Protein AF-0000000067442871 (afdb_homodimer)

InterPro domains:
  IPR006634 TRAM/LAG1/CLN8 homology domain [PF03798] (146-357)
  IPR006634 TRAM/LAG1/CLN8 homology domain [PS50922] (140-365)
  IPR050846 TLC domain-containing [PTHR13439] (84-362)

Nearest PDB structures (foldseek):
  5och-assembly2_D  TM=2.330E-01  e=2.455E+00  Homo sapiens
  8d9p-assembly1_A  TM=2.302E-01  e=7.724E+00  synthetic construct
  5och-assembly2_D  TM=2.322E-01  e=2.236E+00  Homo sapiens
  8d9p-assembly1_A  TM=3.243E-01  e=6.387E+00  synthetic construct
  6mrt-assembly1_A  TM=2.065E-01  e=5.362E+00  Escherichia coli K-12

Organism: Toxoplasma gondii (NCBI:txid5811)

Radius of gyration: 28.38 Å; Cα contacts (8 Å, |Δi|>4): 679; chains: 2; bounding box: 80×86×70 Å

Foldseek 3Di:
DVVVVVPPVPPPPPVVVVVVVVVVVCVPPPDPVVLVVVLVVLVVVVVVVVPPPDPPPPPDDDDDDPFFDQLAALVNLVSLLQSLLSVLVVCLVDPLLVVLLVVDDPLLSVLLVVLLVVLVVLCVPDDDDVSVVSVVVSVVSNLLSSLLSSLLVLLVVLLVLLVCCQPPPCQCVVPQFARHDVSLSVSLSNVLSSLVNVLVSLVVDPDPCSVVVNVVSVLLNCLSCQLSPDDGQGTSSSNLSSLVSNLSNLSNLVSSLVSLCCSPVPDPPPPPVLCVVVPPDPRDSPRPPRNVVSLVVSLVSLCVRLPCSNVVPSLVVVVCCCPDPVVVSDDPVVSVSNVPSSVVSNVVSVVVNVVSVCVVVVVVVVSVD/DVVVVVPPVPPPPPVVVVVVVCVVVCVVPPPPVVLVVVLVVLVVVVVVVVPPPDPPPPPDDDDDDPFFDQLAALVNLVSLLQVLLSVLVVCLVDPLLVVLLVVDDPLLSVLLVVLLVVLVVLCVDDDDDVSVVSVVVSVVVNLLSSLLSSLLVLLVVLLVLLVCCQPPPCQCVVPQFARHDVSLSVSLSNVLSVLVNVLVSLVVDPDPCSVVVNVVSVLLNCLSCQLSPDDGQGTSSSNLSSLVSNLSNLSNLVSSLVSLCCSPVPPPPDLPPLCVVVPPDPRDSPRPPRNVVSLVVSLVSLCVRLPCSNVVPSLVVVVCCCPDPVVVSDDPVVSVSNVPSSVVSVVVSVVVNVVSVCVVVVVVVVVVD

Solvent-accessible surface area (backbone atoms only — not comparable to full-atom values): 39603 Å² total; per-residue (Å²): 118,80,69,61,64,62,66,66,65,64,66,72,68,66,69,67,54,47,52,54,51,53,50,45,53,40,64,74,71,50,53,76,62,56,61,48,48,50,54,48,48,54,51,48,50,54,62,56,58,66,65,63,74,65,79,77,76,76,75,75,82,90,72,79,77,72,75,67,79,61,81,47,50,47,72,60,45,52,50,47,22,50,52,32,21,52,50,48,56,55,51,63,72,38,64,44,50,45,51,61,40,41,77,44,58,67,70,38,32,53,45,42,53,50,50,52,51,51,31,51,47,52,64,66,51,80,88,55,80,87,49,46,64,59,31,50,52,27,50,52,48,52,48,51,46,47,51,40,23,52,48,26,56,51,20,52,54,36,20,56,46,20,48,40,38,73,73,62,25,57,52,25,63,76,33,44,46,66,23,61,53,59,44,48,49,54,34,40,27,48,51,40,8,42,35,53,43,49,47,52,51,42,69,74,56,68,47,94,69,32,64,66,54,47,52,55,35,53,54,48,38,54,56,52,40,42,39,42,70,57,56,76,80,38,61,36,30,43,38,56,35,32,56,57,45,32,47,33,54,22,44,39,33,50,37,51,40,50,51,44,46,54,27,65,67,66,52,81,56,64,79,67,65,55,46,66,61,31,76,56,89,86,63,59,68,63,72,54,68,66,53,55,49,36,48,49,50,21,50,50,39,37,44,48,38,45,40,48,45,28,60,63,41,48,51,54,52,50,50,50,45,57,74,37,78,67,22,67,49,46,54,68,71,58,47,51,48,48,63,52,49,51,58,51,52,51,50,52,50,50,50,52,50,48,52,55,52,46,54,57,52,49,57,50,48,59,68,70,99,119,80,70,59,63,60,65,69,64,63,67,70,69,65,68,69,57,47,50,54,52,54,50,48,53,40,65,74,69,50,53,78,62,52,60,48,47,52,54,47,49,54,51,49,50,56,61,57,58,66,65,63,73,65,80,76,76,76,76,74,84,91,72,79,78,74,76,67,77,63,80,46,52,47,73,60,46,53,50,47,22,50,52,32,23,51,50,48,55,54,52,64,72,37,62,43,49,46,51,61,40,41,78,44,58,67,70,39,33,52,45,42,51,49,50,52,51,51,30,52,48,52,63,65,51,82,88,54,81,90,49,46,64,59,31,50,52,27,50,52,49,52,50,49,46,46,51,41,23,52,48,26,56,51,19,52,53,37,21,55,45,19,48,40,39,72,73,63,24,56,52,25,63,77,32,45,46,67,24,60,52,58,43,48,49,55,35,40,27,48,51,41,7,42,36,53,42,49,47,52,50,41,69,73,57,70,48,96,69,32,64,65,53,48,52,54,34,53,53,48,38,52,56,52,40,42,40,42,69,56,54,75,78,40,60,36,31,42,38,56,34,31,56,55,46,32,47,33,54,22,44,38,32,49,38,51,42,50,51,44,46,54,25,65,68,66,51,81,57,64,80,67,64,56,46,66,61,30,76,59,89,88,63,62,69,64,72,55,67,67,53,55,51,37,49,49,52,22,50,52,37,36,44,48,38,47,41,49,45,28,60,62,40,48,51,54,52,50,49,49,43,55,73,37,78,68,23,67,48,47,53,68,72,59,50,50,50,49,64,52,50,52,57,52,53,51,49,51,51,50,50,52,49,48,52,54,50,47,54,57,50,48,59,51,49,61,68,69,100

Sequence (738 aa):
MFDTLKEAAGWPSRALLSFPRVFLAFLAGSSAPTVLACALSLLSVVFFTHGACGSAESLAPHLAPPPPKLCYPPSVSLYWIAVSTCLWFVVATLPVHRIPLCFVPALARDRVLRQVADARRTLAAADGEADKKQREEAKEFLLAVRNRSVGFVNAVVVSLLSFACVTLDRKLIDDKFFGCSPLFAVTGFTLVGYFVWDFVVIVWNWSPGAPQWLLHCVVCIFTVANPFIVLPGEPPMSFYAASLILFELSTPFLALRYFMLRAYAFHPKSPEELCEQKGGRDGAPKLPFAYTFVSVAFAVAFFSVRIVWGLGWLIPSLAVAVWTGEGAFFRPWRRYLFYVSIPLFAALNLYWMYMIVASVLFSKRKKKDMFDTLKEAAGWPSRALLSFPRVFLAFLAGSSAPTVLACALSLLSVVFFTHGACGSAESLAPHLAPPPPKLCYPPSVSLYWIAVSTCLWFVVATLPVHRIPLCFVPALARDRVLRQVADARRTLAAADGEADKKQREEAKEFLLAVRNRSVGFVNAVVVSLLSFACVTLDRKLIDDKFFGCSPLFAVTGFTLVGYFVWDFVVIVWNWSPGAPQWLLHCVVCIFTVANPFIVLPGEPPMSFYAASLILFELSTPFLALRYFMLRAYAFHPKSPEELCEQKGGRDGAPKLPFAYTFVSVAFAVAFFSVRIVWGLGWLIPSLAVAVWTGEGAFFRPWRRYLFYVSIPLFAALNLYWMYMIVASVLFSKRKKKD

Structure (mmCIF, N/CA/C/O backbone):
data_AF-0000000067442871-model_v1
#
loop_
_entity.id
_entity.type
_entity.pdbx_description
1 polymer 'TLC domain-containing protein'
#
loop_
_atom_site.group_PDB
_atom_site.id
_atom_site.type_symbol
_atom_site.label_atom_id
_atom_site.label_alt_id
_atom_site.label_comp_id
_atom_site.label_asym_id
_atom_site.label_entity_id
_atom_site.label_seq_id
_atom_site.pdbx_PDB_ins_code
_atom_site.Cartn_x
_atom_site.Cartn_y
_atom_site.Cartn_z
_atom_site.occupancy
_atom_site.B_iso_or_equiv
_atom_site.auth_seq_id
_atom_site.auth_comp_id
_atom_site.auth_asym_id
_atom_site.auth_atom_id
_atom_site.pdbx_PDB_model_num
ATOM 1 N N . MET A 1 1 ? 40.469 4.715 -31.234 1 23.47 1 MET A N 1
ATOM 2 C CA . MET A 1 1 ? 39.375 3.811 -31.578 1 23.47 1 MET A CA 1
ATOM 3 C C . MET A 1 1 ? 38.094 4.27 -30.922 1 23.47 1 MET A C 1
ATOM 5 O O . MET A 1 1 ? 37 3.865 -31.328 1 23.47 1 MET A O 1
ATOM 9 N N . PHE A 1 2 ? 38.188 4.93 -29.688 1 26.84 2 PHE A N 1
ATOM 10 C CA . PHE A 1 2 ? 37.062 5.5 -28.938 1 26.84 2 PHE A CA 1
ATOM 11 C C . PHE A 1 2 ? 36.438 6.652 -29.703 1 26.84 2 PHE A C 1
ATOM 13 O O . PHE A 1 2 ? 35.25 6.949 -29.516 1 26.84 2 PHE A O 1
ATOM 20 N N . ASP A 1 3 ? 37.156 7.438 -30.516 1 29.94 3 ASP A N 1
ATOM 21 C CA . ASP A 1 3 ? 36.75 8.625 -31.25 1 29.94 3 ASP A CA 1
ATOM 22 C C . ASP A 1 3 ? 35.75 8.273 -32.344 1 29.94 3 ASP A C 1
ATOM 24 O O . ASP A 1 3 ? 34.812 9.023 -32.625 1 29.94 3 ASP A O 1
ATOM 28 N N . THR A 1 4 ? 36.094 7.207 -33.156 1 30.52 4 THR A N 1
ATOM 29 C CA . THR A 1 4 ? 35.375 6.867 -34.375 1 30.52 4 THR A CA 1
ATOM 30 C C . THR A 1 4 ? 33.969 6.367 -34.062 1 30.52 4 THR A C 1
ATOM 32 O O . THR A 1 4 ? 33.094 6.324 -34.938 1 30.52 4 THR A O 1
ATOM 35 N N . LEU A 1 5 ? 33.781 5.652 -32.875 1 23.38 5 LEU A N 1
ATOM 36 C CA . LEU A 1 5 ? 32.469 5.094 -32.625 1 23.38 5 LEU A CA 1
ATOM 37 C C . LEU A 1 5 ? 31.438 6.203 -32.406 1 23.38 5 LEU A C 1
ATOM 39 O O . LEU A 1 5 ? 30.234 5.949 -32.438 1 23.38 5 LEU A O 1
ATOM 43 N N . LYS A 1 6 ? 31.859 7.469 -32.094 1 29.03 6 LYS A N 1
ATOM 44 C CA . LYS A 1 6 ? 30.969 8.617 -31.984 1 29.03 6 LYS A CA 1
ATOM 45 C C . LYS A 1 6 ? 30.328 8.969 -33.312 1 29.03 6 LYS A C 1
ATOM 47 O O . LYS A 1 6 ? 29.156 9.367 -33.375 1 29.03 6 LYS A O 1
ATOM 52 N N . GLU A 1 7 ? 31.188 8.984 -34.344 1 28.14 7 GLU A N 1
ATOM 53 C CA . GLU A 1 7 ? 30.781 9.547 -35.625 1 28.14 7 GLU A CA 1
ATOM 54 C C . GLU A 1 7 ? 29.688 8.695 -36.281 1 28.14 7 GLU A C 1
ATOM 56 O O . GLU A 1 7 ? 28.797 9.219 -36.938 1 28.14 7 GLU A O 1
ATOM 61 N N . ALA A 1 8 ? 29.953 7.332 -36.344 1 28.38 8 ALA A N 1
ATOM 62 C CA . ALA A 1 8 ? 29.125 6.535 -37.219 1 28.38 8 ALA A CA 1
ATOM 63 C C . ALA A 1 8 ? 27.688 6.453 -36.719 1 28.38 8 ALA A C 1
ATOM 65 O O . ALA A 1 8 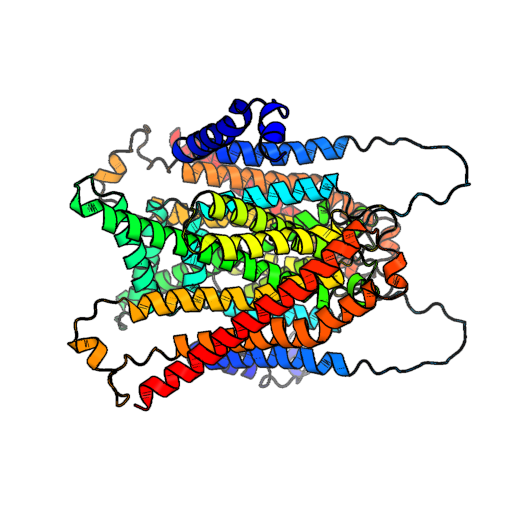? 26.75 6.328 -37.5 1 28.38 8 ALA A O 1
ATOM 66 N N . ALA A 1 9 ? 27.562 6.168 -35.312 1 25.89 9 ALA A N 1
ATOM 67 C CA . ALA A 1 9 ? 26.188 5.797 -35 1 25.89 9 ALA A CA 1
ATOM 68 C C . ALA A 1 9 ? 25.266 7.004 -35.094 1 25.89 9 ALA A C 1
ATOM 70 O O . ALA A 1 9 ? 25.438 7.996 -34.375 1 25.89 9 ALA A O 1
ATOM 71 N N . GLY A 1 10 ? 25.109 7.645 -36.219 1 25.14 10 GLY A N 1
ATOM 72 C CA . GLY A 1 10 ? 24.234 8.695 -36.719 1 25.14 10 GLY A CA 1
ATOM 73 C C . GLY A 1 10 ? 22.938 8.789 -35.938 1 25.14 10 GLY A C 1
ATOM 74 O O . GLY A 1 10 ? 21.906 9.188 -36.5 1 25.14 10 GLY A O 1
ATOM 75 N N . TRP A 1 11 ? 22.812 8.047 -34.844 1 27.14 11 TRP A N 1
ATOM 76 C CA . TRP A 1 11 ? 21.484 8.086 -34.281 1 27.14 11 TRP A CA 1
ATOM 77 C C . TRP A 1 11 ? 21.047 9.523 -34 1 27.14 11 TRP A C 1
ATOM 79 O O . TRP A 1 11 ? 21.812 10.328 -33.469 1 27.14 11 TRP A O 1
ATOM 89 N N . PRO A 1 12 ? 20.172 10.078 -34.844 1 26.66 12 PRO A N 1
ATOM 90 C CA . PRO A 1 12 ? 19.75 11.477 -34.688 1 26.66 12 PRO A CA 1
ATOM 91 C C . PRO A 1 12 ? 19.484 11.859 -33.25 1 26.66 12 PRO A C 1
ATOM 93 O O . PRO A 1 12 ? 18.906 11.078 -32.5 1 26.66 12 PRO A O 1
ATOM 96 N N . SER A 1 13 ? 20.391 12.648 -32.594 1 25.48 13 SER A N 1
ATOM 97 C CA . SER A 1 13 ? 20.531 13.297 -31.297 1 25.48 13 SER A CA 1
ATOM 98 C C . SER A 1 13 ? 19.219 13.945 -30.875 1 25.48 13 SER A C 1
ATOM 100 O O . SER A 1 13 ? 19.062 14.328 -29.703 1 25.48 13 SER A O 1
ATOM 102 N N . ARG A 1 14 ? 18.469 14.5 -31.875 1 26.83 14 ARG A N 1
ATOM 103 C CA . ARG A 1 14 ? 17.406 15.422 -31.5 1 26.83 14 ARG A CA 1
ATOM 104 C C . ARG A 1 14 ? 16.266 14.68 -30.812 1 26.83 14 ARG A C 1
ATOM 106 O O . ARG A 1 14 ? 15.398 15.305 -30.188 1 26.83 14 ARG A O 1
ATOM 113 N N . ALA A 1 15 ? 15.969 13.453 -31.312 1 26.83 15 ALA A N 1
ATOM 114 C CA . ALA A 1 15 ? 14.766 12.805 -30.812 1 26.83 15 ALA A CA 1
ATOM 115 C C . ALA A 1 15 ? 14.891 12.492 -29.328 1 26.83 15 ALA A C 1
ATOM 117 O O . ALA A 1 15 ? 13.891 12.305 -28.625 1 26.83 15 ALA A O 1
ATOM 118 N N . LEU A 1 16 ? 16.141 12.203 -28.922 1 26.3 16 LEU A N 1
ATOM 119 C CA . LEU A 1 16 ? 16.281 11.836 -27.516 1 26.3 16 LEU A CA 1
ATOM 120 C C . LEU A 1 16 ? 16.078 13.055 -26.609 1 26.3 16 LEU A C 1
ATOM 122 O O . LEU A 1 16 ? 15.898 12.914 -25.406 1 26.3 16 LEU A O 1
ATOM 126 N N . LEU A 1 17 ? 16.453 14.273 -27.156 1 27.97 17 LEU A N 1
ATOM 127 C CA . LEU A 1 17 ? 16.422 15.469 -26.312 1 27.97 17 LEU A CA 1
ATOM 128 C C . LEU A 1 17 ? 14.992 15.922 -26.047 1 27.97 17 LEU A C 1
ATOM 130 O O . LEU A 1 17 ? 14.766 16.812 -25.219 1 27.97 17 LEU A O 1
ATOM 134 N N . SER A 1 18 ? 14.117 15.578 -27.062 1 28.75 18 SER A N 1
ATOM 135 C CA . SER A 1 18 ? 12.797 16.188 -26.922 1 28.75 18 SER A CA 1
ATOM 136 C C . SER A 1 18 ? 12.016 15.57 -25.766 1 28.75 18 SER A C 1
ATOM 138 O O . SER A 1 18 ? 11.016 16.125 -25.312 1 28.75 18 SER A O 1
ATOM 140 N N . PHE A 1 19 ? 12.461 14.336 -25.484 1 29.44 19 PHE A N 1
ATOM 141 C CA . PHE A 1 19 ? 11.602 13.742 -24.453 1 29.44 19 PHE A CA 1
ATOM 142 C C . PHE A 1 19 ? 11.82 14.414 -23.109 1 29.44 19 PHE A C 1
ATOM 144 O O . PHE A 1 19 ? 10.859 14.656 -22.375 1 29.44 19 PHE A O 1
ATOM 151 N N . PRO A 1 20 ? 13.047 14.812 -22.828 1 29.55 20 PRO A N 1
ATOM 152 C CA . PRO A 1 20 ? 13.18 15.445 -21.516 1 29.55 20 PRO A CA 1
ATOM 153 C C . PRO A 1 20 ? 12.539 16.828 -21.453 1 29.55 20 PRO A C 1
ATOM 155 O O . PRO A 1 20 ? 11.969 17.203 -20.438 1 29.55 20 PRO A O 1
ATOM 158 N N . ARG A 1 21 ? 12.672 17.641 -22.562 1 31.02 21 ARG A N 1
ATOM 159 C CA . ARG A 1 21 ? 12.094 18.969 -22.484 1 31.02 21 ARG A CA 1
ATOM 160 C C . ARG A 1 21 ? 10.57 18.906 -22.391 1 31.02 21 ARG A C 1
ATOM 162 O O . ARG A 1 21 ? 9.953 19.672 -21.656 1 31.02 21 ARG A O 1
ATOM 169 N N . VAL A 1 22 ? 9.898 18 -23.203 1 29.84 22 VAL A N 1
ATOM 170 C CA . VAL A 1 22 ? 8.453 17.891 -23.094 1 29.84 22 VAL A CA 1
ATOM 171 C C . VAL A 1 22 ? 8.07 17.328 -21.719 1 29.84 22 VAL A C 1
ATOM 173 O O . VAL A 1 22 ? 7.129 17.812 -21.094 1 29.84 22 VAL A O 1
ATOM 176 N N . PHE A 1 23 ? 8.852 16.375 -21.188 1 31.98 23 PHE A N 1
ATOM 177 C CA . PHE A 1 23 ? 8.57 15.875 -19.844 1 31.98 23 PHE A CA 1
ATOM 178 C C . PHE A 1 23 ? 8.898 16.922 -18.781 1 31.98 23 PHE A C 1
ATOM 180 O O . PHE A 1 23 ? 8.117 17.141 -17.859 1 31.98 23 PHE A O 1
ATOM 187 N N . LEU A 1 24 ? 9.977 17.641 -18.875 1 30.45 24 LEU A N 1
ATOM 188 C CA . LEU A 1 24 ? 10.289 18.719 -17.938 1 30.45 24 LEU A CA 1
ATOM 189 C C . LEU A 1 24 ? 9.328 19.891 -18.109 1 30.45 24 LEU A C 1
ATOM 191 O O . LEU A 1 24 ? 8.922 20.5 -17.125 1 30.45 24 LEU A O 1
ATOM 195 N N . ALA A 1 25 ? 9.07 20.406 -19.344 1 30.91 25 ALA A N 1
ATOM 196 C CA . ALA A 1 25 ? 8.023 21.406 -19.531 1 30.91 25 ALA A CA 1
ATOM 197 C C . ALA A 1 25 ? 6.68 20.891 -19.031 1 30.91 25 ALA A C 1
ATOM 199 O O . ALA A 1 25 ? 5.867 21.656 -18.5 1 30.91 25 ALA A O 1
ATOM 200 N N . PHE A 1 26 ? 6.387 19.594 -19.203 1 29.48 26 PHE A N 1
ATOM 201 C CA . PHE A 1 26 ? 5.199 18.969 -18.609 1 29.48 26 PHE A CA 1
ATOM 202 C C . PHE A 1 26 ? 5.242 19.047 -17.094 1 29.48 26 PHE A C 1
ATOM 204 O O . PHE A 1 26 ? 4.246 19.406 -16.453 1 29.48 26 PHE A O 1
ATOM 211 N N . LEU A 1 27 ? 6.281 18.703 -16.453 1 30.55 27 LEU A N 1
ATOM 212 C CA . LEU A 1 27 ? 6.422 18.781 -15 1 30.55 27 LEU A CA 1
ATOM 213 C C . LEU A 1 27 ? 6.422 20.219 -14.531 1 30.55 27 LEU A C 1
ATOM 215 O O . LEU A 1 27 ? 5.984 20.516 -13.414 1 30.55 27 LEU A O 1
ATOM 219 N N . ALA A 1 28 ? 7.133 21.125 -15.016 1 31.52 28 ALA A N 1
ATOM 220 C CA . ALA A 1 28 ? 7.164 22.5 -14.523 1 31.52 28 ALA A CA 1
ATOM 221 C C . ALA A 1 28 ? 5.781 23.141 -14.602 1 31.52 28 ALA A C 1
ATOM 223 O O . ALA A 1 28 ? 5.406 23.938 -13.734 1 31.52 28 ALA A O 1
ATOM 224 N N . GLY A 1 29 ? 5.047 23.406 -15.852 1 30.25 29 GLY A N 1
ATOM 225 C CA . GLY A 1 29 ? 3.762 24.062 -16.047 1 30.25 29 GLY A CA 1
ATOM 226 C C . GLY A 1 29 ? 2.584 23.109 -15.922 1 30.25 29 GLY A C 1
ATOM 227 O O . GLY A 1 29 ? 1.455 23.469 -16.266 1 30.25 29 GLY A O 1
ATOM 228 N N . SER A 1 30 ? 2.678 21.844 -16.109 1 31.78 30 SER A N 1
ATOM 229 C CA . SER A 1 30 ? 1.514 21.016 -16.406 1 31.78 30 SER A CA 1
ATOM 230 C C . SER A 1 30 ? 0.581 20.938 -15.203 1 31.78 30 SER A C 1
ATOM 232 O O . SER A 1 30 ? 1.014 20.594 -14.094 1 31.78 30 SER A O 1
ATOM 234 N N . SER A 1 31 ? -0.532 21.609 -15.312 1 31.5 31 SER A N 1
ATOM 235 C CA . SER A 1 31 ? -1.704 21.531 -14.453 1 31.5 31 SER A CA 1
ATOM 236 C C . SER A 1 31 ? -2.111 20.078 -14.211 1 31.5 31 SER A C 1
ATOM 238 O O . SER A 1 31 ? -1.794 19.203 -15.008 1 31.5 31 SER A O 1
ATOM 240 N N . ALA A 1 32 ? -2.717 19.797 -13.078 1 33.31 32 ALA A N 1
ATOM 241 C CA . ALA A 1 32 ? -3.367 18.578 -12.578 1 33.31 32 ALA A CA 1
ATOM 242 C C . ALA A 1 32 ? -4.047 17.828 -13.719 1 33.31 32 ALA A C 1
ATOM 244 O O . ALA A 1 32 ? -4.008 16.594 -13.758 1 33.31 32 ALA A O 1
ATOM 245 N N . PRO A 1 33 ? -4.52 18.484 -14.75 1 32.16 33 PRO A N 1
ATOM 246 C CA . PRO A 1 33 ? -5.254 17.75 -15.789 1 32.16 33 PRO A CA 1
ATOM 247 C C . PRO A 1 33 ? -4.336 16.938 -16.703 1 32.16 33 PRO A C 1
ATOM 249 O O . PRO A 1 33 ? -4.723 15.875 -17.188 1 32.16 33 PRO A O 1
ATOM 252 N N . THR A 1 34 ? -3.146 17.344 -16.984 1 35.31 34 THR A N 1
ATOM 253 C CA . THR A 1 34 ? -2.305 16.625 -17.938 1 35.31 34 THR A CA 1
ATOM 254 C C . THR A 1 34 ? -1.82 15.312 -17.344 1 35.31 34 THR A C 1
ATOM 256 O O . THR A 1 34 ? -1.765 14.289 -18.031 1 35.31 34 THR A O 1
ATOM 259 N N . VAL A 1 35 ? -1.512 15.312 -16.109 1 35.66 35 VAL A N 1
ATOM 260 C CA . VAL A 1 35 ? -1.092 14.07 -15.461 1 35.66 35 VAL A CA 1
ATOM 261 C C . VAL A 1 35 ? -2.258 13.086 -15.422 1 35.66 35 VAL A C 1
ATOM 263 O O . VAL A 1 35 ? -2.078 11.891 -15.672 1 35.66 35 VAL A O 1
ATOM 266 N N . LEU A 1 36 ? -3.412 13.594 -15.258 1 34.5 36 LEU A N 1
ATOM 267 C CA . LEU A 1 36 ? -4.613 12.773 -15.32 1 34.5 36 LEU A CA 1
ATOM 268 C C . LEU A 1 36 ? -4.844 12.25 -16.734 1 34.5 36 LEU A C 1
ATOM 270 O O . LEU A 1 36 ? -5.199 11.086 -16.922 1 34.5 36 LEU A O 1
ATOM 274 N N . ALA A 1 37 ? -4.617 13.062 -17.703 1 36.06 37 ALA A N 1
ATOM 275 C CA . ALA A 1 37 ? -4.793 12.625 -19.094 1 36.06 37 ALA A CA 1
ATOM 276 C C . ALA A 1 37 ? -3.781 11.539 -19.453 1 36.06 37 ALA A C 1
ATOM 278 O O . ALA A 1 37 ? -4.121 10.57 -20.141 1 36.06 37 ALA A O 1
ATOM 279 N N . CYS A 1 38 ? -2.615 11.602 -18.953 1 37.84 38 CYS A N 1
ATOM 280 C CA . CYS A 1 38 ? -1.622 10.57 -19.25 1 37.84 38 CYS A CA 1
ATOM 281 C C . CYS A 1 38 ? -1.948 9.273 -18.516 1 37.84 38 CYS A C 1
ATOM 283 O O . CYS A 1 38 ? -1.824 8.188 -19.094 1 37.84 38 CYS A O 1
ATOM 285 N N . ALA A 1 39 ? -2.393 9.43 -17.344 1 38.47 39 ALA A N 1
ATOM 286 C CA . ALA A 1 39 ? -2.822 8.242 -16.609 1 38.47 39 ALA A CA 1
ATOM 287 C C . ALA A 1 39 ? -4.035 7.598 -17.266 1 38.47 39 ALA A C 1
ATOM 289 O O . ALA A 1 39 ? -4.094 6.375 -17.422 1 38.47 39 ALA A O 1
ATOM 290 N N . LEU A 1 40 ? -4.926 8.43 -17.719 1 37.56 40 LEU A N 1
ATOM 291 C CA . LEU A 1 40 ? -6.098 7.914 -18.422 1 37.56 40 LEU A CA 1
ATOM 292 C C . LEU A 1 40 ? -5.719 7.348 -19.781 1 37.56 40 LEU A C 1
ATOM 294 O O . LEU A 1 40 ? -6.289 6.348 -20.219 1 37.56 40 LEU A O 1
ATOM 298 N N . SER A 1 41 ? -4.793 7.934 -20.438 1 35.44 41 SER A N 1
ATOM 299 C CA . SER A 1 41 ? -4.34 7.371 -21.703 1 35.44 41 SER A CA 1
ATOM 300 C C . SER A 1 41 ? -3.676 6.016 -21.5 1 35.44 41 SER A C 1
ATOM 302 O O . SER A 1 41 ? -3.873 5.098 -22.297 1 35.44 41 SER A O 1
ATOM 304 N N . LEU A 1 42 ? -2.971 5.918 -20.484 1 35.88 42 LEU A N 1
ATOM 305 C CA . LEU A 1 42 ? -2.342 4.629 -20.219 1 35.88 42 LEU A CA 1
ATOM 306 C C . LEU A 1 42 ? -3.383 3.584 -19.828 1 35.88 42 LEU A C 1
ATOM 308 O O . LEU A 1 42 ? -3.295 2.428 -20.25 1 35.88 42 LEU A O 1
ATOM 312 N N . LEU A 1 43 ? -4.383 4.035 -19.172 1 35.28 43 LEU A N 1
ATOM 313 C CA . LEU A 1 43 ? -5.492 3.131 -18.891 1 35.28 43 LEU A CA 1
ATOM 314 C C . LEU A 1 43 ? -6.234 2.764 -20.172 1 35.28 43 LEU A C 1
ATOM 316 O O . LEU A 1 43 ? -6.656 1.617 -20.344 1 35.28 43 LEU A O 1
ATOM 320 N N . SER A 1 44 ? -6.375 3.666 -21.047 1 33.34 44 SER A N 1
ATOM 321 C CA . SER A 1 44 ? -7.047 3.365 -22.297 1 33.34 44 SER A CA 1
ATOM 322 C C . SER A 1 44 ? -6.242 2.377 -23.141 1 33.34 44 SER A C 1
ATOM 324 O O . SER A 1 44 ? -6.812 1.544 -23.844 1 33.34 44 SER A O 1
ATOM 326 N N . VAL A 1 45 ? -5.016 2.459 -23.078 1 35.03 45 VAL A N 1
ATOM 327 C CA . VAL A 1 45 ? -4.234 1.512 -23.875 1 35.03 45 VAL A CA 1
ATOM 328 C C . VAL A 1 45 ? -4.434 0.098 -23.328 1 35.03 45 VAL A C 1
ATOM 330 O O . VAL A 1 45 ? -4.516 -0.862 -24.094 1 35.03 45 VAL A O 1
ATOM 333 N N . VAL A 1 46 ? -4.621 -0.029 -22.109 1 32.94 46 VAL A N 1
ATOM 334 C CA . VAL A 1 46 ? -4.801 -1.357 -21.531 1 32.94 46 VAL A CA 1
ATOM 335 C C . VAL A 1 46 ? -6.152 -1.926 -21.969 1 32.94 46 VAL A C 1
ATOM 337 O O . VAL A 1 46 ? -6.254 -3.104 -22.312 1 32.94 46 VAL A O 1
ATOM 340 N N . PHE A 1 47 ? -7.18 -1.167 -21.984 1 32.66 47 PHE A N 1
ATOM 341 C CA . PHE A 1 47 ? -8.461 -1.713 -22.438 1 32.66 47 PHE A CA 1
ATOM 342 C C . PHE A 1 47 ? -8.406 -2.084 -23.906 1 32.66 47 PHE A C 1
ATOM 344 O O . PHE A 1 47 ? -9.016 -3.072 -24.328 1 32.66 47 PHE A O 1
ATOM 351 N N . PHE A 1 48 ? -7.762 -1.314 -24.672 1 31.03 48 PHE A N 1
ATOM 352 C CA . PHE A 1 48 ? -7.785 -1.618 -26.094 1 31.03 48 PHE A CA 1
ATOM 353 C C . PHE A 1 48 ? -6.918 -2.83 -26.406 1 31.03 48 PHE A C 1
ATOM 355 O O . PHE A 1 48 ? -7.168 -3.547 -27.375 1 31.03 48 PHE A O 1
ATOM 362 N N . THR A 1 49 ? -5.867 -2.994 -25.703 1 31.28 49 THR A N 1
ATOM 363 C CA . THR A 1 49 ? -5.035 -4.105 -26.156 1 31.28 49 THR A CA 1
ATOM 364 C C . THR A 1 49 ? -5.645 -5.441 -25.734 1 31.28 49 THR A C 1
ATOM 366 O O . THR A 1 49 ? -5.312 -6.484 -26.297 1 31.28 49 THR A O 1
ATOM 369 N N . HIS A 1 50 ? -6.441 -5.504 -24.75 1 32.72 50 HIS A N 1
ATOM 370 C CA . HIS A 1 50 ? -6.969 -6.832 -24.453 1 32.72 50 HIS A CA 1
ATOM 371 C C . HIS A 1 50 ? -7.953 -7.285 -25.531 1 32.72 50 HIS A C 1
ATOM 373 O O . HIS A 1 50 ? -8.406 -8.43 -25.516 1 32.72 50 HIS A O 1
ATOM 379 N N . GLY A 1 51 ? -8.531 -6.406 -26.344 1 29.66 51 GLY A N 1
ATOM 380 C CA . GLY A 1 51 ? -9.453 -6.957 -27.328 1 29.66 51 GLY A CA 1
ATOM 381 C C . GLY A 1 51 ? -8.773 -7.824 -28.359 1 29.66 51 GLY A C 1
ATOM 382 O O . GLY A 1 51 ? -9.438 -8.523 -29.125 1 29.66 51 GLY A O 1
ATOM 383 N N . ALA A 1 52 ? -7.539 -7.559 -28.672 1 26.45 52 ALA A N 1
ATOM 384 C CA . ALA A 1 52 ? -7.102 -8.211 -29.906 1 26.45 52 ALA A CA 1
ATOM 385 C C . ALA A 1 52 ? -6.723 -9.664 -29.656 1 26.45 52 ALA A C 1
ATOM 387 O O . ALA A 1 52 ? -6.105 -10.312 -30.5 1 26.45 52 ALA A O 1
ATOM 388 N N . CYS A 1 53 ? -6.754 -10.195 -28.469 1 28.61 53 CYS A N 1
ATOM 389 C CA . CYS A 1 53 ? -6.367 -11.602 -28.578 1 28.61 53 CYS A CA 1
ATOM 390 C C . CYS A 1 53 ? -7.383 -12.391 -29.391 1 28.61 53 CYS A C 1
ATOM 392 O O . CYS A 1 53 ? -8.516 -12.602 -28.953 1 28.61 53 CYS A O 1
ATOM 394 N N . GLY A 1 54 ? -7.488 -12.086 -30.656 1 23.94 54 GLY A N 1
ATOM 395 C CA . GLY A 1 54 ? -8.156 -12.938 -31.625 1 23.94 54 GLY A CA 1
ATOM 396 C C . GLY A 1 54 ? -7.879 -14.414 -31.422 1 23.94 54 GLY A C 1
ATOM 397 O O . GLY A 1 54 ? -6.883 -14.781 -30.797 1 23.94 54 GLY A O 1
ATOM 398 N N . SER A 1 55 ? -8.93 -15.18 -31.547 1 26.89 55 SER A N 1
ATOM 399 C CA . SER A 1 55 ? -9.172 -16.609 -31.656 1 26.89 55 SER A CA 1
ATOM 400 C C . SER A 1 55 ? -8.25 -17.25 -32.688 1 26.89 55 SER A C 1
ATOM 402 O O . SER A 1 55 ? -8.648 -17.469 -33.812 1 26.89 55 SER A O 1
ATOM 404 N N . ALA A 1 56 ? -7.027 -16.891 -33.031 1 26.81 56 ALA A N 1
ATOM 405 C CA . ALA A 1 56 ? -6.508 -17.781 -34.062 1 26.81 56 ALA A CA 1
ATOM 406 C C . ALA A 1 56 ? -6.562 -19.25 -33.625 1 26.81 56 ALA A C 1
ATOM 408 O O . ALA A 1 56 ? -5.98 -19.594 -32.594 1 26.81 56 ALA A O 1
ATOM 409 N N . GLU A 1 57 ? -7.648 -19.906 -33.875 1 28.67 57 GLU A N 1
ATOM 410 C CA . GLU A 1 57 ? -7.883 -21.344 -34 1 28.67 57 GLU A CA 1
ATOM 411 C C . GLU A 1 57 ? -6.715 -22.047 -34.688 1 28.67 57 GLU A C 1
ATOM 413 O O . GLU A 1 57 ? -6.531 -21.922 -35.906 1 28.67 57 GLU A O 1
ATOM 418 N N . SER A 1 58 ? -5.406 -21.844 -34.312 1 26.08 58 SER A N 1
ATOM 419 C CA . SER A 1 58 ? -4.492 -22.672 -35.094 1 26.08 58 SER A CA 1
ATOM 420 C C . SER A 1 58 ? -4.895 -24.141 -35 1 26.08 58 SER A C 1
ATOM 422 O O . SER A 1 58 ? -4.965 -24.719 -33.906 1 26.08 58 SER A O 1
ATOM 424 N N . LEU A 1 59 ? -5.629 -24.719 -35.812 1 25.08 59 LEU A N 1
ATOM 425 C CA . LEU A 1 59 ? -5.98 -26.078 -36.219 1 25.08 59 LEU A CA 1
ATOM 426 C C . LEU A 1 59 ? -4.738 -26.953 -36.312 1 25.08 59 LEU A C 1
ATOM 428 O O . LEU A 1 59 ? -4.809 -28.078 -36.781 1 25.08 59 LEU A O 1
ATOM 432 N N . ALA A 1 60 ? -3.422 -26.391 -36.5 1 29.89 60 ALA A N 1
ATOM 433 C CA . ALA A 1 60 ? -2.572 -27.438 -37.062 1 29.89 60 ALA A CA 1
ATOM 434 C C . ALA A 1 60 ? -2.393 -28.594 -36.062 1 29.89 60 ALA A C 1
ATOM 436 O O . ALA A 1 60 ? -2.486 -28.391 -34.844 1 29.89 60 ALA A O 1
ATOM 437 N N . PRO A 1 61 ? -1.984 -29.859 -36.438 1 31.81 61 PRO A N 1
ATOM 438 C CA . PRO A 1 61 ? -1.88 -31.203 -35.844 1 31.81 61 PRO A CA 1
ATOM 439 C C . PRO A 1 61 ? -1.058 -31.203 -34.562 1 31.81 61 PRO A C 1
ATOM 441 O O . PRO A 1 61 ? -0.333 -30.234 -34.281 1 31.81 61 PRO A O 1
ATOM 444 N N . HIS A 1 62 ? -0.891 -32.438 -33.812 1 32.56 62 HIS A N 1
ATOM 445 C CA . HIS A 1 62 ? -0.5 -33.094 -32.562 1 32.56 62 HIS A CA 1
ATOM 446 C C . HIS A 1 62 ? 0.929 -32.719 -32.188 1 32.56 62 HIS A C 1
ATOM 448 O O . HIS A 1 62 ? 1.434 -33.188 -31.156 1 32.56 62 HIS A O 1
ATOM 454 N N . LEU A 1 63 ? 1.937 -32.5 -33.156 1 34.12 63 LEU A N 1
ATOM 455 C CA . LEU A 1 63 ? 3.27 -33 -32.844 1 34.12 63 LEU A CA 1
ATOM 456 C C . LEU A 1 63 ? 3.924 -32.188 -31.734 1 34.12 63 LEU A C 1
ATOM 458 O O . LEU A 1 63 ? 4.531 -32.781 -30.812 1 34.12 63 LEU A O 1
ATOM 462 N N . ALA A 1 64 ? 4.691 -31.016 -32.094 1 38.69 64 ALA A N 1
ATOM 463 C CA . ALA A 1 64 ? 5.777 -30.5 -31.266 1 38.69 64 ALA A CA 1
ATOM 464 C C . ALA A 1 64 ? 5.234 -29.828 -30 1 38.69 64 ALA A C 1
ATOM 466 O O . ALA A 1 64 ? 4.223 -29.125 -30.062 1 38.69 64 ALA A O 1
ATOM 467 N N . PRO A 1 65 ? 5.699 -30.328 -28.75 1 42.84 65 PRO A N 1
ATOM 468 C CA . PRO A 1 65 ? 5.242 -29.75 -27.484 1 42.84 65 PRO A CA 1
ATOM 469 C C . PRO A 1 65 ? 5.27 -28.219 -27.5 1 42.84 65 PRO A C 1
ATOM 471 O O . PRO A 1 65 ? 6.098 -27.625 -28.188 1 42.84 65 PRO A O 1
ATOM 474 N N . PRO A 1 66 ? 4.184 -27.547 -27.422 1 47.66 66 PRO A N 1
ATOM 475 C CA . PRO A 1 66 ? 4.145 -26.078 -27.453 1 47.66 66 PRO A CA 1
ATOM 476 C C . PRO A 1 66 ? 5.293 -25.453 -26.672 1 47.66 66 PRO A C 1
ATOM 478 O O . PRO A 1 66 ? 5.824 -26.062 -25.734 1 47.66 66 PRO A O 1
ATOM 481 N N . PRO A 1 67 ? 6.117 -24.641 -27.234 1 49.03 67 PRO A N 1
ATOM 482 C CA . PRO A 1 67 ? 7.238 -23.969 -26.578 1 49.03 67 PRO A CA 1
ATOM 483 C C . PRO A 1 67 ? 6.93 -23.594 -25.141 1 49.03 67 PRO A C 1
ATOM 485 O O . PRO A 1 67 ? 5.77 -23.359 -24.797 1 49.03 67 PRO A O 1
ATOM 488 N N . PRO A 1 68 ? 7.809 -23.969 -24.188 1 55.69 68 PRO A N 1
ATOM 489 C CA . PRO A 1 68 ? 7.621 -23.75 -22.75 1 55.69 68 PRO A CA 1
ATOM 490 C C . PRO A 1 68 ? 7.137 -22.344 -22.438 1 55.69 68 PRO A C 1
ATOM 492 O O . PRO A 1 68 ? 7.605 -21.375 -23.031 1 55.69 68 PRO A O 1
ATOM 495 N N . LYS A 1 69 ? 5.895 -22.109 -21.969 1 65.62 69 LYS A N 1
ATOM 496 C CA . LYS A 1 69 ? 5.168 -20.875 -21.688 1 65.62 69 LYS A CA 1
ATOM 497 C C . LYS A 1 69 ? 5.945 -19.984 -20.719 1 65.62 69 LYS A C 1
ATOM 499 O O . LYS A 1 69 ? 6.477 -20.469 -19.719 1 65.62 69 LYS A O 1
ATOM 504 N N . LEU A 1 70 ? 6.465 -18.812 -21.203 1 79.69 70 LEU A N 1
ATOM 505 C CA . LEU A 1 70 ? 7.117 -17.781 -20.391 1 79.69 70 LEU A CA 1
ATOM 506 C C . LEU A 1 70 ? 6.25 -17.406 -19.188 1 79.69 70 LEU A C 1
ATOM 508 O O . LEU A 1 70 ? 5.047 -17.172 -19.344 1 79.69 70 LEU A O 1
ATOM 512 N N . CYS A 1 71 ? 6.855 -17.453 -18.062 1 83.88 71 CYS A N 1
ATOM 513 C CA . CYS A 1 71 ? 6.156 -17.062 -16.844 1 83.88 71 CYS A CA 1
ATOM 514 C C . CYS A 1 71 ? 5.641 -15.633 -16.938 1 83.88 71 CYS A C 1
ATOM 516 O O . CYS A 1 71 ? 4.477 -15.367 -16.641 1 83.88 71 CYS A O 1
ATOM 518 N N . TYR A 1 72 ? 6.57 -14.75 -17.406 1 90.56 72 TYR A N 1
ATOM 519 C CA . TYR A 1 72 ? 6.293 -13.32 -17.469 1 90.56 72 TYR A CA 1
ATOM 520 C C . TYR A 1 72 ? 6.621 -12.766 -18.859 1 90.56 72 TYR A C 1
ATOM 522 O O . TYR A 1 72 ? 7.734 -12.289 -19.094 1 90.56 72 TYR A O 1
ATOM 530 N N . PRO A 1 73 ? 5.672 -12.766 -19.781 1 86.75 73 PRO A N 1
ATOM 531 C CA . PRO A 1 73 ? 5.965 -12.242 -21.109 1 86.75 73 PRO A CA 1
ATOM 532 C C . PRO A 1 73 ? 6.527 -10.82 -21.078 1 86.75 73 PRO A C 1
ATOM 534 O O . PRO A 1 73 ? 5.996 -9.961 -20.359 1 86.75 73 PRO A O 1
ATOM 537 N N . PRO A 1 74 ? 7.559 -10.57 -21.812 1 86 74 PRO A N 1
ATOM 538 C CA . PRO A 1 74 ? 8.234 -9.281 -21.75 1 86 74 PRO A CA 1
ATOM 539 C C . PRO A 1 74 ? 7.324 -8.117 -22.125 1 86 74 PRO A C 1
ATOM 541 O O . PRO A 1 74 ? 7.422 -7.031 -21.547 1 86 74 PRO A O 1
ATOM 544 N N . SER A 1 75 ? 6.484 -8.289 -23.109 1 83.69 75 SER A N 1
ATOM 545 C CA . SER A 1 75 ? 5.586 -7.219 -23.516 1 83.69 75 SER A CA 1
ATOM 546 C C . SER A 1 75 ? 4.676 -6.797 -22.359 1 83.69 75 SER A C 1
ATOM 548 O O . SER A 1 75 ? 4.484 -5.602 -22.125 1 83.69 75 SER A O 1
ATOM 550 N N . VAL A 1 76 ? 4.191 -7.73 -21.609 1 87.69 76 VAL A N 1
ATOM 551 C CA . VAL A 1 76 ? 3.316 -7.457 -20.469 1 87.69 76 VAL A CA 1
ATOM 552 C C . VAL A 1 76 ? 4.129 -6.848 -19.328 1 87.69 76 VAL A C 1
ATOM 554 O O . VAL A 1 76 ? 3.711 -5.859 -18.719 1 87.69 76 VAL A O 1
ATOM 557 N N . SER A 1 77 ? 5.297 -7.422 -19.125 1 90.88 77 SER A N 1
ATOM 558 C CA . SER A 1 77 ? 6.133 -6.961 -18.016 1 90.88 77 SER A CA 1
ATOM 559 C C . SER A 1 77 ? 6.605 -5.527 -18.234 1 90.88 77 SER A C 1
ATOM 561 O O . SER A 1 77 ? 6.543 -4.703 -17.328 1 90.88 77 SER A O 1
ATOM 563 N N . LEU A 1 78 ? 7 -5.273 -19.438 1 88.88 78 LEU A N 1
ATOM 564 C CA . LEU A 1 78 ? 7.484 -3.93 -19.75 1 88.88 78 LEU A CA 1
ATOM 565 C C . LEU A 1 78 ? 6.359 -2.906 -19.625 1 88.88 78 LEU A C 1
ATOM 567 O O . LEU A 1 78 ? 6.582 -1.789 -19.156 1 88.88 78 LEU A O 1
ATOM 571 N N . TYR A 1 79 ? 5.234 -3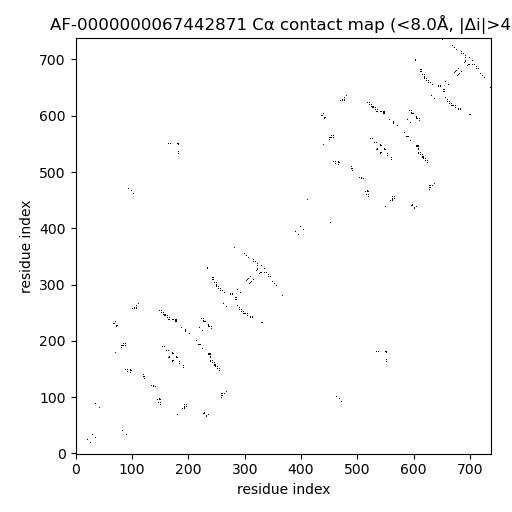.291 -20.031 1 89.56 79 TYR A N 1
ATOM 572 C CA . TYR A 1 79 ? 4.074 -2.416 -19.922 1 89.56 79 TYR A CA 1
ATOM 573 C C . TYR A 1 79 ? 3.797 -2.068 -18.469 1 89.56 79 TYR A C 1
ATOM 575 O O . TYR A 1 79 ? 3.668 -0.894 -18.109 1 89.56 79 TYR A O 1
ATOM 583 N N . TRP A 1 80 ? 3.764 -3.014 -17.609 1 91.44 80 TRP A N 1
ATOM 584 C CA . TRP A 1 80 ? 3.396 -2.787 -16.219 1 91.44 80 TRP A CA 1
ATOM 585 C C . TRP A 1 80 ? 4.531 -2.111 -15.453 1 91.44 80 TRP A C 1
ATOM 587 O O . TRP A 1 80 ? 4.293 -1.351 -14.508 1 91.44 80 TRP A O 1
ATOM 597 N N . ILE A 1 81 ? 5.75 -2.336 -15.852 1 92.56 81 ILE A N 1
ATOM 598 C CA . ILE A 1 81 ? 6.875 -1.613 -15.273 1 92.56 81 ILE A CA 1
ATOM 599 C C . ILE A 1 81 ? 6.773 -0.132 -15.625 1 92.56 81 ILE A C 1
ATOM 601 O O . ILE A 1 81 ? 7.004 0.733 -14.773 1 92.56 81 ILE A O 1
ATOM 605 N N . ALA A 1 82 ? 6.383 0.151 -16.859 1 91.44 82 ALA A N 1
ATOM 606 C CA . ALA A 1 82 ? 6.203 1.534 -17.297 1 91.44 82 ALA A CA 1
ATOM 607 C C . ALA A 1 82 ? 5.078 2.211 -16.516 1 91.44 82 ALA A C 1
ATOM 609 O O . ALA A 1 82 ? 5.223 3.352 -16.078 1 91.44 82 ALA A O 1
ATOM 610 N N . VAL A 1 83 ? 4.023 1.503 -16.344 1 90.5 83 VAL A N 1
ATOM 611 C CA . VAL A 1 83 ? 2.896 2.025 -15.57 1 90.5 83 VAL A CA 1
ATOM 612 C C . VAL A 1 83 ? 3.334 2.307 -14.133 1 90.5 83 VAL A C 1
ATOM 614 O O . VAL A 1 83 ? 3.016 3.359 -13.578 1 90.5 83 VAL A O 1
ATOM 617 N N . SER A 1 84 ? 4.047 1.391 -13.562 1 94.5 84 SER A N 1
ATOM 618 C CA . SER A 1 84 ? 4.566 1.565 -12.203 1 94.5 84 SER A CA 1
ATOM 619 C C . SER A 1 84 ? 5.477 2.783 -12.117 1 94.5 84 SER A C 1
ATOM 621 O O . SER A 1 84 ? 5.371 3.578 -11.18 1 94.5 84 SER A O 1
ATOM 623 N N . THR A 1 85 ? 6.34 2.92 -13.094 1 93.94 85 THR A N 1
ATOM 624 C CA . THR A 1 85 ? 7.25 4.059 -13.125 1 93.94 85 THR A CA 1
ATOM 625 C C . THR A 1 85 ? 6.473 5.371 -13.156 1 93.94 85 THR A C 1
ATOM 627 O O . THR A 1 85 ? 6.766 6.289 -12.391 1 93.94 85 THR A O 1
ATOM 630 N N . CYS A 1 86 ? 5.492 5.41 -13.945 1 91.62 86 CYS A N 1
ATOM 631 C CA . CYS A 1 86 ? 4.664 6.605 -14.062 1 91.62 86 CYS A CA 1
ATOM 632 C C . CYS A 1 86 ? 3.941 6.898 -12.75 1 91.62 86 CYS A C 1
ATOM 634 O O . CYS A 1 86 ? 3.848 8.055 -12.336 1 91.62 86 CYS A O 1
ATOM 636 N N . LEU A 1 87 ? 3.475 5.867 -12.133 1 92.62 87 LEU A N 1
ATOM 637 C CA . LEU A 1 87 ? 2.783 6.027 -10.859 1 92.62 87 LEU A CA 1
ATOM 638 C C . LEU A 1 87 ? 3.717 6.613 -9.805 1 92.62 87 LEU A C 1
ATOM 640 O O . LEU A 1 87 ? 3.301 7.445 -8.992 1 92.62 87 LEU A O 1
ATOM 644 N N . TRP A 1 88 ? 4.973 6.168 -9.812 1 94.69 88 TRP A N 1
ATOM 645 C CA . TRP A 1 88 ? 5.914 6.699 -8.836 1 94.69 88 TRP A CA 1
ATOM 646 C C . TRP A 1 88 ? 6.223 8.164 -9.109 1 94.69 88 TRP A C 1
ATOM 648 O O . TRP A 1 88 ? 6.453 8.945 -8.188 1 94.69 88 TRP A O 1
ATOM 658 N N . PHE A 1 89 ? 6.191 8.57 -10.359 1 92.12 89 PHE A N 1
ATOM 659 C CA . PHE A 1 89 ? 6.344 9.984 -10.68 1 92.12 89 PHE A CA 1
ATOM 660 C C . PHE A 1 89 ? 5.172 10.789 -10.133 1 92.12 89 PHE A C 1
ATOM 662 O O . PHE A 1 89 ? 5.359 11.891 -9.594 1 92.12 89 PHE A O 1
ATOM 669 N N . VAL A 1 90 ? 3.994 10.258 -10.188 1 89.38 90 VAL A N 1
ATOM 670 C CA . VAL A 1 90 ? 2.805 10.922 -9.664 1 89.38 90 VAL A CA 1
ATOM 671 C C . VAL A 1 90 ? 2.883 11 -8.141 1 89.38 90 VAL A C 1
ATOM 673 O O . VAL A 1 90 ? 2.658 12.062 -7.555 1 89.38 90 VAL A O 1
ATOM 676 N N . VAL A 1 91 ? 3.275 9.922 -7.527 1 92.75 91 VAL A N 1
ATOM 677 C CA . VAL A 1 91 ? 3.385 9.867 -6.074 1 92.75 91 VAL A CA 1
ATOM 678 C C . VAL A 1 91 ? 4.398 10.898 -5.586 1 92.75 91 VAL A C 1
ATOM 680 O O . VAL A 1 91 ? 4.188 11.547 -4.559 1 92.75 91 VAL A O 1
ATOM 683 N N . ALA A 1 92 ? 5.422 11.117 -6.359 1 93.12 92 ALA A N 1
ATOM 684 C CA . ALA A 1 92 ? 6.504 12.016 -5.977 1 93.12 92 ALA A CA 1
ATOM 685 C C . ALA A 1 92 ? 6.059 13.477 -6.035 1 93.12 92 ALA A C 1
ATOM 687 O O . ALA A 1 92 ? 6.715 14.352 -5.477 1 93.12 92 ALA A O 1
ATOM 688 N N . THR A 1 93 ? 4.938 13.781 -6.688 1 90.69 93 THR A N 1
ATOM 689 C CA . THR A 1 93 ? 4.441 15.148 -6.777 1 90.69 93 THR A CA 1
ATOM 690 C C . THR A 1 93 ? 3.557 15.484 -5.578 1 90.69 93 THR A C 1
ATOM 692 O O . THR A 1 93 ? 3.262 16.656 -5.328 1 90.69 93 THR A O 1
ATOM 695 N N . LEU A 1 94 ? 3.143 14.508 -4.879 1 92.31 94 LEU A N 1
ATOM 696 C CA . LEU A 1 94 ? 2.309 14.695 -3.695 1 92.31 94 LEU A CA 1
ATOM 697 C C . LEU A 1 94 ? 3.16 15.039 -2.479 1 92.31 94 LEU A C 1
ATOM 699 O O . LEU A 1 94 ? 4.383 14.883 -2.506 1 92.31 94 LEU A O 1
ATOM 703 N N . PRO A 1 95 ? 2.551 15.68 -1.472 1 95.06 95 PRO A N 1
ATOM 704 C CA . PRO A 1 95 ? 3.299 15.867 -0.227 1 95.06 95 PRO A CA 1
ATOM 705 C C . PRO A 1 95 ? 3.486 14.57 0.553 1 95.06 95 PRO A C 1
ATOM 707 O O . PRO A 1 95 ? 3.002 14.445 1.682 1 95.06 95 PRO A O 1
ATOM 710 N N . VAL A 1 96 ? 4.277 13.719 0.01 1 95.81 96 VAL A N 1
ATOM 711 C CA . VAL A 1 96 ? 4.391 12.32 0.425 1 95.81 96 VAL A CA 1
ATOM 712 C C . VAL A 1 96 ? 5.121 12.242 1.764 1 95.81 96 VAL A C 1
ATOM 714 O O . VAL A 1 96 ? 5.035 11.227 2.463 1 95.81 96 VAL A O 1
ATOM 717 N N . HIS A 1 97 ? 5.832 13.344 2.139 1 96.5 97 HIS A N 1
ATOM 718 C CA . HIS A 1 97 ? 6.566 13.336 3.398 1 96.5 97 HIS A CA 1
ATOM 719 C C . HIS A 1 97 ? 5.621 13.195 4.586 1 96.5 97 HIS A C 1
ATOM 721 O O . HIS A 1 97 ? 6.039 12.789 5.676 1 96.5 97 HIS A O 1
ATOM 727 N N . ARG A 1 98 ? 4.414 13.414 4.375 1 95.62 98 ARG A N 1
ATOM 728 C CA . ARG A 1 98 ? 3.43 13.328 5.449 1 95.62 98 ARG A CA 1
ATOM 729 C C . ARG A 1 98 ? 3.133 11.875 5.805 1 95.62 98 ARG A C 1
ATOM 731 O O . ARG A 1 98 ? 2.615 11.586 6.887 1 95.62 98 ARG A O 1
ATOM 738 N N . ILE A 1 99 ? 3.475 10.938 4.965 1 96.44 99 ILE A N 1
ATOM 739 C CA . ILE A 1 99 ? 3.168 9.531 5.191 1 96.44 99 ILE A CA 1
ATOM 740 C C . ILE A 1 99 ? 4.148 8.945 6.207 1 96.44 99 ILE A C 1
ATOM 742 O O . ILE A 1 99 ? 3.744 8.469 7.266 1 96.44 99 ILE A O 1
ATOM 746 N N . PRO A 1 100 ? 5.453 9.023 5.941 1 97.06 100 PRO A N 1
ATOM 747 C CA . PRO A 1 100 ? 6.355 8.508 6.977 1 97.06 100 PRO A CA 1
ATOM 748 C C . PRO A 1 100 ? 6.25 9.289 8.289 1 97.06 100 PRO A C 1
ATOM 750 O O . PRO A 1 100 ? 6.508 8.734 9.359 1 97.06 100 PRO A O 1
ATOM 753 N N . LEU A 1 101 ? 5.848 10.539 8.242 1 96.19 101 LEU A N 1
ATOM 754 C CA . LEU A 1 101 ? 5.773 11.367 9.445 1 96.19 101 LEU A CA 1
ATOM 755 C C . LEU A 1 101 ? 4.613 10.938 10.328 1 96.19 101 LEU A C 1
ATOM 757 O O . LEU A 1 101 ? 4.512 11.359 11.484 1 96.19 101 LEU A O 1
ATOM 761 N N . CYS A 1 102 ? 3.73 10.062 9.789 1 94.75 102 CYS A N 1
ATOM 762 C CA . CYS A 1 102 ? 2.693 9.477 10.625 1 94.75 102 CYS A CA 1
ATOM 763 C C . CYS A 1 102 ? 3.297 8.523 11.656 1 94.75 102 CYS A C 1
ATOM 765 O O . CYS A 1 102 ? 2.668 8.227 12.672 1 94.75 102 CYS A O 1
ATOM 767 N N . PHE A 1 103 ? 4.559 8.102 11.375 1 94.25 103 PHE A N 1
ATOM 768 C CA . PHE A 1 103 ? 5.141 7.039 12.188 1 94.25 103 PHE A CA 1
ATOM 769 C C . PHE A 1 103 ? 6.188 7.598 13.148 1 94.25 103 PHE A C 1
ATOM 771 O O . PHE A 1 103 ? 6.957 6.844 13.742 1 94.25 103 PHE A O 1
ATOM 778 N N . VAL A 1 104 ? 6.281 8.891 13.234 1 92.69 104 VAL A N 1
ATOM 779 C CA . VAL A 1 104 ? 7.195 9.531 14.172 1 92.69 104 VAL A CA 1
ATOM 780 C C . VAL A 1 104 ? 6.402 10.273 15.242 1 92.69 104 VAL A C 1
ATOM 782 O O . VAL A 1 104 ? 5.23 10.602 15.039 1 92.69 104 VAL A O 1
ATOM 785 N N . PRO A 1 105 ? 7.016 10.5 16.422 1 89.38 105 PRO A N 1
ATOM 786 C CA . PRO A 1 105 ? 6.32 11.242 17.469 1 89.38 105 PRO A CA 1
ATOM 787 C C . PRO A 1 105 ? 5.859 12.625 17.016 1 89.38 105 PRO A C 1
ATOM 789 O O . PRO A 1 105 ? 6.473 13.219 16.125 1 89.38 105 PRO A O 1
ATOM 792 N N . ALA A 1 106 ? 4.855 13.164 17.672 1 89.5 106 ALA A N 1
ATOM 793 C CA . ALA A 1 106 ? 4.199 14.406 17.281 1 89.5 106 ALA A CA 1
ATOM 794 C C . ALA A 1 106 ? 5.191 15.562 17.25 1 89.5 106 ALA A C 1
ATOM 796 O O . ALA A 1 106 ? 5.164 16.391 16.344 1 89.5 106 ALA A O 1
ATOM 797 N N . LEU A 1 107 ? 6.008 15.625 18.266 1 87.69 107 LEU A N 1
ATOM 798 C CA . LEU A 1 107 ? 6.977 16.719 18.344 1 87.69 107 LEU A CA 1
ATOM 799 C C . LEU A 1 107 ? 7.934 16.672 17.156 1 87.69 107 LEU A C 1
ATOM 801 O O . LEU A 1 107 ? 8.211 17.703 16.547 1 87.69 107 LEU A O 1
ATOM 805 N N . ALA A 1 108 ? 8.469 15.492 16.844 1 90.69 108 ALA A N 1
ATOM 806 C CA . ALA A 1 108 ? 9.367 15.336 15.703 1 90.69 108 ALA A CA 1
ATOM 807 C C . ALA A 1 108 ? 8.648 15.664 14.391 1 90.69 108 ALA A C 1
ATOM 809 O O . ALA A 1 108 ? 9.219 16.328 13.516 1 90.69 108 ALA A O 1
ATOM 810 N N . ARG A 1 109 ? 7.465 15.203 14.273 1 93.94 109 ARG A N 1
ATOM 811 C CA . ARG A 1 109 ? 6.648 15.469 13.086 1 93.94 109 ARG A CA 1
ATOM 812 C C . ARG A 1 109 ? 6.473 16.969 12.867 1 93.94 109 ARG A C 1
ATOM 814 O O . ARG A 1 109 ? 6.691 17.469 11.758 1 93.94 109 ARG A O 1
ATOM 821 N N . ASP A 1 110 ? 6.121 17.688 13.883 1 92.5 110 ASP A N 1
ATOM 822 C CA . ASP A 1 110 ? 5.875 19.125 13.773 1 92.5 110 ASP A CA 1
ATOM 823 C C . ASP A 1 110 ? 7.156 19.875 13.406 1 92.5 110 ASP A C 1
ATOM 825 O O . ASP A 1 110 ? 7.125 20.828 12.617 1 92.5 110 ASP A O 1
ATOM 829 N N . ARG A 1 111 ? 8.227 19.422 13.969 1 92.25 111 ARG A N 1
ATOM 830 C CA . ARG A 1 111 ? 9.5 20.078 13.68 1 92.25 111 ARG A CA 1
ATOM 831 C C . ARG A 1 111 ? 9.906 19.859 12.227 1 92.25 111 ARG A C 1
ATOM 833 O O . ARG A 1 111 ? 10.367 20.797 11.57 1 92.25 111 ARG A O 1
ATOM 840 N N . VAL A 1 112 ? 9.727 18.656 11.742 1 95.19 112 VAL A N 1
ATOM 841 C CA . VAL A 1 112 ? 10.086 18.375 10.352 1 95.19 112 VAL A CA 1
ATOM 842 C C . VAL A 1 112 ? 9.164 19.156 9.414 1 95.19 112 VAL A C 1
ATOM 844 O O . VAL A 1 112 ? 9.617 19.703 8.406 1 95.19 112 VAL A O 1
ATOM 847 N N . LEU A 1 113 ? 7.898 19.188 9.742 1 95 113 LEU A N 1
ATOM 848 C CA . LEU A 1 113 ? 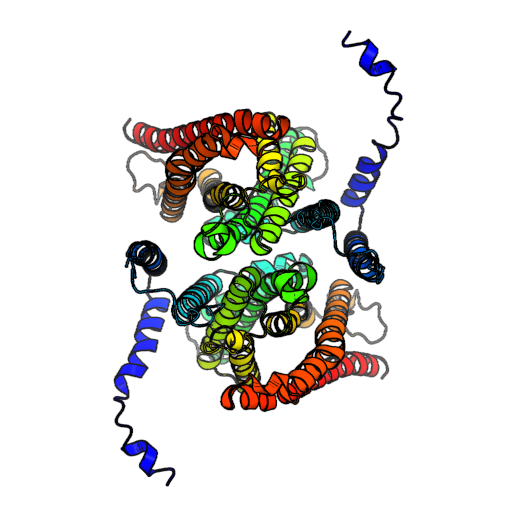6.949 19.922 8.914 1 95 113 LEU A CA 1
ATOM 849 C C . LEU A 1 113 ? 7.293 21.406 8.867 1 95 113 LEU A C 1
ATOM 851 O O . LEU A 1 113 ? 7.168 22.047 7.816 1 95 113 LEU A O 1
ATOM 855 N N . ARG A 1 114 ? 7.703 21.969 9.984 1 93.69 114 ARG A N 1
ATOM 856 C CA . ARG A 1 114 ? 8.125 23.359 10.008 1 93.69 114 ARG A CA 1
ATOM 857 C C . ARG A 1 114 ? 9.367 23.578 9.148 1 93.69 114 ARG A C 1
ATOM 859 O O . ARG A 1 114 ? 9.469 24.578 8.438 1 93.69 114 ARG A O 1
ATOM 866 N N . GLN A 1 115 ? 10.289 22.641 9.234 1 93.56 115 GLN A N 1
ATOM 867 C CA . GLN A 1 115 ? 11.492 22.734 8.414 1 93.56 115 GLN A CA 1
ATOM 868 C C . GLN A 1 115 ? 11.156 22.688 6.93 1 93.56 115 GLN A C 1
ATOM 870 O O . GLN A 1 115 ? 11.766 23.391 6.125 1 93.56 115 GLN A O 1
ATOM 875 N N . VAL A 1 116 ? 10.25 21.859 6.59 1 95 116 VAL A N 1
ATOM 876 C CA . VAL A 1 116 ? 9.828 21.75 5.199 1 95 116 VAL A CA 1
ATOM 877 C C . VAL A 1 116 ? 9.18 23.047 4.75 1 95 116 VAL A C 1
ATOM 879 O O . VAL A 1 116 ? 9.461 23.547 3.66 1 95 116 VAL A O 1
ATOM 882 N N . ALA A 1 117 ? 8.344 23.594 5.598 1 92.94 117 ALA A N 1
ATOM 883 C CA . ALA A 1 117 ? 7.684 24.859 5.285 1 92.94 117 ALA A CA 1
ATOM 884 C C . ALA A 1 117 ? 8.703 25.984 5.125 1 92.94 117 ALA A C 1
ATOM 886 O O . ALA A 1 117 ? 8.602 26.797 4.207 1 92.94 117 ALA A O 1
ATOM 887 N N . ASP A 1 118 ? 9.656 26.016 6.023 1 91.62 118 ASP A N 1
ATOM 888 C CA . ASP A 1 118 ? 10.703 27.031 5.969 1 91.62 118 ASP A CA 1
ATOM 889 C C . ASP A 1 118 ? 11.523 26.906 4.691 1 91.62 118 ASP A C 1
ATOM 891 O O . ASP A 1 118 ? 11.867 27.906 4.062 1 91.62 118 ASP A O 1
ATOM 895 N N . ALA A 1 119 ? 11.852 25.688 4.363 1 92.5 119 ALA A N 1
ATOM 896 C CA . ALA A 1 119 ? 12.625 25.469 3.145 1 92.5 119 ALA A CA 1
ATOM 897 C C . ALA A 1 119 ? 11.844 25.891 1.91 1 92.5 119 ALA A C 1
ATOM 899 O O . ALA A 1 119 ? 12.414 26.453 0.972 1 92.5 119 ALA A O 1
ATOM 900 N N . ARG A 1 120 ? 10.578 25.672 1.866 1 91.69 120 ARG A N 1
ATOM 901 C CA . ARG A 1 120 ? 9.742 26.078 0.743 1 91.69 120 ARG A CA 1
ATOM 902 C C . ARG A 1 120 ? 9.641 27.594 0.65 1 91.69 120 ARG A C 1
ATOM 904 O O . ARG A 1 120 ? 9.633 28.156 -0.448 1 91.69 120 ARG A O 1
ATOM 911 N N . ARG A 1 121 ? 9.539 28.219 1.837 1 90 121 ARG A N 1
ATOM 912 C CA . ARG A 1 121 ? 9.508 29.672 1.872 1 90 121 ARG A CA 1
ATOM 913 C C . ARG A 1 121 ? 10.812 30.266 1.344 1 90 121 ARG A C 1
ATOM 915 O O . ARG A 1 121 ? 10.805 31.266 0.626 1 90 121 ARG A O 1
ATOM 922 N N . THR A 1 122 ? 11.836 29.625 1.734 1 89.25 122 THR A N 1
ATOM 923 C CA . THR A 1 122 ? 13.141 30.062 1.267 1 89.25 122 THR A CA 1
ATOM 924 C C . THR A 1 122 ? 13.242 29.953 -0.252 1 89.25 122 THR A C 1
ATOM 926 O O . THR A 1 122 ? 13.789 30.844 -0.911 1 89.25 122 THR A O 1
ATOM 929 N N . LEU A 1 123 ? 12.727 28.938 -0.783 1 88.12 123 LEU A N 1
ATOM 930 C CA . LEU A 1 123 ? 12.781 28.734 -2.227 1 88.12 123 LEU A CA 1
ATOM 931 C C . LEU A 1 123 ? 11.852 29.703 -2.945 1 88.12 123 LEU A C 1
ATOM 933 O O . LEU A 1 123 ? 12.141 30.125 -4.066 1 88.12 123 LEU A O 1
ATOM 937 N N . ALA A 1 124 ? 10.781 30.125 -2.295 1 85.38 124 ALA A N 1
ATOM 938 C CA . ALA A 1 124 ? 9.812 31.047 -2.896 1 85.38 124 ALA A CA 1
ATOM 939 C C . ALA A 1 124 ? 10.273 32.5 -2.773 1 85.38 124 ALA A C 1
ATOM 941 O O . ALA A 1 124 ? 9.852 33.344 -3.549 1 85.38 124 ALA A O 1
ATOM 942 N N . ALA A 1 125 ? 11.031 32.75 -1.732 1 79.69 125 ALA A N 1
ATOM 943 C CA . ALA A 1 125 ? 11.484 34.125 -1.489 1 79.69 125 ALA A CA 1
ATOM 944 C C . ALA A 1 125 ? 12.383 34.625 -2.623 1 79.69 125 ALA A C 1
ATOM 946 O O . ALA A 1 125 ? 13.125 33.844 -3.221 1 79.69 125 ALA A O 1
ATOM 947 N N . ALA A 1 126 ? 12.078 35.812 -3.258 1 62.22 126 ALA A N 1
ATOM 948 C CA . ALA A 1 126 ? 12.695 36.531 -4.371 1 62.22 126 ALA A CA 1
ATOM 949 C C . ALA A 1 126 ? 14.211 36.625 -4.188 1 62.22 126 ALA A C 1
ATOM 951 O O . ALA A 1 126 ? 14.711 36.625 -3.061 1 62.22 126 ALA A O 1
ATOM 952 N N . ASP A 1 127 ? 15.172 36.625 -5.258 1 60.16 127 ASP A N 1
ATOM 953 C CA . ASP A 1 127 ? 16.531 36.344 -5.684 1 60.16 127 ASP A CA 1
ATOM 954 C C . ASP A 1 127 ? 17.516 37.344 -5.082 1 60.16 127 ASP A C 1
ATOM 956 O O . ASP A 1 127 ? 17.438 38.562 -5.371 1 60.16 127 ASP A O 1
ATOM 960 N N . GLY A 1 128 ? 17.719 37.719 -3.861 1 55.28 128 GLY A N 1
ATOM 961 C CA . GLY A 1 128 ? 19 38.375 -3.715 1 55.28 128 GLY A CA 1
ATOM 962 C C . GLY A 1 128 ? 20.172 37.406 -3.572 1 55.28 128 GLY A C 1
ATOM 963 O O . GLY A 1 128 ? 19.953 36.219 -3.395 1 55.28 128 GLY A O 1
ATOM 964 N N . GLU A 1 129 ? 21.578 37.75 -3.869 1 54.41 129 GLU A N 1
ATOM 965 C CA . GLU A 1 129 ? 22.844 37.031 -3.975 1 54.41 129 GLU A CA 1
ATOM 966 C C . GLU A 1 129 ? 23.031 36.062 -2.801 1 54.41 129 GLU A C 1
ATOM 968 O O . GLU A 1 129 ? 23.453 34.906 -2.986 1 54.41 129 GLU A O 1
ATOM 973 N N . ALA A 1 130 ? 23.266 36.5 -1.5 1 53.22 130 ALA A N 1
ATOM 974 C CA . ALA A 1 130 ? 23.516 35.812 -0.244 1 53.22 130 ALA A CA 1
ATOM 975 C C . ALA A 1 130 ? 22.531 34.656 -0.056 1 53.22 130 ALA A C 1
ATOM 977 O O . ALA A 1 130 ? 22.875 33.625 0.523 1 53.22 130 ALA A O 1
ATOM 978 N N . ASP A 1 131 ? 21.453 34.562 -0.927 1 69.06 131 ASP A N 1
ATOM 979 C CA . ASP A 1 131 ? 20.219 33.812 -0.81 1 69.06 131 ASP A CA 1
ATOM 980 C C . ASP A 1 131 ? 20.281 32.5 -1.637 1 69.06 131 ASP A C 1
ATOM 982 O O . ASP A 1 131 ? 19.594 31.547 -1.335 1 69.06 131 ASP A O 1
ATOM 986 N N . LYS A 1 132 ? 21.641 32.469 -2.199 1 79 132 LYS A N 1
ATOM 987 C CA . LYS A 1 132 ? 21.734 31.344 -3.115 1 79 132 LYS A CA 1
ATOM 988 C C . LYS A 1 132 ? 22.062 30.062 -2.367 1 79 132 LYS A C 1
ATOM 990 O O . LYS A 1 132 ? 21.484 29 -2.646 1 79 132 LYS A O 1
ATOM 995 N N . LYS A 1 133 ? 23.125 30.125 -1.476 1 82.44 133 LYS A N 1
ATOM 996 C CA . LYS A 1 133 ? 23.5 28.953 -0.695 1 82.44 133 LYS A CA 1
ATOM 997 C C . LYS A 1 133 ? 22.328 28.406 0.109 1 82.44 133 LYS A C 1
ATOM 999 O O . LYS A 1 133 ? 22.109 27.203 0.188 1 82.44 133 LYS A O 1
ATOM 1004 N N . GLN A 1 134 ? 21.641 29.328 0.71 1 85.44 134 GLN A N 1
ATOM 1005 C CA . GLN A 1 134 ? 20.469 28.922 1.49 1 85.44 134 GLN A CA 1
ATOM 1006 C C . GLN A 1 134 ? 19.422 28.266 0.606 1 85.44 134 GLN A C 1
ATOM 1008 O O . GLN A 1 134 ? 18.75 27.312 1.028 1 85.44 134 GLN A O 1
ATOM 1013 N N . ARG A 1 135 ? 19.422 28.719 -0.572 1 88.25 135 ARG A N 1
ATOM 1014 C CA . ARG A 1 135 ? 18.453 28.156 -1.522 1 88.25 135 ARG A CA 1
ATOM 1015 C C . ARG A 1 135 ? 18.875 26.75 -1.956 1 88.25 135 ARG A C 1
ATOM 1017 O O . ARG A 1 135 ? 18.031 25.859 -2.098 1 88.25 135 ARG A O 1
ATOM 1024 N N . GLU A 1 136 ? 20.141 26.625 -2.168 1 86.94 136 GLU A N 1
ATOM 1025 C CA . GLU A 1 136 ? 20.641 25.312 -2.547 1 86.94 136 GLU A CA 1
ATOM 1026 C C . GLU A 1 136 ? 20.453 24.297 -1.422 1 86.94 136 GLU A C 1
ATOM 1028 O O . GLU A 1 136 ? 20.109 23.141 -1.673 1 86.94 136 GLU A O 1
ATOM 1033 N N . GLU A 1 137 ? 20.703 24.734 -0.262 1 88.19 137 GLU A N 1
ATOM 1034 C CA . GLU A 1 137 ? 20.516 23.875 0.895 1 88.19 137 GLU A CA 1
ATOM 1035 C C . GLU A 1 137 ? 19.047 23.484 1.063 1 88.19 137 GLU A C 1
ATOM 1037 O O . GLU A 1 137 ? 18.734 22.344 1.4 1 88.19 137 GLU A O 1
ATOM 1042 N N . ALA A 1 138 ? 18.234 24.469 0.847 1 91.31 138 ALA A N 1
ATOM 1043 C CA . ALA A 1 138 ? 16.797 24.219 0.937 1 91.31 138 ALA A CA 1
ATOM 1044 C C . ALA A 1 138 ? 16.344 23.219 -0.137 1 91.31 138 ALA A C 1
ATOM 1046 O O . ALA A 1 138 ? 15.539 22.328 0.132 1 91.31 138 ALA A O 1
ATOM 1047 N N . LYS A 1 139 ? 16.891 23.406 -1.288 1 90.12 139 LYS A N 1
ATOM 1048 C CA . LYS A 1 139 ? 16.562 22.516 -2.389 1 90.12 139 LYS A CA 1
ATOM 1049 C C . LYS A 1 139 ? 17.016 21.094 -2.092 1 90.12 139 LYS A C 1
ATOM 1051 O O . LYS A 1 139 ? 16.281 20.125 -2.316 1 90.12 139 LYS A O 1
ATOM 1056 N N . GLU A 1 140 ? 18.203 20.938 -1.602 1 90.31 140 GLU A N 1
ATOM 1057 C CA . GLU A 1 140 ? 18.766 19.641 -1.274 1 90.31 140 GLU A CA 1
ATOM 1058 C C . GLU A 1 140 ? 17.969 18.953 -0.162 1 90.31 140 GLU A C 1
ATOM 1060 O O . GLU A 1 140 ? 17.75 17.75 -0.196 1 90.31 140 GLU A O 1
ATOM 1065 N N . PHE A 1 141 ? 17.594 19.75 0.761 1 92.94 141 PHE A N 1
ATOM 1066 C CA . PHE A 1 141 ? 16.812 19.234 1.874 1 92.94 141 PHE A CA 1
ATOM 1067 C C . PHE A 1 141 ? 15.461 18.719 1.39 1 92.94 141 PHE A C 1
ATOM 1069 O O . PHE A 1 141 ? 15.055 17.609 1.737 1 92.94 141 PHE A O 1
ATOM 1076 N N . LEU A 1 142 ? 14.812 19.469 0.544 1 94.5 142 LEU A N 1
ATOM 1077 C CA . LEU A 1 142 ? 13.492 19.094 0.05 1 94.5 142 LEU A CA 1
ATOM 1078 C C . LEU A 1 142 ? 13.594 17.859 -0.847 1 94.5 142 LEU A C 1
ATOM 1080 O O . LEU A 1 142 ? 12.688 17.016 -0.853 1 94.5 142 LEU A O 1
ATOM 1084 N N . LEU A 1 143 ? 14.656 17.797 -1.579 1 93.44 143 LEU A N 1
ATOM 1085 C CA . LEU A 1 143 ? 14.883 16.609 -2.41 1 93.44 143 LEU A CA 1
ATOM 1086 C C . LEU A 1 143 ? 15.086 15.375 -1.547 1 93.44 143 LEU A C 1
ATOM 1088 O O . LEU A 1 143 ? 14.547 14.305 -1.845 1 93.44 143 LEU A O 1
ATOM 1092 N N . ALA A 1 144 ? 15.836 15.492 -0.49 1 93.94 144 ALA A N 1
ATOM 1093 C CA . ALA A 1 144 ? 16.078 14.375 0.423 1 93.94 144 ALA A CA 1
ATOM 1094 C C . ALA A 1 144 ? 14.789 13.914 1.092 1 93.94 144 ALA A C 1
ATOM 1096 O O . ALA A 1 144 ? 14.555 12.711 1.229 1 93.94 144 ALA A O 1
ATOM 1097 N N . VAL A 1 145 ? 14.031 14.883 1.493 1 96.06 145 VAL A N 1
ATOM 1098 C CA . VAL A 1 145 ? 12.758 14.586 2.141 1 96.06 145 VAL A CA 1
ATOM 1099 C C . VAL A 1 145 ? 11.844 13.836 1.169 1 96.06 145 VAL A C 1
ATOM 1101 O O . VAL A 1 145 ? 11.227 12.836 1.535 1 96.06 145 VAL A O 1
ATOM 1104 N N . ARG A 1 146 ? 11.797 14.281 -0.039 1 95.88 146 ARG A N 1
ATOM 1105 C CA . ARG A 1 146 ? 10.945 13.656 -1.053 1 95.88 146 ARG A CA 1
ATOM 1106 C C . ARG A 1 146 ? 11.422 12.234 -1.363 1 95.88 146 ARG A C 1
ATOM 1108 O O . ARG A 1 146 ? 10.625 11.297 -1.359 1 95.88 146 ARG A O 1
ATOM 1115 N N . ASN A 1 147 ? 12.688 12.086 -1.6 1 94.81 147 ASN A N 1
ATOM 1116 C CA . ASN A 1 147 ? 13.234 10.789 -1.988 1 94.81 147 ASN A CA 1
ATOM 1117 C C . ASN A 1 147 ? 13.086 9.758 -0.872 1 94.81 147 ASN A C 1
ATOM 1119 O O . ASN A 1 147 ? 12.727 8.609 -1.129 1 94.81 147 ASN A O 1
ATOM 1123 N N . ARG A 1 148 ? 13.32 10.164 0.314 1 96.56 148 ARG A N 1
ATOM 1124 C CA . ARG A 1 148 ? 13.211 9.25 1.449 1 96.56 148 ARG A CA 1
ATOM 1125 C C . ARG A 1 148 ? 11.758 8.883 1.717 1 96.56 148 ARG A C 1
ATOM 1127 O O . ARG A 1 148 ? 11.461 7.762 2.135 1 96.56 148 ARG A O 1
ATOM 1134 N N . SER A 1 149 ? 10.875 9.836 1.452 1 98 149 SER A N 1
ATOM 1135 C CA . SER A 1 149 ? 9.453 9.57 1.652 1 98 149 SER A CA 1
ATOM 1136 C C . SER A 1 149 ? 8.914 8.609 0.6 1 98 149 SER A C 1
ATOM 1138 O O . SER A 1 149 ? 8.188 7.672 0.925 1 98 149 SER A O 1
ATOM 1140 N N . VAL A 1 150 ? 9.258 8.828 -0.668 1 97.81 150 VAL A N 1
ATOM 1141 C CA . VAL A 1 150 ? 8.836 7.93 -1.739 1 97.81 150 VAL A CA 1
ATOM 1142 C C . VAL A 1 150 ? 9.461 6.551 -1.531 1 97.81 150 VAL A C 1
ATOM 1144 O O . VAL A 1 150 ? 8.789 5.527 -1.711 1 97.81 150 VAL A O 1
ATOM 1147 N N . GLY A 1 151 ? 10.711 6.547 -1.101 1 97.69 151 GLY A N 1
ATOM 1148 C CA . GLY A 1 151 ? 11.375 5.297 -0.779 1 97.69 151 GLY A CA 1
ATOM 1149 C C . GLY A 1 151 ? 10.719 4.547 0.365 1 97.69 151 GLY A C 1
ATOM 1150 O O . GLY A 1 151 ? 10.648 3.316 0.345 1 97.69 151 GLY A O 1
ATOM 1151 N N . PHE A 1 152 ? 10.281 5.309 1.353 1 98.06 152 PHE A N 1
ATOM 1152 C CA . PHE A 1 152 ? 9.578 4.719 2.484 1 98.06 152 PHE A CA 1
ATOM 1153 C C . PHE A 1 152 ? 8.32 3.988 2.021 1 98.06 152 PHE A C 1
ATOM 1155 O O . PHE A 1 152 ? 8.086 2.846 2.414 1 98.06 152 PHE A O 1
ATOM 1162 N N . VAL A 1 153 ? 7.512 4.625 1.21 1 97.62 153 VAL A N 1
ATOM 1163 C CA . VAL A 1 153 ? 6.254 4.062 0.732 1 97.62 153 VAL A CA 1
ATOM 1164 C C . VAL A 1 153 ? 6.527 2.809 -0.092 1 97.62 153 VAL A C 1
ATOM 1166 O O . VAL A 1 153 ? 5.914 1.763 0.135 1 97.62 153 VAL A O 1
ATOM 1169 N N . ASN A 1 154 ? 7.441 2.926 -1.004 1 97.75 154 ASN A N 1
ATOM 1170 C CA . ASN A 1 154 ? 7.801 1.775 -1.826 1 97.75 154 ASN A CA 1
ATOM 1171 C C . ASN A 1 154 ? 8.289 0.609 -0.973 1 97.75 154 ASN A C 1
ATOM 1173 O O . ASN A 1 154 ? 7.859 -0.529 -1.161 1 97.75 154 ASN A O 1
ATOM 1177 N N . ALA A 1 155 ? 9.172 0.922 -0.047 1 98.12 155 ALA A N 1
ATOM 1178 C CA . ALA A 1 155 ? 9.805 -0.119 0.762 1 98.12 155 ALA A CA 1
ATOM 1179 C C . ALA A 1 155 ? 8.773 -0.844 1.621 1 98.12 155 ALA A C 1
ATOM 1181 O O . ALA A 1 155 ? 8.844 -2.062 1.794 1 98.12 155 ALA A O 1
ATOM 1182 N N . VAL A 1 156 ? 7.855 -0.12 2.158 1 96.88 156 VAL A N 1
ATOM 1183 C CA . VAL A 1 156 ? 6.82 -0.739 2.982 1 96.88 156 VAL A CA 1
ATOM 1184 C C . VAL A 1 156 ? 5.984 -1.693 2.135 1 96.88 156 VAL A C 1
ATOM 1186 O O . VAL A 1 156 ? 5.766 -2.846 2.516 1 96.88 156 VAL A O 1
ATOM 1189 N N . VAL A 1 157 ? 5.605 -1.295 0.989 1 96.81 157 VAL A N 1
ATOM 1190 C CA . VAL A 1 157 ? 4.723 -2.068 0.124 1 96.81 157 VAL A CA 1
ATOM 1191 C C . VAL A 1 157 ? 5.445 -3.32 -0.369 1 96.81 157 VAL A C 1
ATOM 1193 O O . VAL A 1 157 ? 4.945 -4.438 -0.208 1 96.81 157 VAL A O 1
ATOM 1196 N N . VAL A 1 158 ? 6.625 -3.152 -0.877 1 98 158 VAL A N 1
ATOM 1197 C CA . VAL A 1 158 ? 7.285 -4.277 -1.533 1 98 158 VAL A CA 1
ATOM 1198 C C . VAL A 1 158 ? 7.828 -5.242 -0.483 1 98 158 VAL A C 1
ATOM 1200 O O . VAL A 1 158 ? 7.953 -6.441 -0.739 1 98 158 VAL A O 1
ATOM 1203 N N . SER A 1 159 ? 8.188 -4.715 0.714 1 97.25 159 SER A N 1
ATOM 1204 C CA . SER A 1 159 ? 8.633 -5.613 1.77 1 97.25 159 SER A CA 1
ATOM 1205 C C . SER A 1 159 ? 7.516 -6.551 2.213 1 97.25 159 SER A C 1
ATOM 1207 O O . SER A 1 159 ? 7.742 -7.746 2.404 1 97.25 159 SER A O 1
ATOM 1209 N N . LEU A 1 160 ? 6.348 -6.023 2.322 1 94.88 160 LEU A N 1
ATOM 1210 C CA . LEU A 1 160 ? 5.207 -6.844 2.719 1 94.88 160 LEU A CA 1
ATOM 1211 C C . LEU A 1 160 ? 4.863 -7.859 1.633 1 94.88 160 LEU A C 1
ATOM 1213 O O . LEU A 1 160 ? 4.633 -9.031 1.926 1 94.88 160 LEU A O 1
ATOM 1217 N N . LEU A 1 161 ? 4.895 -7.457 0.416 1 97.19 161 LEU A N 1
ATOM 1218 C CA . LEU A 1 161 ? 4.555 -8.336 -0.697 1 97.19 161 LEU A CA 1
ATOM 1219 C C . LEU A 1 161 ? 5.621 -9.406 -0.888 1 97.19 161 LEU A C 1
ATOM 1221 O O . LEU A 1 161 ? 5.301 -10.57 -1.146 1 97.19 161 LEU A O 1
ATOM 1225 N N . SER A 1 162 ? 6.891 -8.969 -0.806 1 97.56 162 SER A N 1
ATOM 1226 C CA . SER A 1 162 ? 7.969 -9.945 -0.974 1 97.56 162 SER A CA 1
ATOM 1227 C C . SER A 1 162 ? 7.98 -10.953 0.169 1 97.56 162 SER A C 1
ATOM 1229 O O . SER A 1 162 ? 8.305 -12.125 -0.035 1 97.56 162 SER A O 1
ATOM 1231 N N . PHE A 1 163 ? 7.688 -10.461 1.326 1 95.69 163 PHE A N 1
ATOM 1232 C CA . PHE A 1 163 ? 7.562 -11.383 2.455 1 95.69 163 PHE A CA 1
ATOM 1233 C C . PHE A 1 163 ? 6.48 -12.422 2.189 1 95.69 163 PHE A C 1
ATOM 1235 O O . PHE A 1 163 ? 6.656 -13.602 2.5 1 95.69 163 PHE A O 1
ATOM 1242 N N . ALA A 1 164 ? 5.41 -12.016 1.641 1 94.62 164 ALA A N 1
ATOM 1243 C CA . ALA A 1 164 ? 4.336 -12.938 1.281 1 94.62 164 ALA A CA 1
ATOM 1244 C C . ALA A 1 164 ? 4.793 -13.922 0.206 1 94.62 164 ALA A C 1
ATOM 1246 O O . ALA A 1 164 ? 4.414 -15.094 0.228 1 94.62 164 ALA A O 1
ATOM 1247 N N . CYS A 1 165 ? 5.566 -13.477 -0.708 1 96.19 165 CYS A N 1
ATOM 1248 C CA . CYS A 1 165 ? 6.086 -14.344 -1.76 1 96.19 165 CYS A CA 1
ATOM 1249 C C . CYS A 1 165 ? 6.887 -15.492 -1.169 1 96.19 165 CYS A C 1
ATOM 1251 O O . CYS A 1 165 ? 6.75 -16.641 -1.603 1 96.19 165 CYS A O 1
ATOM 1253 N N . VAL A 1 166 ? 7.656 -15.188 -0.151 1 94.31 166 VAL A N 1
ATOM 1254 C CA . VAL A 1 166 ? 8.625 -16.172 0.323 1 94.31 166 VAL A CA 1
ATOM 1255 C C . VAL A 1 166 ? 8 -17.016 1.433 1 94.31 166 VAL A C 1
ATOM 1257 O O . VAL A 1 166 ? 8.531 -18.062 1.796 1 94.31 166 VAL A O 1
ATOM 1260 N N . THR A 1 167 ? 6.824 -16.594 1.94 1 89.81 167 THR A N 1
ATOM 1261 C CA . THR A 1 167 ? 6.266 -17.328 3.072 1 89.81 167 THR A CA 1
ATOM 1262 C C . THR A 1 167 ? 4.93 -17.953 2.697 1 89.81 167 THR A C 1
ATOM 1264 O O . THR A 1 167 ? 4.543 -18.984 3.27 1 89.81 167 THR A O 1
ATOM 1267 N N . LEU A 1 168 ? 4.246 -17.344 1.712 1 89.19 168 LEU A N 1
ATOM 1268 C CA . LEU A 1 168 ? 2.881 -17.797 1.453 1 89.19 168 LEU A CA 1
ATOM 1269 C C . LEU A 1 168 ? 2.771 -18.438 0.08 1 89.19 168 LEU A C 1
ATOM 1271 O O . LEU A 1 168 ? 1.895 -19.281 -0.146 1 89.19 168 LEU A O 1
ATOM 1275 N N . ASP A 1 169 ? 3.635 -18.078 -0.813 1 93.38 169 ASP A N 1
ATOM 1276 C CA . ASP A 1 169 ? 3.523 -18.531 -2.195 1 93.38 169 ASP A CA 1
ATOM 1277 C C . ASP A 1 169 ? 4.188 -19.906 -2.377 1 93.38 169 ASP A C 1
ATOM 1279 O O . ASP A 1 169 ? 5.387 -19.984 -2.65 1 93.38 169 ASP A O 1
ATOM 1283 N N . ARG A 1 170 ? 3.41 -20.938 -2.387 1 89.75 170 ARG A N 1
ATOM 1284 C CA . ARG A 1 170 ? 3.918 -22.312 -2.453 1 89.75 170 ARG A CA 1
ATOM 1285 C C . ARG A 1 170 ? 4.535 -22.594 -3.818 1 89.75 170 ARG A C 1
ATOM 1287 O O . ARG A 1 170 ? 5.469 -23.391 -3.926 1 89.75 170 ARG A O 1
ATOM 1294 N N . LYS A 1 171 ? 4.043 -21.922 -4.801 1 90.56 171 LYS A N 1
ATOM 1295 C CA . LYS A 1 171 ? 4.605 -22.125 -6.129 1 90.56 171 LYS A CA 1
ATOM 1296 C C . LYS A 1 171 ? 6.07 -21.703 -6.176 1 90.56 171 LYS A C 1
ATOM 1298 O O . LYS A 1 171 ? 6.891 -22.344 -6.84 1 90.56 171 LYS A O 1
ATOM 1303 N N . LEU A 1 172 ? 6.34 -20.672 -5.457 1 94.12 172 LEU A N 1
ATOM 1304 C CA . LEU A 1 172 ? 7.711 -20.172 -5.422 1 94.12 172 LEU A CA 1
ATOM 1305 C C . LEU A 1 172 ? 8.555 -20.969 -4.438 1 94.12 172 LEU A C 1
ATOM 1307 O O . LEU A 1 172 ? 9.719 -21.266 -4.711 1 94.12 172 LEU A O 1
ATOM 1311 N N . ILE A 1 173 ? 7.973 -21.344 -3.359 1 91.88 173 ILE A N 1
ATOM 1312 C CA . ILE A 1 173 ? 8.695 -22.016 -2.287 1 91.88 173 ILE A CA 1
ATOM 1313 C C . ILE A 1 173 ? 9.062 -23.422 -2.717 1 91.88 173 ILE A C 1
ATOM 1315 O O . ILE A 1 173 ? 10.164 -23.906 -2.447 1 91.88 173 ILE A O 1
ATOM 1319 N N . ASP A 1 174 ? 8.133 -24.125 -3.428 1 92 174 ASP A N 1
ATOM 1320 C CA . ASP A 1 174 ? 8.336 -25.516 -3.83 1 92 174 ASP A CA 1
ATOM 1321 C C . ASP A 1 174 ? 9.25 -25.609 -5.047 1 92 174 ASP A C 1
ATOM 1323 O O . ASP A 1 174 ? 9.977 -26.594 -5.207 1 92 174 ASP A O 1
ATOM 1327 N N . ASP A 1 175 ? 9.211 -24.656 -5.945 1 92.62 175 ASP A N 1
ATOM 1328 C CA . ASP A 1 175 ? 10.07 -24.578 -7.121 1 92.62 175 ASP A CA 1
ATOM 1329 C C . ASP A 1 175 ? 10.797 -23.234 -7.191 1 92.62 175 ASP A C 1
ATOM 1331 O O . ASP A 1 175 ? 10.344 -22.328 -7.879 1 92.62 175 ASP A O 1
ATOM 1335 N N . LYS A 1 176 ? 11.906 -23.188 -6.551 1 91.25 176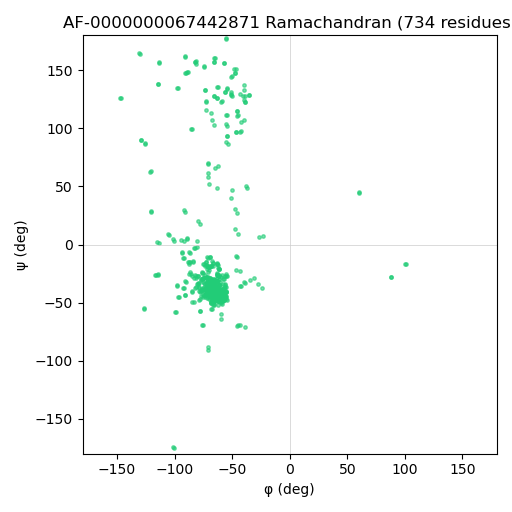 LYS A N 1
ATOM 1336 C CA . LYS A 1 176 ? 12.648 -21.938 -6.398 1 91.25 176 LYS A CA 1
ATOM 1337 C C . LYS A 1 176 ? 13.266 -21.5 -7.719 1 91.25 176 LYS A C 1
ATOM 1339 O O . LYS A 1 176 ? 13.602 -20.328 -7.898 1 91.25 176 LYS A O 1
ATOM 1344 N N . PHE A 1 177 ? 13.414 -22.359 -8.648 1 89.62 177 PHE A N 1
ATOM 1345 C CA . PHE A 1 177 ? 14.102 -22.047 -9.898 1 89.62 177 PHE A CA 1
ATOM 1346 C C . PHE A 1 177 ? 13.109 -21.672 -10.984 1 89.62 177 PHE A C 1
ATOM 1348 O O . PHE A 1 177 ? 13.289 -20.656 -11.672 1 89.62 177 PHE A O 1
ATOM 1355 N N . PHE A 1 178 ? 11.984 -22.453 -11.125 1 90.94 178 PHE A N 1
ATOM 1356 C CA . PHE A 1 178 ? 11.109 -22.25 -12.281 1 90.94 178 PHE A CA 1
ATOM 1357 C C . PHE A 1 178 ? 9.742 -21.75 -11.836 1 90.94 178 PHE A C 1
ATOM 1359 O O . PHE A 1 178 ? 8.883 -21.469 -12.672 1 90.94 178 PHE A O 1
ATOM 1366 N N . GLY A 1 179 ? 9.594 -21.547 -10.586 1 92.38 179 GLY A N 1
ATOM 1367 C CA . GLY A 1 179 ? 8.297 -21.109 -10.094 1 92.38 179 GLY A CA 1
ATOM 1368 C C . GLY A 1 179 ? 7.887 -19.75 -10.641 1 92.38 179 GLY A C 1
ATOM 1369 O O . GLY A 1 179 ? 8.703 -18.828 -10.711 1 92.38 179 GLY A O 1
ATOM 1370 N N . CYS A 1 180 ? 6.543 -19.688 -11.078 1 91 180 CYS A N 1
ATOM 1371 C CA . CYS A 1 180 ? 5.934 -18.453 -11.562 1 91 180 CYS A CA 1
ATOM 1372 C C . CYS A 1 180 ? 4.824 -18 -10.625 1 91 180 CYS A C 1
ATOM 1374 O O . CYS A 1 180 ? 4.074 -18.812 -10.094 1 91 180 CYS A O 1
ATOM 1376 N N . SER A 1 181 ? 4.785 -16.75 -10.391 1 94.5 181 SER A N 1
ATOM 1377 C CA . SER A 1 181 ? 3.832 -16.234 -9.414 1 94.5 181 SER A CA 1
ATOM 1378 C C . SER A 1 181 ? 3.33 -14.852 -9.789 1 94.5 181 SER A C 1
ATOM 1380 O O . SER A 1 181 ? 4.129 -13.945 -10.031 1 94.5 181 SER A O 1
ATOM 1382 N N . PRO A 1 182 ? 2.004 -14.68 -9.859 1 94.06 182 PRO A N 1
ATOM 1383 C CA . PRO A 1 182 ? 1.481 -13.328 -10.062 1 94.06 182 PRO A CA 1
ATOM 1384 C C . PRO A 1 182 ? 1.811 -12.391 -8.906 1 94.06 182 PRO A C 1
ATOM 1386 O O . PRO A 1 182 ? 1.948 -11.18 -9.109 1 94.06 182 PRO A O 1
ATOM 1389 N N . LEU A 1 183 ? 1.9 -12.953 -7.711 1 96.31 183 LEU A N 1
ATOM 1390 C CA . LEU A 1 183 ? 2.287 -12.148 -6.559 1 96.31 183 LEU A CA 1
ATOM 1391 C C . LEU A 1 183 ? 3.68 -11.555 -6.75 1 96.31 183 LEU A C 1
ATOM 1393 O O . LEU A 1 183 ? 3.902 -10.375 -6.484 1 96.31 183 LEU A O 1
ATOM 1397 N N . PHE A 1 184 ? 4.559 -12.352 -7.262 1 97.12 184 PHE A N 1
ATOM 1398 C CA . PHE A 1 184 ? 5.891 -11.836 -7.555 1 97.12 184 PHE A CA 1
ATOM 1399 C C . PHE A 1 184 ? 5.836 -10.797 -8.672 1 97.12 184 PHE A C 1
ATOM 1401 O O . PHE A 1 184 ? 6.535 -9.789 -8.617 1 97.12 184 PHE A O 1
ATOM 1408 N N . ALA A 1 185 ? 5.027 -11.102 -9.664 1 95.81 185 ALA A N 1
ATOM 1409 C CA . ALA A 1 185 ? 4.945 -10.172 -10.789 1 95.81 185 ALA A CA 1
ATOM 1410 C C . ALA A 1 185 ? 4.59 -8.766 -10.312 1 95.81 185 ALA A C 1
ATOM 1412 O O . ALA A 1 185 ? 5.273 -7.801 -10.656 1 95.81 185 ALA A O 1
ATOM 1413 N N . VAL A 1 186 ? 3.611 -8.688 -9.484 1 96.69 186 VAL A N 1
ATOM 1414 C CA . VAL A 1 186 ? 3.18 -7.395 -8.969 1 96.69 186 VAL A CA 1
ATOM 1415 C C . VAL A 1 186 ? 4.285 -6.785 -8.109 1 96.69 186 VAL A C 1
ATOM 1417 O O . VAL A 1 186 ? 4.566 -5.586 -8.211 1 96.69 186 VAL A O 1
ATOM 1420 N N . THR A 1 187 ? 4.906 -7.582 -7.285 1 97.81 187 THR A N 1
ATOM 1421 C CA . THR A 1 187 ? 5.98 -7.125 -6.41 1 97.81 187 THR A CA 1
ATOM 1422 C C . THR A 1 187 ? 7.156 -6.602 -7.227 1 97.81 187 THR A C 1
ATOM 1424 O O . THR A 1 187 ? 7.656 -5.504 -6.969 1 97.81 187 THR A O 1
ATOM 1427 N N . GLY A 1 188 ? 7.531 -7.398 -8.258 1 97.56 188 GLY A N 1
ATOM 1428 C CA . GLY A 1 188 ? 8.656 -7.039 -9.109 1 97.56 188 GLY A CA 1
ATOM 1429 C C . GLY A 1 188 ? 8.398 -5.797 -9.945 1 97.56 188 GLY A C 1
ATOM 1430 O O . GLY A 1 188 ? 9.258 -4.922 -10.047 1 97.56 188 GLY A O 1
ATOM 1431 N N . PHE A 1 189 ? 7.168 -5.727 -10.562 1 97.19 189 PHE A N 1
ATOM 1432 C CA . PHE A 1 189 ? 6.812 -4.551 -11.352 1 97.19 189 PHE A CA 1
ATOM 1433 C C . PHE A 1 189 ? 6.898 -3.287 -10.508 1 97.19 189 PHE A C 1
ATOM 1435 O O . PHE A 1 189 ? 7.41 -2.262 -10.961 1 97.19 189 PHE A O 1
ATOM 1442 N N . THR A 1 190 ? 6.395 -3.389 -9.289 1 97.81 190 THR A N 1
ATOM 1443 C CA . THR A 1 190 ? 6.355 -2.238 -8.391 1 97.81 190 THR A CA 1
ATOM 1444 C C . THR A 1 190 ? 7.77 -1.766 -8.062 1 97.81 190 THR A C 1
ATOM 1446 O O . THR A 1 190 ? 8.07 -0.574 -8.156 1 97.81 190 THR A O 1
ATOM 1449 N N . LEU A 1 191 ? 8.633 -2.678 -7.73 1 98.38 191 LEU A N 1
ATOM 1450 C CA . LEU A 1 191 ? 9.977 -2.303 -7.289 1 98.38 191 LEU A CA 1
ATOM 1451 C C . LEU A 1 191 ? 10.82 -1.835 -8.461 1 98.38 191 LEU A C 1
ATOM 1453 O O . LEU A 1 191 ? 11.562 -0.854 -8.352 1 98.38 191 LEU A O 1
ATOM 1457 N N . VAL A 1 192 ? 10.758 -2.539 -9.602 1 97 192 VAL A N 1
ATOM 1458 C CA . VAL A 1 192 ? 11.531 -2.127 -10.773 1 97 192 VAL A CA 1
ATOM 1459 C C . VAL A 1 192 ? 11.086 -0.734 -11.219 1 97 192 VAL A C 1
ATOM 1461 O O . VAL A 1 192 ? 11.922 0.12 -11.523 1 97 192 VAL A O 1
ATOM 1464 N N . GLY A 1 193 ? 9.805 -0.536 -11.266 1 97 193 GLY A N 1
ATOM 1465 C CA . GLY A 1 193 ? 9.305 0.792 -11.594 1 97 193 GLY A CA 1
ATOM 1466 C C . GLY A 1 193 ? 9.844 1.874 -10.68 1 97 193 GLY A C 1
ATOM 1467 O O . GLY A 1 193 ? 10.18 2.971 -11.133 1 97 193 GLY A O 1
ATOM 1468 N N . TYR A 1 194 ? 9.93 1.549 -9.422 1 97.94 194 TYR A N 1
ATOM 1469 C CA . TYR A 1 194 ? 10.492 2.486 -8.453 1 97.94 194 TYR A CA 1
ATOM 1470 C C . TYR A 1 194 ? 11.945 2.791 -8.766 1 97.94 194 TYR A C 1
ATOM 1472 O O . TYR A 1 194 ? 12.375 3.945 -8.711 1 97.94 194 TYR A O 1
ATOM 1480 N N . PHE A 1 195 ? 12.695 1.791 -9.039 1 97.25 195 PHE A N 1
ATOM 1481 C CA . PHE A 1 195 ? 14.117 1.994 -9.289 1 97.25 195 PHE A CA 1
ATOM 1482 C C . PHE A 1 195 ? 14.336 2.766 -10.586 1 97.25 195 PHE A C 1
ATOM 1484 O O . PHE A 1 195 ? 15.281 3.545 -10.703 1 97.25 195 PHE A O 1
ATOM 1491 N N . VAL A 1 196 ? 13.477 2.566 -11.547 1 94.69 196 VAL A N 1
ATOM 1492 C CA . VAL A 1 196 ? 13.562 3.367 -12.758 1 94.69 196 VAL A CA 1
ATOM 1493 C C . VAL A 1 196 ? 13.305 4.836 -12.43 1 94.69 196 VAL A C 1
ATOM 1495 O O . VAL A 1 196 ? 14.047 5.715 -12.883 1 94.69 196 VAL A O 1
ATOM 1498 N N . TRP A 1 197 ? 12.258 5.082 -11.648 1 95.94 197 TRP A N 1
ATOM 1499 C CA . TRP A 1 197 ? 12 6.441 -11.188 1 95.94 197 TRP A CA 1
ATOM 1500 C C . TRP A 1 197 ? 13.203 6.996 -10.43 1 95.94 197 TRP A C 1
ATOM 1502 O O . TRP A 1 197 ? 13.625 8.133 -10.672 1 95.94 197 TRP A O 1
ATOM 1512 N N . ASP A 1 198 ? 13.75 6.199 -9.5 1 95.88 198 ASP A N 1
ATOM 1513 C CA . ASP A 1 198 ? 14.891 6.602 -8.695 1 95.88 198 ASP A CA 1
ATOM 1514 C C . ASP A 1 198 ? 16.109 6.91 -9.57 1 95.88 198 ASP A C 1
ATOM 1516 O O . ASP A 1 198 ? 16.844 7.867 -9.312 1 95.88 198 ASP A O 1
ATOM 1520 N N . PHE A 1 199 ? 16.297 6.105 -10.586 1 93.75 199 PHE A N 1
ATOM 1521 C CA . PHE A 1 199 ? 17.391 6.316 -11.539 1 93.75 199 PHE A CA 1
ATOM 1522 C C . PHE A 1 199 ? 17.281 7.691 -12.188 1 93.75 199 PHE A C 1
ATOM 1524 O O . PHE A 1 199 ? 18.25 8.445 -12.234 1 93.75 199 PHE A O 1
ATOM 1531 N N . VAL A 1 200 ? 16.141 8.047 -12.648 1 92.94 200 VAL A N 1
ATOM 1532 C CA . VAL A 1 200 ? 15.891 9.32 -13.328 1 92.94 200 VAL A CA 1
ATOM 1533 C C . VAL A 1 200 ? 16.125 10.477 -12.359 1 92.94 200 VAL A C 1
ATOM 1535 O O . VAL A 1 200 ? 16.781 11.461 -12.711 1 92.94 200 VAL A O 1
ATOM 1538 N N . VAL A 1 201 ? 15.672 10.312 -11.125 1 93.19 201 VAL A N 1
ATOM 1539 C CA . VAL A 1 201 ? 15.789 11.375 -10.125 1 93.19 201 VAL A CA 1
ATOM 1540 C C . VAL A 1 201 ? 17.25 11.578 -9.758 1 93.19 201 VAL A C 1
ATOM 1542 O O . VAL A 1 201 ? 17.703 12.719 -9.609 1 93.19 201 VAL A O 1
ATOM 1545 N N . ILE A 1 202 ? 18.016 10.477 -9.633 1 92.06 202 ILE A N 1
ATOM 1546 C CA . ILE A 1 202 ? 19.438 10.57 -9.281 1 92.06 202 ILE A CA 1
ATOM 1547 C C . ILE A 1 202 ? 20.188 11.266 -10.406 1 92.06 202 ILE A C 1
ATOM 1549 O O . ILE A 1 202 ? 21.016 12.156 -10.156 1 92.06 202 ILE A O 1
ATOM 1553 N N . VAL A 1 203 ? 19.875 10.945 -11.641 1 90.81 203 VAL A N 1
ATOM 1554 C CA . VAL A 1 203 ? 20.562 11.508 -12.797 1 90.81 203 VAL A CA 1
ATOM 1555 C C . VAL A 1 203 ? 20.203 12.984 -12.953 1 90.81 203 VAL A C 1
ATOM 1557 O O . VAL A 1 203 ? 21.047 13.812 -13.281 1 90.81 203 VAL A O 1
ATOM 1560 N N . TRP A 1 204 ? 19 13.383 -12.586 1 90.62 204 TRP A N 1
ATOM 1561 C CA . TRP A 1 204 ? 18.5 14.75 -12.75 1 90.62 204 TRP A CA 1
ATOM 1562 C C . TRP A 1 204 ? 19 15.641 -11.617 1 90.62 204 TRP A C 1
ATOM 1564 O O . TRP A 1 204 ? 19.016 16.875 -11.75 1 90.62 204 TRP A O 1
ATOM 1574 N N . ASN A 1 205 ? 19.266 15.062 -10.5 1 89.56 205 ASN A N 1
ATOM 1575 C CA . ASN A 1 205 ? 19.766 15.805 -9.344 1 89.56 205 ASN A CA 1
ATOM 1576 C C . ASN A 1 205 ? 21.125 15.281 -8.883 1 89.56 205 ASN A C 1
ATOM 1578 O O . ASN A 1 205 ? 21.281 14.898 -7.723 1 89.56 205 ASN A O 1
ATOM 1582 N N . TRP A 1 206 ? 22.047 15.438 -9.797 1 88.06 206 TRP A N 1
ATOM 1583 C CA . TRP A 1 206 ? 23.359 14.867 -9.555 1 88.06 206 TRP A CA 1
ATOM 1584 C C . TRP A 1 206 ? 24.047 15.555 -8.375 1 88.06 206 TRP A C 1
ATOM 1586 O O . TRP A 1 206 ? 23.984 16.781 -8.25 1 88.06 206 TRP A O 1
ATOM 1596 N N . SER A 1 207 ? 24.484 14.773 -7.477 1 84.44 207 SER A N 1
ATOM 1597 C CA . SER A 1 207 ? 25.234 15.234 -6.301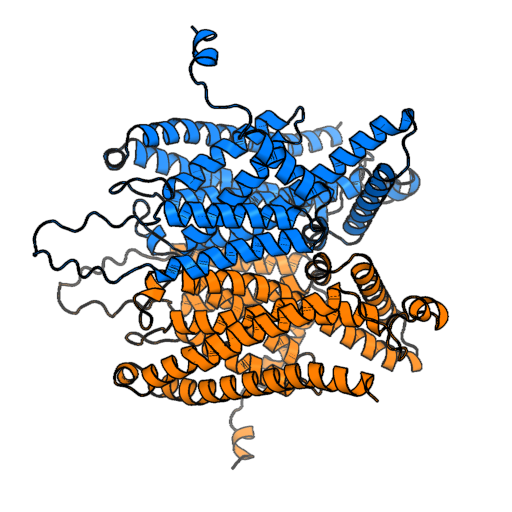 1 84.44 207 SER A CA 1
ATOM 1598 C C . SER A 1 207 ? 26.516 14.422 -6.109 1 84.44 207 SER A C 1
ATOM 1600 O O . SER A 1 207 ? 26.703 13.391 -6.754 1 84.44 207 SER A O 1
ATOM 1602 N N . PRO A 1 208 ? 27.359 14.938 -5.305 1 82.12 208 PRO A N 1
ATOM 1603 C CA . PRO A 1 208 ? 28.609 14.211 -5.082 1 82.12 208 PRO A CA 1
ATOM 1604 C C . PRO A 1 208 ? 28.391 12.781 -4.59 1 82.12 208 PRO A C 1
ATOM 1606 O O . PRO A 1 208 ? 29.203 11.898 -4.859 1 82.12 208 PRO A O 1
ATOM 1609 N N . GLY A 1 209 ? 27.344 12.383 -3.914 1 81.69 209 GLY A N 1
ATOM 1610 C CA . GLY A 1 209 ? 27.016 11.047 -3.441 1 81.69 209 GLY A CA 1
ATOM 1611 C C . GLY A 1 209 ? 26.219 10.234 -4.445 1 81.69 209 GLY A C 1
ATOM 1612 O O . GLY A 1 209 ? 25.969 9.047 -4.23 1 81.69 209 GLY A O 1
ATOM 1613 N N . ALA A 1 210 ? 26 10.711 -5.633 1 86.06 210 ALA A N 1
ATOM 1614 C CA . ALA A 1 210 ? 25.078 10.125 -6.609 1 86.06 210 ALA A CA 1
ATOM 1615 C C . ALA A 1 210 ? 25.641 8.828 -7.184 1 86.06 210 ALA A C 1
ATOM 1617 O O . ALA A 1 210 ? 24.891 7.871 -7.414 1 86.06 210 ALA A O 1
ATOM 1618 N N . PRO A 1 211 ? 26.984 8.703 -7.375 1 85.69 211 PRO A N 1
ATOM 1619 C CA . PRO A 1 211 ? 27.484 7.488 -8.023 1 85.69 211 PRO A CA 1
ATOM 1620 C C . PRO A 1 211 ? 27.172 6.223 -7.227 1 85.69 211 PRO A C 1
ATOM 1622 O O . PRO A 1 211 ? 26.812 5.199 -7.805 1 85.69 211 PRO A O 1
ATOM 1625 N N . GLN A 1 212 ? 27.328 6.258 -5.898 1 80.19 212 GLN A N 1
ATOM 1626 C CA . GLN A 1 212 ? 27.031 5.074 -5.094 1 80.19 212 GLN A CA 1
ATOM 1627 C C . GLN A 1 212 ? 25.562 4.703 -5.191 1 80.19 212 GLN A C 1
ATOM 1629 O O . GLN A 1 212 ? 25.219 3.523 -5.293 1 80.19 212 GLN A O 1
ATOM 1634 N N . TRP A 1 213 ? 24.75 5.672 -5.184 1 86.25 213 TRP A N 1
ATOM 1635 C CA . TRP A 1 213 ? 23.312 5.434 -5.277 1 86.25 213 TRP A CA 1
ATOM 1636 C C . TRP A 1 213 ? 22.922 4.953 -6.672 1 86.25 213 TRP A C 1
ATOM 1638 O O . TRP A 1 213 ? 22.031 4.113 -6.824 1 86.25 213 TRP A O 1
ATOM 1648 N N . LEU A 1 214 ? 23.609 5.492 -7.617 1 87.69 214 LEU A N 1
ATOM 1649 C CA . LEU A 1 214 ? 23.344 5.09 -8.992 1 87.69 214 LEU A CA 1
ATOM 1650 C C . LEU A 1 214 ? 23.734 3.633 -9.219 1 87.69 214 LEU A C 1
ATOM 1652 O O . LEU A 1 214 ? 22.984 2.881 -9.852 1 87.69 214 LEU A O 1
ATOM 1656 N N . LEU A 1 215 ? 24.891 3.281 -8.742 1 84.25 215 LEU A N 1
ATOM 1657 C CA . LEU A 1 215 ? 25.328 1.897 -8.859 1 84.25 215 LEU A CA 1
ATOM 1658 C C . LEU A 1 215 ? 24.344 0.948 -8.203 1 84.25 215 LEU A C 1
ATOM 1660 O O . LEU A 1 215 ? 23.969 -0.079 -8.781 1 84.25 215 LEU A O 1
ATOM 1664 N N . HIS A 1 216 ? 23.953 1.306 -6.969 1 85.56 216 HIS A N 1
ATOM 1665 C CA . HIS A 1 216 ? 22.953 0.505 -6.25 1 85.56 216 HIS A CA 1
ATOM 1666 C C . HIS A 1 216 ? 21.672 0.385 -7.047 1 85.56 216 HIS A C 1
ATOM 1668 O O . HIS A 1 216 ? 21.094 -0.704 -7.16 1 85.56 216 HIS A O 1
ATOM 1674 N N . CYS A 1 217 ? 21.266 1.47 -7.625 1 90.31 217 CYS A N 1
ATOM 1675 C CA . CYS A 1 217 ? 20.047 1.514 -8.406 1 90.31 217 CYS A CA 1
ATOM 1676 C C . CYS A 1 217 ? 20.141 0.616 -9.633 1 90.31 217 CYS A C 1
ATOM 1678 O O . CYS A 1 217 ? 19.25 -0.183 -9.898 1 90.31 217 CYS A O 1
ATOM 1680 N N . VAL A 1 218 ? 21.172 0.668 -10.344 1 88.06 218 VAL A N 1
ATOM 1681 C CA . VAL A 1 218 ? 21.359 -0.07 -11.586 1 88.06 218 VAL A CA 1
ATOM 1682 C C . VAL A 1 218 ? 21.438 -1.565 -11.289 1 88.06 218 VAL A C 1
ATOM 1684 O O . VAL A 1 218 ? 20.797 -2.373 -11.961 1 88.06 218 VAL A O 1
ATOM 1687 N N . VAL A 1 219 ? 22.141 -1.932 -10.328 1 86.38 219 VAL A N 1
ATOM 1688 C CA . VAL A 1 219 ? 22.297 -3.342 -9.984 1 86.38 219 VAL A CA 1
ATOM 1689 C C . VAL A 1 219 ? 20.938 -3.904 -9.539 1 86.38 219 VAL A C 1
ATOM 1691 O O . VAL A 1 219 ? 20.594 -5.039 -9.875 1 86.38 219 VAL A O 1
ATOM 1694 N N . CYS A 1 220 ? 20.188 -3.107 -8.789 1 90.69 220 CYS A N 1
ATOM 1695 C CA . CYS A 1 220 ? 18.875 -3.555 -8.32 1 90.69 220 CYS A CA 1
ATOM 1696 C C . CYS A 1 220 ? 17.906 -3.727 -9.484 1 90.69 220 CYS A C 1
ATOM 1698 O O . CYS A 1 220 ? 17.141 -4.688 -9.523 1 90.69 220 CYS A O 1
ATOM 1700 N N . ILE A 1 221 ? 17.984 -2.805 -10.453 1 91.75 221 ILE A N 1
ATOM 1701 C CA . ILE A 1 221 ? 17.109 -2.91 -11.609 1 91.75 221 ILE A CA 1
ATOM 1702 C C . ILE A 1 221 ? 17.391 -4.215 -12.352 1 91.75 221 ILE A C 1
ATOM 1704 O O . ILE A 1 221 ? 16.469 -4.98 -12.648 1 91.75 221 ILE A O 1
ATOM 1708 N N . PHE A 1 222 ? 18.594 -4.582 -12.531 1 87.19 222 PHE A N 1
ATOM 1709 C CA . PHE A 1 222 ? 18.953 -5.754 -13.32 1 87.19 222 PHE A CA 1
ATOM 1710 C C . PHE A 1 222 ? 18.656 -7.035 -12.555 1 87.19 222 PHE A C 1
ATOM 1712 O O . PHE A 1 222 ? 18.219 -8.031 -13.141 1 87.19 222 PHE A O 1
ATOM 1719 N N . THR A 1 223 ? 18.859 -7.012 -11.289 1 88.62 223 THR A N 1
ATOM 1720 C CA . THR A 1 223 ? 18.656 -8.234 -10.508 1 88.62 223 THR A CA 1
ATOM 1721 C C . THR A 1 223 ? 17.172 -8.492 -10.281 1 88.62 223 THR A C 1
ATOM 1723 O O . THR A 1 223 ? 16.719 -9.633 -10.375 1 88.62 223 THR A O 1
ATOM 1726 N N . VAL A 1 224 ? 16.422 -7.438 -10.023 1 92.38 224 VAL A N 1
ATOM 1727 C CA . VAL A 1 224 ? 15 -7.613 -9.742 1 92.38 224 VAL A CA 1
ATOM 1728 C C . VAL A 1 224 ? 14.242 -7.797 -11.055 1 92.38 224 VAL A C 1
ATOM 1730 O O . VAL A 1 224 ? 13.234 -8.508 -11.102 1 92.38 224 VAL A O 1
ATOM 1733 N N . ALA A 1 225 ? 14.758 -7.254 -12.164 1 92.75 225 ALA A N 1
ATOM 1734 C CA . ALA A 1 225 ? 14.078 -7.352 -13.453 1 92.75 225 ALA A CA 1
ATOM 1735 C C . ALA A 1 225 ? 14.469 -8.633 -14.18 1 92.75 225 ALA A C 1
ATOM 1737 O O . ALA A 1 225 ? 13.859 -9 -15.188 1 92.75 225 ALA A O 1
ATOM 1738 N N . ASN A 1 226 ? 15.383 -9.352 -13.68 1 90.75 226 ASN A N 1
ATOM 1739 C CA . ASN A 1 226 ? 15.93 -10.523 -14.352 1 90.75 226 ASN A CA 1
ATOM 1740 C C . ASN A 1 226 ? 14.836 -11.531 -14.703 1 90.75 226 ASN A C 1
ATOM 1742 O O . ASN A 1 226 ? 14.797 -12.047 -15.82 1 90.75 226 ASN A O 1
ATOM 1746 N N . PRO A 1 227 ? 13.914 -11.789 -13.758 1 92.44 227 PRO A N 1
ATOM 1747 C CA . PRO A 1 227 ? 12.859 -12.75 -14.078 1 92.44 227 PRO A CA 1
ATOM 1748 C C . PRO A 1 227 ? 12 -12.312 -15.258 1 92.44 227 PRO A C 1
ATOM 1750 O O . PRO A 1 227 ? 11.383 -13.148 -15.922 1 92.44 227 PRO A O 1
ATOM 1753 N N . PHE A 1 228 ? 11.984 -11.039 -15.562 1 92.69 228 PHE A N 1
ATOM 1754 C CA . PHE A 1 228 ? 11.086 -10.5 -16.578 1 92.69 228 PHE A CA 1
ATOM 1755 C C . PHE A 1 228 ? 11.773 -10.438 -17.938 1 92.69 228 PHE A C 1
ATOM 1757 O O . PHE A 1 228 ? 11.133 -10.141 -18.938 1 92.69 228 PHE A O 1
ATOM 1764 N N . ILE A 1 229 ? 13.047 -10.734 -17.984 1 84.62 229 ILE A N 1
ATOM 1765 C CA . ILE A 1 229 ? 13.781 -10.656 -19.234 1 84.62 229 ILE A CA 1
ATOM 1766 C C . ILE A 1 229 ? 14.375 -12.023 -19.578 1 84.62 229 ILE A C 1
ATOM 1768 O O . ILE A 1 229 ? 15.383 -12.117 -20.281 1 84.62 229 ILE A O 1
ATOM 1772 N N . VAL A 1 230 ? 13.758 -13.031 -19.141 1 84.19 230 VAL A N 1
ATOM 1773 C CA . VAL A 1 230 ? 14.258 -14.375 -19.391 1 84.19 230 VAL A CA 1
ATOM 1774 C C . VAL A 1 230 ? 13.711 -14.898 -20.719 1 84.19 230 VAL A C 1
ATOM 1776 O O . VAL A 1 230 ? 12.633 -14.492 -21.156 1 84.19 230 VAL A O 1
ATOM 1779 N N . LEU A 1 231 ? 14.484 -15.68 -21.328 1 77.69 231 LEU A N 1
ATOM 1780 C CA . LEU A 1 231 ? 14.07 -16.328 -22.578 1 77.69 231 LEU A CA 1
ATOM 1781 C C . LEU A 1 231 ? 13.414 -17.672 -22.297 1 77.69 231 LEU A C 1
ATOM 1783 O O . LEU A 1 231 ? 13.539 -18.203 -21.188 1 77.69 231 LEU A O 1
ATOM 1787 N N . PRO A 1 232 ? 12.688 -18.156 -23.281 1 78.5 232 PRO A N 1
ATOM 1788 C CA . PRO A 1 232 ? 12.016 -19.438 -23.078 1 78.5 232 PRO A CA 1
ATOM 1789 C C . PRO A 1 232 ? 12.984 -20.547 -22.688 1 78.5 232 PRO A C 1
ATOM 1791 O O . PRO A 1 232 ? 14.086 -20.641 -23.234 1 78.5 232 PRO A O 1
ATOM 1794 N N . GLY A 1 233 ? 12.648 -21.312 -21.625 1 78.75 233 GLY A N 1
ATOM 1795 C CA . GLY A 1 233 ? 13.453 -22.438 -21.203 1 78.75 233 GLY A CA 1
ATOM 1796 C C . GLY A 1 233 ? 14.344 -22.125 -20.016 1 78.75 233 GLY A C 1
ATOM 1797 O O . GLY A 1 233 ? 14.844 -23.031 -19.344 1 78.75 233 GLY A O 1
ATOM 1798 N N . GLU A 1 234 ? 14.531 -20.875 -19.766 1 85.75 234 GLU A N 1
ATOM 1799 C CA . GLU A 1 234 ? 15.367 -20.469 -18.641 1 85.75 234 GLU A CA 1
ATOM 1800 C C . GLU A 1 234 ? 14.539 -20.297 -17.375 1 85.75 234 GLU A C 1
ATOM 1802 O O . GLU A 1 234 ? 13.367 -19.906 -17.438 1 85.75 234 GLU A O 1
ATOM 1807 N N . PRO A 1 235 ? 15.188 -20.594 -16.297 1 88.88 235 PRO A N 1
ATOM 1808 C CA . PRO A 1 235 ? 14.461 -20.391 -15.047 1 88.88 235 PRO A CA 1
ATOM 1809 C C . PRO A 1 235 ? 14.312 -18.922 -14.68 1 88.88 235 PRO A C 1
ATOM 1811 O O . PRO A 1 235 ? 15.305 -18.188 -14.664 1 88.88 235 PRO A O 1
ATOM 1814 N N . PRO A 1 236 ? 13.188 -18.469 -14.312 1 90.12 236 PRO A N 1
ATOM 1815 C CA . PRO A 1 236 ? 12.992 -17.078 -13.922 1 90.12 236 PRO A CA 1
ATOM 1816 C C . PRO A 1 236 ? 13.617 -16.734 -12.57 1 90.12 236 PRO A C 1
ATOM 1818 O O . PRO A 1 236 ? 13.977 -15.586 -12.328 1 90.12 236 PRO A O 1
ATOM 1821 N N . MET A 1 237 ? 13.758 -17.656 -11.664 1 91.44 237 MET A N 1
ATOM 1822 C CA . MET A 1 237 ? 14.344 -17.469 -10.336 1 91.44 237 MET A CA 1
ATOM 1823 C C . MET A 1 237 ? 13.555 -16.438 -9.539 1 91.44 237 MET A C 1
ATOM 1825 O O . MET A 1 237 ? 14.148 -15.547 -8.93 1 91.44 237 MET A O 1
ATOM 1829 N N . SER A 1 238 ? 12.227 -16.562 -9.609 1 94.56 238 SER A N 1
ATOM 1830 C CA . SER A 1 238 ? 11.359 -15.57 -8.977 1 94.56 238 SER A CA 1
ATOM 1831 C C . SER A 1 238 ? 11.492 -15.617 -7.457 1 94.56 238 SER A C 1
ATOM 1833 O O . SER A 1 238 ? 11.391 -14.586 -6.789 1 94.56 238 SER A O 1
ATOM 1835 N N . PHE A 1 239 ? 11.75 -16.781 -6.914 1 94.81 239 PHE A N 1
ATOM 1836 C CA . PHE A 1 239 ? 11.914 -16.891 -5.469 1 94.81 239 PHE A CA 1
ATOM 1837 C C . PHE A 1 239 ? 13.141 -16.125 -5 1 94.81 239 PHE A C 1
ATOM 1839 O O . PHE A 1 239 ? 13.078 -15.406 -3.998 1 94.81 239 PHE A O 1
ATOM 1846 N N . TYR A 1 240 ? 14.172 -16.219 -5.695 1 92.5 240 TYR A N 1
ATOM 1847 C CA . TYR A 1 240 ? 15.414 -15.531 -5.34 1 92.5 240 TYR A CA 1
ATOM 1848 C C . TYR A 1 240 ? 15.273 -14.023 -5.5 1 92.5 240 TYR A C 1
ATOM 1850 O O . TYR A 1 240 ? 15.781 -13.258 -4.684 1 92.5 240 TYR A O 1
ATOM 1858 N N . ALA A 1 241 ? 14.641 -13.633 -6.551 1 94.44 241 ALA A N 1
ATOM 1859 C CA . ALA A 1 241 ? 14.398 -12.203 -6.738 1 94.44 241 ALA A CA 1
ATOM 1860 C C . ALA A 1 241 ? 13.555 -11.633 -5.602 1 94.44 241 ALA A C 1
ATOM 1862 O O . ALA A 1 241 ? 13.852 -10.562 -5.07 1 94.44 241 ALA A O 1
ATOM 1863 N N . ALA A 1 242 ? 12.484 -12.352 -5.266 1 96.69 242 ALA A N 1
ATOM 1864 C CA . ALA A 1 242 ? 11.641 -11.93 -4.148 1 96.69 242 ALA A CA 1
ATOM 1865 C C . ALA A 1 242 ? 12.445 -11.859 -2.854 1 96.69 242 ALA A C 1
ATOM 1867 O O . ALA A 1 242 ? 12.242 -10.961 -2.037 1 96.69 242 ALA A O 1
ATOM 1868 N N . SER A 1 243 ? 13.336 -12.781 -2.67 1 94.88 243 SER A N 1
ATOM 1869 C CA . SER A 1 243 ? 14.195 -12.812 -1.49 1 94.88 243 SER A CA 1
ATOM 1870 C C . SER A 1 243 ? 15.117 -11.602 -1.446 1 94.88 243 SER A C 1
ATOM 1872 O O . SER A 1 243 ? 15.383 -11.055 -0.375 1 94.88 243 SER A O 1
ATOM 1874 N N . LEU A 1 244 ? 15.578 -11.234 -2.58 1 93.75 244 LEU A N 1
ATOM 1875 C CA . LEU A 1 244 ? 16.406 -10.039 -2.662 1 93.75 244 LEU A CA 1
ATOM 1876 C C . LEU A 1 244 ? 15.609 -8.789 -2.33 1 93.75 244 LEU A C 1
ATOM 1878 O O . LEU A 1 244 ? 16.109 -7.879 -1.667 1 93.75 244 LEU A O 1
ATOM 1882 N N . ILE A 1 245 ? 14.359 -8.75 -2.809 1 96.56 245 ILE A N 1
ATOM 1883 C CA . ILE A 1 245 ? 13.477 -7.609 -2.572 1 96.56 245 ILE A CA 1
ATOM 1884 C C . ILE A 1 245 ? 13.25 -7.438 -1.072 1 96.56 245 ILE A C 1
ATOM 1886 O O . ILE A 1 245 ? 13.07 -6.316 -0.589 1 96.56 245 ILE A O 1
ATOM 1890 N N . LEU A 1 246 ? 13.352 -8.508 -0.341 1 95.62 246 LEU A N 1
ATOM 1891 C CA . LEU A 1 246 ? 13.148 -8.469 1.103 1 95.62 246 LEU A CA 1
ATOM 1892 C C . LEU A 1 246 ? 14.188 -7.578 1.777 1 95.62 246 LEU A C 1
ATOM 1894 O O . LEU A 1 246 ? 14.008 -7.156 2.92 1 95.62 246 LEU A O 1
ATOM 1898 N N . PHE A 1 247 ? 15.297 -7.27 1.091 1 94.5 247 PHE A N 1
ATOM 1899 C CA . PHE A 1 247 ? 16.312 -6.367 1.622 1 94.5 247 PHE A CA 1
ATOM 1900 C C . PHE A 1 247 ? 15.734 -4.984 1.876 1 94.5 247 PHE A C 1
ATOM 1902 O O . PHE A 1 247 ? 16.25 -4.23 2.705 1 94.5 247 PHE A O 1
ATOM 1909 N N . GLU A 1 248 ? 14.641 -4.664 1.227 1 95.5 248 GLU A N 1
ATOM 1910 C CA . GLU A 1 248 ? 14 -3.359 1.378 1 95.5 248 GLU A CA 1
ATOM 1911 C C . GLU A 1 248 ? 13.375 -3.211 2.76 1 95.5 248 GLU A C 1
ATOM 1913 O O . GLU A 1 248 ? 13.008 -2.104 3.166 1 95.5 248 GLU A O 1
ATOM 1918 N N . LEU A 1 249 ? 13.281 -4.27 3.521 1 96.25 249 LEU A N 1
ATOM 1919 C CA . LEU A 1 249 ? 12.609 -4.254 4.816 1 96.25 249 LEU A CA 1
ATOM 1920 C C . LEU A 1 249 ? 13.312 -3.312 5.785 1 96.25 249 LEU A C 1
ATOM 1922 O O . LEU A 1 249 ? 12.688 -2.791 6.715 1 96.25 249 LEU A O 1
ATOM 1926 N N . SER A 1 250 ? 14.609 -3.023 5.637 1 96 250 SER A N 1
ATOM 1927 C CA . SER A 1 250 ? 15.352 -2.141 6.535 1 96 250 SER A CA 1
ATOM 1928 C C . SER A 1 250 ? 15.164 -0.677 6.145 1 96 250 SER A C 1
ATOM 1930 O O . SER A 1 250 ? 15.406 0.221 6.953 1 96 250 SER A O 1
ATOM 1932 N N . THR A 1 251 ? 14.664 -0.396 4.965 1 96.12 251 THR A N 1
ATOM 1933 C CA . THR A 1 251 ? 14.609 0.942 4.387 1 96.12 251 THR A CA 1
ATOM 1934 C C . THR A 1 251 ? 13.586 1.809 5.113 1 96.12 251 THR A C 1
ATOM 1936 O O . THR A 1 251 ? 13.836 2.99 5.367 1 96.12 251 THR A O 1
ATOM 1939 N N . PRO A 1 252 ? 12.383 1.292 5.453 1 97.25 252 PRO A N 1
ATOM 1940 C CA . PRO A 1 252 ? 11.438 2.131 6.191 1 97.25 252 PRO A CA 1
ATOM 1941 C C . PRO A 1 252 ? 12.016 2.658 7.5 1 97.25 252 PRO A C 1
ATOM 1943 O O . PRO A 1 252 ? 11.805 3.824 7.848 1 97.25 252 PRO A O 1
ATOM 1946 N N . PHE A 1 253 ? 12.766 1.871 8.164 1 96.44 253 PHE A N 1
ATOM 1947 C CA . PHE A 1 253 ? 13.359 2.291 9.43 1 96.44 253 PHE A CA 1
ATOM 1948 C C . PHE A 1 253 ? 14.461 3.312 9.203 1 96.44 253 PHE A C 1
ATOM 1950 O O . PHE A 1 253 ? 14.648 4.227 10.008 1 96.44 253 PHE A O 1
ATOM 1957 N N . LEU A 1 254 ? 15.18 3.115 8.148 1 95.12 254 LEU A N 1
ATOM 1958 C CA . LEU A 1 254 ? 16.219 4.082 7.785 1 95.12 254 LEU A CA 1
ATOM 1959 C C . LEU A 1 254 ? 15.602 5.453 7.516 1 95.12 254 LEU A C 1
ATOM 1961 O O . LEU A 1 254 ? 16.141 6.477 7.938 1 95.12 254 LEU A O 1
ATOM 1965 N N . ALA A 1 255 ? 14.508 5.449 6.812 1 96.81 255 ALA A N 1
ATOM 1966 C CA . ALA A 1 255 ? 13.82 6.699 6.52 1 96.81 255 ALA A CA 1
ATOM 1967 C C . ALA A 1 255 ? 13.328 7.367 7.801 1 96.81 255 ALA A C 1
ATOM 1969 O O . ALA A 1 255 ? 13.484 8.578 7.977 1 96.81 255 ALA A O 1
ATOM 1970 N N . LEU A 1 256 ? 12.727 6.582 8.672 1 96.44 256 LEU A N 1
ATOM 1971 C CA . LEU A 1 256 ? 12.242 7.125 9.93 1 96.44 256 LEU A CA 1
ATOM 1972 C C . LEU A 1 256 ? 13.383 7.676 10.773 1 96.44 256 LEU A C 1
ATOM 1974 O O . LEU A 1 256 ? 13.242 8.719 11.414 1 96.44 256 LEU A O 1
ATOM 1978 N N . ARG A 1 257 ? 14.469 6.98 10.727 1 92.94 257 ARG A N 1
ATOM 1979 C CA . ARG A 1 257 ? 15.664 7.441 11.43 1 92.94 257 ARG A CA 1
ATOM 1980 C C . ARG A 1 257 ? 16.109 8.805 10.906 1 92.94 257 ARG A C 1
ATOM 1982 O O . ARG A 1 257 ? 16.484 9.68 11.688 1 92.94 257 ARG A O 1
ATOM 1989 N N . TYR A 1 258 ? 16.141 8.992 9.695 1 93.25 258 TYR A N 1
ATOM 1990 C CA . TYR A 1 258 ? 16.516 10.258 9.086 1 93.25 258 TYR A CA 1
ATOM 1991 C C . TYR A 1 258 ? 15.633 11.391 9.578 1 93.25 258 TYR A C 1
ATOM 1993 O O . TYR A 1 258 ? 16.125 12.453 9.969 1 93.25 258 TYR A O 1
ATOM 2001 N N . PHE A 1 259 ? 14.336 11.203 9.578 1 95 259 PHE A N 1
ATOM 2002 C CA . PHE A 1 259 ? 13.391 12.25 9.961 1 95 259 PHE A CA 1
ATOM 2003 C C . PHE A 1 259 ? 13.523 12.578 11.445 1 95 259 PHE A C 1
ATOM 2005 O O . PHE A 1 259 ? 13.414 13.734 11.844 1 95 259 PHE A O 1
ATOM 2012 N N . MET A 1 260 ? 13.781 11.594 12.219 1 92 260 MET A N 1
ATOM 2013 C CA . MET A 1 260 ? 13.938 11.836 13.648 1 92 260 MET A CA 1
ATOM 2014 C C . MET A 1 260 ? 15.258 12.547 13.938 1 92 260 MET A C 1
ATOM 2016 O O . MET A 1 260 ? 15.32 13.422 14.805 1 92 260 MET A O 1
ATOM 2020 N N . LEU A 1 261 ? 16.281 12.156 13.242 1 88.25 261 LEU A N 1
ATOM 2021 C CA . LEU A 1 261 ? 17.547 12.852 13.383 1 88.25 261 LEU A CA 1
ATOM 2022 C C . LEU A 1 261 ? 17.422 14.312 12.969 1 88.25 261 LEU A C 1
ATOM 2024 O O . LEU A 1 261 ? 17.984 15.195 13.633 1 88.25 261 LEU A O 1
ATOM 2028 N N . ARG A 1 262 ? 16.766 14.516 11.883 1 87.5 262 ARG A N 1
ATOM 2029 C CA . ARG A 1 262 ? 16.531 15.875 11.406 1 87.5 262 ARG A CA 1
ATOM 2030 C C . ARG A 1 262 ? 15.742 16.688 12.422 1 87.5 262 ARG A C 1
ATOM 2032 O O . ARG A 1 262 ? 15.969 17.891 12.578 1 87.5 262 ARG A O 1
ATOM 2039 N N . ALA A 1 263 ? 14.844 16.125 13.047 1 88.81 263 ALA A N 1
ATOM 2040 C CA . ALA A 1 263 ? 13.984 16.797 14.016 1 88.81 263 ALA A CA 1
ATOM 2041 C C . ALA A 1 263 ? 14.758 17.156 15.281 1 88.81 263 ALA A C 1
ATOM 2043 O O . ALA A 1 263 ? 14.562 18.219 15.852 1 88.81 263 ALA A O 1
ATOM 2044 N N . TYR A 1 264 ? 15.578 16.281 15.703 1 81.06 264 TYR A N 1
ATOM 2045 C CA . TYR A 1 264 ? 16.203 16.438 17.016 1 81.06 264 TYR A CA 1
ATOM 2046 C C . TYR A 1 264 ? 17.594 17.047 16.875 1 81.06 264 TYR A C 1
ATOM 2048 O O . TYR A 1 264 ? 18.078 17.703 17.797 1 81.06 264 TYR A O 1
ATOM 2056 N N . ALA A 1 265 ? 18.25 16.75 15.945 1 63.5 265 ALA A N 1
ATOM 2057 C CA . ALA A 1 265 ? 19.594 17.281 15.805 1 63.5 265 ALA A CA 1
ATOM 2058 C C . ALA A 1 265 ? 19.562 18.734 15.32 1 63.5 265 ALA A C 1
ATOM 2060 O O . ALA A 1 265 ? 20.391 19.547 15.758 1 63.5 265 ALA A O 1
ATOM 2061 N N . PHE A 1 266 ? 18.766 19.141 14.336 1 54.22 266 PHE A N 1
ATOM 2062 C CA . PHE A 1 266 ? 18.875 20.453 13.711 1 54.22 266 PHE A CA 1
ATOM 2063 C C . PHE A 1 266 ? 17.906 21.438 14.375 1 54.22 266 PHE A C 1
ATOM 2065 O O . PHE A 1 266 ? 17.609 22.484 13.812 1 54.22 266 PHE A O 1
ATOM 2072 N N . HIS A 1 267 ? 17.188 21.156 15.375 1 49.28 267 HIS A N 1
ATOM 2073 C CA . HIS A 1 267 ? 16.359 22.188 15.984 1 49.28 267 HIS A CA 1
ATOM 2074 C C . HIS A 1 267 ? 17.219 23.188 16.75 1 49.28 267 HIS A C 1
ATOM 2076 O O . HIS A 1 267 ? 18.109 22.797 17.531 1 49.28 267 HIS A O 1
ATOM 2082 N N . PRO A 1 268 ? 17.172 24.484 16.219 1 39.12 268 PRO A N 1
ATOM 2083 C CA . PRO A 1 268 ? 17.75 25.547 17.047 1 39.12 268 PRO A CA 1
ATOM 2084 C C . PRO A 1 268 ? 17.234 25.531 18.484 1 39.12 268 PRO A C 1
ATOM 2086 O O . PRO A 1 268 ? 16.109 25.984 18.734 1 39.12 268 PRO A O 1
ATOM 2089 N N . LYS A 1 269 ? 17.125 24.594 19.25 1 41.5 269 LYS A N 1
ATOM 2090 C CA . LYS A 1 269 ? 16.797 24.922 20.641 1 41.5 269 LYS A CA 1
ATOM 2091 C C . LYS A 1 269 ? 17.562 26.156 21.125 1 41.5 269 LYS A C 1
ATOM 2093 O O . LYS A 1 269 ? 18.672 26.422 20.656 1 41.5 269 LYS A O 1
ATOM 2098 N N . SER A 1 270 ? 16.859 27.125 21.672 1 33.94 270 SER A N 1
ATOM 2099 C CA . SER A 1 270 ? 17.578 27.906 22.672 1 33.94 270 SER A CA 1
ATOM 2100 C C . SER A 1 270 ? 18.453 27 23.547 1 33.94 270 SER A C 1
ATOM 2102 O O . SER A 1 270 ? 18.109 25.844 23.781 1 33.94 270 SER A O 1
ATOM 2104 N N . PRO A 1 271 ? 19.766 27.172 23.703 1 35.09 271 PRO A N 1
ATOM 2105 C CA . PRO A 1 271 ? 20.703 26.516 24.625 1 35.09 271 PRO A CA 1
ATOM 2106 C C . PRO A 1 271 ? 20 25.953 25.875 1 35.09 271 PRO A C 1
ATOM 2108 O O . PRO A 1 271 ? 20.438 24.938 26.422 1 35.09 271 PRO A O 1
ATOM 2111 N N . GLU A 1 272 ? 19 26.578 26.469 1 34.66 272 GLU A N 1
ATOM 2112 C CA . GLU A 1 272 ? 18.422 26.375 27.797 1 34.66 272 GLU A CA 1
ATOM 2113 C C . GLU A 1 272 ? 17.5 25.141 27.812 1 34.66 272 GLU A C 1
ATOM 2115 O O . GLU A 1 272 ? 17.484 24.391 28.781 1 34.66 272 GLU A O 1
ATOM 2120 N N . GLU A 1 273 ? 16.547 24.906 26.828 1 38.84 273 GLU A N 1
ATOM 2121 C CA . GLU A 1 273 ? 15.523 23.859 26.938 1 38.84 273 GLU A CA 1
ATOM 2122 C C . GLU A 1 273 ? 16.062 22.516 26.469 1 38.84 273 GLU A C 1
ATOM 2124 O O . GLU A 1 273 ? 15.594 21.469 26.938 1 38.84 273 GLU A O 1
ATOM 2129 N N . LEU A 1 274 ? 16.812 22.375 25.453 1 39.78 274 LEU A N 1
ATOM 2130 C CA . LEU A 1 274 ? 17.5 21.125 25.203 1 39.78 274 LEU A CA 1
ATOM 2131 C C . LEU A 1 274 ? 18.391 20.75 26.375 1 39.78 274 LEU A C 1
ATOM 2133 O O . LEU A 1 274 ? 18.688 19.562 26.594 1 39.78 274 LEU A O 1
ATOM 2137 N N . CYS A 1 275 ? 18.953 21.641 27.031 1 33.44 275 CYS A N 1
ATOM 2138 C CA . CYS A 1 275 ? 19.734 21.469 28.25 1 33.44 275 CYS A CA 1
ATOM 2139 C C . CYS A 1 275 ? 18.922 20.75 29.312 1 33.44 275 CYS A C 1
ATOM 2141 O O . CYS A 1 275 ? 19.5 20.047 30.156 1 33.44 275 CYS A O 1
ATOM 2143 N N . GLU A 1 276 ? 17.594 21.031 29.531 1 35.72 276 GLU A N 1
ATOM 2144 C CA . GLU A 1 276 ? 16.969 20.43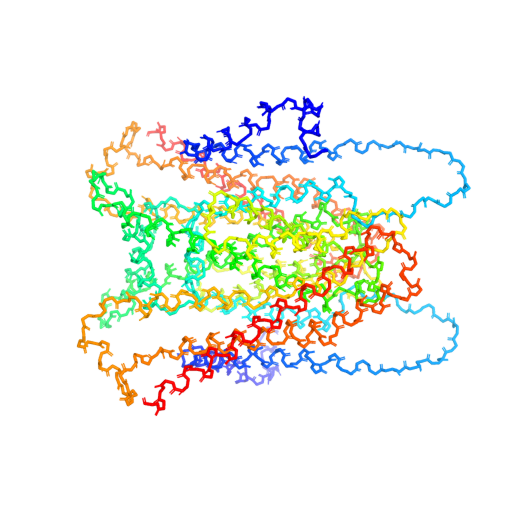8 30.703 1 35.72 276 GLU A CA 1
ATOM 2145 C C . GLU A 1 276 ? 16.844 18.922 30.547 1 35.72 276 GLU A C 1
ATOM 2147 O O . GLU A 1 276 ? 16.734 18.203 31.531 1 35.72 276 GLU A O 1
ATOM 2152 N N . GLN A 1 277 ? 16.516 18.281 29.328 1 36.06 277 GLN A N 1
ATOM 2153 C CA . GLN A 1 277 ? 16.625 16.828 29.422 1 36.06 277 GLN A CA 1
ATOM 2154 C C . GLN A 1 277 ? 18.078 16.391 29.344 1 36.06 277 GLN A C 1
ATOM 2156 O O . GLN A 1 277 ? 18.438 15.586 28.469 1 36.06 277 GLN A O 1
ATOM 2161 N N . LYS A 1 278 ? 19.016 17.203 29.547 1 36.44 278 LYS A N 1
ATOM 2162 C CA . LYS A 1 278 ? 20.438 17 29.828 1 36.44 278 LYS A CA 1
ATOM 2163 C C . LYS A 1 278 ? 20.641 15.914 30.875 1 36.44 278 LYS A C 1
ATOM 2165 O O . LYS A 1 278 ? 21.703 15.836 31.5 1 36.44 278 LYS A O 1
ATOM 2170 N N . GLY A 1 279 ? 19.656 15.172 31.281 1 36.53 279 GLY A N 1
ATOM 2171 C CA . GLY A 1 279 ? 20.141 14.352 32.375 1 36.53 279 GLY A CA 1
ATOM 2172 C C . GLY A 1 279 ? 21.312 13.477 31.984 1 36.53 279 GLY A C 1
ATOM 2173 O O . GLY A 1 279 ? 21.781 12.656 32.781 1 36.53 279 GLY A O 1
ATOM 2174 N N . GLY A 1 280 ? 21.516 13.047 30.625 1 35.53 280 GLY A N 1
ATOM 2175 C CA . GLY A 1 280 ? 22.719 12.242 30.719 1 35.53 280 GLY A CA 1
ATOM 2176 C C . GLY A 1 280 ? 23.984 13.078 30.891 1 35.53 280 GLY A C 1
ATOM 2177 O O . GLY A 1 280 ? 23.938 14.305 30.781 1 35.53 280 GLY A O 1
ATOM 2178 N N . ARG A 1 281 ? 25.172 12.664 31.5 1 36.53 281 ARG A N 1
ATOM 2179 C CA . ARG A 1 281 ? 26.422 13.281 31.922 1 36.53 281 ARG A CA 1
ATOM 2180 C C . ARG A 1 281 ? 26.938 14.25 30.875 1 36.53 281 ARG A C 1
ATOM 2182 O O . ARG A 1 281 ? 27.391 15.352 31.203 1 36.53 281 ARG A O 1
ATOM 2189 N N . ASP A 1 282 ? 27.438 13.852 29.609 1 38.09 282 ASP A N 1
ATOM 2190 C CA . ASP A 1 282 ? 28.375 14.633 28.797 1 38.09 282 ASP A CA 1
ATOM 2191 C C . ASP A 1 282 ? 27.625 15.539 27.828 1 38.09 282 ASP A C 1
ATOM 2193 O O . ASP A 1 282 ? 28.219 16.047 26.875 1 38.09 282 ASP A O 1
ATOM 2197 N N . GLY A 1 283 ? 26.438 16.047 28.047 1 40.28 283 GLY A N 1
ATOM 2198 C CA . GLY A 1 283 ? 25.828 17.172 27.359 1 40.28 283 GLY A CA 1
ATOM 2199 C C . GLY A 1 283 ? 25.078 16.766 26.109 1 40.28 283 GLY A C 1
ATOM 2200 O O . GLY A 1 283 ? 24.562 17.625 25.375 1 40.28 283 GLY A O 1
ATOM 2201 N N . ALA A 1 284 ? 25.484 15.719 25.5 1 42.03 284 ALA A N 1
ATOM 2202 C CA . ALA A 1 284 ? 24.875 15.398 24.203 1 42.03 284 ALA A CA 1
ATOM 2203 C C . ALA A 1 284 ? 23.359 15.211 24.359 1 42.03 284 ALA A C 1
ATOM 2205 O O . ALA A 1 284 ? 22.891 14.672 25.359 1 42.03 284 ALA A O 1
ATOM 2206 N N . PRO A 1 285 ? 22.547 15.953 23.625 1 47.75 285 PRO A N 1
ATOM 2207 C CA . PRO A 1 285 ? 21.094 15.844 23.719 1 47.75 285 PRO A CA 1
ATOM 2208 C C . PRO A 1 285 ? 20.609 14.398 23.703 1 47.75 285 PRO A C 1
ATOM 2210 O O . PRO A 1 285 ? 21.078 13.594 22.906 1 47.75 285 PRO A O 1
ATOM 2213 N N . LYS A 1 286 ? 20.344 13.766 24.734 1 53.53 286 LYS A N 1
ATOM 2214 C CA . LYS A 1 286 ? 19.781 12.414 24.812 1 53.53 286 LYS A CA 1
ATOM 2215 C C . LYS A 1 286 ? 18.641 12.242 23.797 1 53.53 286 LYS A C 1
ATOM 2217 O O . LYS A 1 286 ? 17.656 12.977 23.828 1 53.53 286 LYS A O 1
ATOM 2222 N N . LEU A 1 287 ? 18.953 11.664 22.625 1 61.88 287 LEU A N 1
ATOM 2223 C CA . LEU A 1 287 ? 17.906 11.344 21.656 1 61.88 287 LEU A CA 1
ATOM 2224 C C . LEU A 1 287 ? 16.781 10.555 22.312 1 61.88 287 LEU A C 1
ATOM 2226 O O . LEU A 1 287 ? 17.031 9.742 23.219 1 61.88 287 LEU A O 1
ATOM 2230 N N . PRO A 1 288 ? 15.531 11.062 22.062 1 76.94 288 PRO A N 1
ATOM 2231 C CA . PRO A 1 288 ? 14.352 10.422 22.656 1 76.94 288 PRO A CA 1
ATOM 2232 C C . PRO A 1 288 ? 14.328 8.914 22.422 1 76.94 288 PRO A C 1
ATOM 2234 O O . PRO A 1 288 ? 15.047 8.406 21.562 1 76.94 288 PRO A O 1
ATOM 2237 N N . PHE A 1 289 ? 13.875 8.219 23.297 1 80.62 289 PHE A N 1
ATOM 2238 C CA . PHE A 1 289 ? 13.688 6.777 23.266 1 80.62 289 PHE A CA 1
ATOM 2239 C C . PHE A 1 289 ? 13.188 6.328 21.906 1 80.62 289 PHE A C 1
ATOM 2241 O O . PHE A 1 289 ? 13.586 5.277 21.391 1 80.62 289 PHE A O 1
ATOM 2248 N N . ALA A 1 290 ? 12.43 7.156 21.281 1 85 290 ALA A N 1
ATOM 2249 C CA . ALA A 1 290 ? 11.859 6.797 19.984 1 85 290 ALA A CA 1
ATOM 2250 C C . ALA A 1 290 ? 12.953 6.672 18.938 1 85 290 ALA A C 1
ATOM 2252 O O . ALA A 1 290 ? 12.906 5.777 18.078 1 85 290 ALA A O 1
ATOM 2253 N N . TYR A 1 291 ? 13.891 7.508 18.969 1 87.75 291 TYR A N 1
ATOM 2254 C CA . TYR A 1 291 ? 14.992 7.441 18.016 1 87.75 291 TYR A CA 1
ATOM 2255 C C . TYR A 1 291 ? 15.828 6.188 18.234 1 87.75 291 TYR A C 1
ATOM 2257 O O . TYR A 1 291 ? 16.219 5.52 17.281 1 87.75 291 TYR A O 1
ATOM 2265 N N . THR A 1 292 ? 16.125 5.887 19.484 1 85.19 292 THR A N 1
ATOM 2266 C CA . THR A 1 292 ? 16.906 4.688 19.797 1 85.19 292 THR A CA 1
ATOM 2267 C C . THR A 1 292 ? 16.156 3.432 19.359 1 85.19 292 THR A C 1
ATOM 2269 O O . THR A 1 292 ? 16.766 2.502 18.812 1 85.19 292 THR A O 1
ATOM 2272 N N . PHE A 1 293 ? 14.93 3.451 19.594 1 88.94 293 PHE A N 1
ATOM 2273 C CA . PHE A 1 293 ? 14.117 2.303 19.188 1 88.94 293 PHE A CA 1
ATOM 2274 C C . PHE A 1 293 ? 14.172 2.096 17.688 1 88.94 293 PHE A C 1
ATOM 2276 O O . PHE A 1 293 ? 14.398 0.98 17.219 1 88.94 293 PHE A O 1
ATOM 2283 N N . VAL A 1 294 ? 13.961 3.164 16.938 1 92 294 VAL A N 1
ATOM 2284 C CA . VAL A 1 294 ? 13.961 3.068 15.477 1 92 294 VAL A CA 1
ATOM 2285 C C . VAL A 1 294 ? 15.344 2.67 14.984 1 92 294 VAL A C 1
ATOM 2287 O O . VAL A 1 294 ? 15.477 1.903 14.023 1 92 294 VAL A O 1
ATOM 2290 N N . SER A 1 295 ? 16.359 3.125 15.625 1 90.25 295 SER A N 1
ATOM 2291 C CA . SER A 1 295 ? 17.734 2.803 15.234 1 90.25 295 SER A CA 1
ATOM 2292 C C . SER A 1 295 ? 18.047 1.33 15.477 1 90.25 295 SER A C 1
ATOM 2294 O O . SER A 1 295 ? 18.688 0.682 14.656 1 90.25 295 SER A O 1
ATOM 2296 N N . VAL A 1 296 ? 17.609 0.839 16.578 1 90.56 296 VAL A N 1
ATOM 2297 C CA . VAL A 1 296 ? 17.797 -0.574 16.891 1 90.56 296 VAL A CA 1
ATOM 2298 C C . VAL A 1 296 ? 16.984 -1.431 15.922 1 90.56 296 VAL A C 1
ATOM 2300 O O . VAL A 1 296 ? 17.469 -2.451 15.422 1 90.56 296 VAL A O 1
ATOM 2303 N N . ALA A 1 297 ? 15.75 -1.015 15.68 1 93 297 ALA A N 1
ATOM 2304 C CA . ALA A 1 297 ? 14.906 -1.737 14.727 1 93 297 ALA A CA 1
ATOM 2305 C C . ALA A 1 297 ? 15.555 -1.775 13.352 1 93 297 ALA A C 1
ATOM 2307 O O . ALA A 1 297 ? 15.492 -2.793 12.656 1 93 297 ALA A O 1
ATOM 2308 N N . PHE A 1 298 ? 16.156 -0.653 13.008 1 95.25 298 PHE A N 1
ATOM 2309 C CA . PHE A 1 298 ? 16.875 -0.58 11.734 1 95.25 298 PHE A CA 1
ATOM 2310 C C . PHE A 1 298 ? 18.016 -1.586 11.703 1 95.25 298 PHE A C 1
ATOM 2312 O O . PHE A 1 298 ? 18.141 -2.355 10.75 1 95.25 298 PHE A O 1
ATOM 2319 N N . ALA A 1 299 ? 18.766 -1.585 12.703 1 93.38 299 ALA A N 1
ATOM 2320 C CA . ALA A 1 299 ? 19.922 -2.471 12.773 1 93.38 299 ALA A CA 1
ATOM 2321 C C . ALA A 1 299 ? 19.5 -3.936 12.766 1 93.38 299 ALA A C 1
ATOM 2323 O O . ALA A 1 299 ? 20.094 -4.762 12.078 1 93.38 299 ALA A O 1
ATOM 2324 N N . VAL A 1 300 ? 18.531 -4.254 13.469 1 93.75 300 VAL A N 1
ATOM 2325 C CA . VAL A 1 300 ? 18.047 -5.629 13.562 1 93.75 300 VAL A CA 1
ATOM 2326 C C . VAL A 1 300 ? 17.469 -6.066 12.219 1 93.75 300 VAL A C 1
ATOM 2328 O O . VAL A 1 300 ? 17.734 -7.18 11.758 1 93.75 300 VAL A O 1
ATOM 2331 N N . ALA A 1 301 ? 16.672 -5.152 11.625 1 95.19 301 ALA A N 1
ATOM 2332 C CA . ALA A 1 301 ? 16.094 -5.477 10.32 1 95.19 301 ALA A CA 1
ATOM 2333 C C . ALA A 1 301 ? 17.188 -5.672 9.273 1 95.19 301 ALA A C 1
ATOM 2335 O O . ALA A 1 301 ? 17.141 -6.625 8.492 1 95.19 301 ALA A O 1
ATOM 2336 N N . PHE A 1 302 ? 18.141 -4.801 9.312 1 95.88 302 PHE A N 1
ATOM 2337 C CA . PHE A 1 302 ? 19.25 -4.887 8.367 1 95.88 302 PHE A CA 1
ATOM 2338 C C . PHE A 1 302 ? 20.016 -6.188 8.562 1 95.88 302 PHE A C 1
ATOM 2340 O O . PHE A 1 302 ? 20.266 -6.922 7.602 1 95.88 302 PHE A O 1
ATOM 2347 N N . PHE A 1 303 ? 20.344 -6.492 9.758 1 94.75 303 PHE A N 1
ATOM 2348 C CA . PHE A 1 303 ? 21.125 -7.688 10.078 1 94.75 303 PHE A CA 1
ATOM 2349 C C . PHE A 1 303 ? 20.344 -8.945 9.711 1 94.75 303 PHE A C 1
ATOM 2351 O O . PHE A 1 303 ? 20.906 -9.883 9.133 1 94.75 303 PHE A O 1
ATOM 2358 N N . SER A 1 304 ? 19.141 -8.984 9.984 1 94.81 304 SER A N 1
ATOM 2359 C CA . SER A 1 304 ? 18.328 -10.172 9.75 1 94.81 304 SER A CA 1
ATOM 2360 C C . SER A 1 304 ? 18.125 -10.414 8.258 1 94.81 304 SER A C 1
ATOM 2362 O O . SER A 1 304 ? 18.359 -11.531 7.773 1 94.81 304 SER A O 1
ATOM 2364 N N . VAL A 1 305 ? 17.812 -9.391 7.496 1 94.62 305 VAL A N 1
ATOM 2365 C CA . VAL A 1 305 ? 17.391 -9.633 6.117 1 94.62 305 VAL A CA 1
ATOM 2366 C C . VAL A 1 305 ? 18.609 -9.555 5.191 1 94.62 305 VAL A C 1
ATOM 2368 O O . VAL A 1 305 ? 18.688 -10.297 4.207 1 94.62 305 VAL A O 1
ATOM 2371 N N . ARG A 1 306 ? 19.5 -8.68 5.445 1 94.25 306 ARG A N 1
ATOM 2372 C CA . ARG A 1 306 ? 20.609 -8.484 4.504 1 94.25 306 ARG A CA 1
ATOM 2373 C C . ARG A 1 306 ? 21.781 -9.383 4.848 1 94.25 306 ARG A C 1
ATOM 2375 O O . ARG A 1 306 ? 22.484 -9.875 3.955 1 94.25 306 ARG A O 1
ATOM 2382 N N . ILE A 1 307 ? 21.969 -9.648 6.117 1 93.5 307 ILE A N 1
ATOM 2383 C CA . ILE A 1 307 ? 23.141 -10.43 6.508 1 93.5 307 ILE A CA 1
ATOM 2384 C C . ILE A 1 307 ? 22.734 -11.891 6.707 1 93.5 307 ILE A C 1
ATOM 2386 O O . ILE A 1 307 ? 23.219 -12.781 5.996 1 93.5 307 ILE A O 1
ATOM 2390 N N . VAL A 1 308 ? 21.828 -12.195 7.559 1 92.62 308 VAL A N 1
ATOM 2391 C CA . VAL A 1 308 ? 21.453 -13.57 7.855 1 92.62 308 VAL A CA 1
ATOM 2392 C C . VAL A 1 308 ? 20.766 -14.195 6.648 1 92.62 308 VAL A C 1
ATOM 2394 O O . VAL A 1 308 ? 21.234 -15.203 6.113 1 92.62 308 VAL A O 1
ATOM 2397 N N . TRP A 1 309 ? 19.734 -13.562 6.191 1 92.62 309 TRP A N 1
ATOM 2398 C CA . TRP A 1 309 ? 18.984 -14.094 5.051 1 92.62 309 TRP A CA 1
ATOM 2399 C C . TRP A 1 309 ? 19.781 -13.914 3.762 1 92.62 309 TRP A C 1
ATOM 2401 O O . TRP A 1 309 ? 19.859 -14.836 2.947 1 92.62 309 TRP A O 1
ATOM 2411 N N . GLY A 1 310 ? 20.344 -12.797 3.605 1 92.12 310 GLY A N 1
ATOM 2412 C CA . GLY A 1 310 ? 21.047 -12.469 2.373 1 92.12 310 GLY A CA 1
ATOM 2413 C C . GLY A 1 310 ? 22.391 -13.148 2.252 1 92.12 310 GLY A C 1
ATOM 2414 O O . GLY A 1 310 ? 22.562 -14.086 1.463 1 92.12 310 GLY A O 1
ATOM 2415 N N . LEU A 1 311 ? 23.312 -12.773 3.033 1 89.94 311 LEU A N 1
ATOM 2416 C CA . LEU A 1 311 ? 24.672 -13.297 2.967 1 89.94 311 LEU A CA 1
ATOM 2417 C C . LEU A 1 311 ? 24.734 -14.711 3.533 1 89.94 311 LEU A C 1
ATOM 2419 O O . LEU A 1 311 ? 25.562 -15.523 3.1 1 89.94 311 LEU A O 1
ATOM 2423 N N . GLY A 1 312 ? 23.906 -15.039 4.434 1 89.25 312 GLY A N 1
ATOM 2424 C CA . GLY A 1 312 ? 23.938 -16.344 5.082 1 89.25 312 GLY A CA 1
ATOM 2425 C C . GLY A 1 312 ? 23.312 -17.438 4.242 1 89.25 312 GLY A C 1
ATOM 2426 O O . GLY A 1 312 ? 23.812 -18.562 4.223 1 89.25 312 GLY A O 1
ATOM 2427 N N . TRP A 1 313 ? 22.297 -17.109 3.559 1 90.19 313 TRP A N 1
ATOM 2428 C CA . TRP A 1 313 ? 21.594 -18.172 2.848 1 90.19 313 TRP A CA 1
ATOM 2429 C C . TRP A 1 313 ? 21.438 -17.828 1.37 1 90.19 313 TRP A C 1
ATOM 2431 O O . TRP A 1 313 ? 21.797 -18.641 0.5 1 90.19 313 TRP A O 1
ATOM 2441 N N . LEU A 1 314 ? 20.859 -16.688 1.033 1 89.19 314 LEU A N 1
ATOM 2442 C CA . LEU A 1 314 ? 20.469 -16.344 -0.325 1 89.19 314 LEU A CA 1
ATOM 2443 C C . LEU A 1 314 ? 21.672 -16.344 -1.265 1 89.19 314 LEU A C 1
ATOM 2445 O O . LEU A 1 314 ? 21.641 -17.016 -2.307 1 89.19 314 LEU A O 1
ATOM 2449 N N . ILE A 1 315 ? 22.703 -15.695 -0.92 1 84.62 315 ILE A N 1
ATOM 2450 C CA . ILE A 1 315 ? 23.859 -15.516 -1.802 1 84.62 315 ILE A CA 1
ATOM 2451 C C . ILE A 1 315 ? 24.562 -16.844 -1.996 1 84.62 315 ILE A C 1
ATOM 2453 O O . ILE A 1 315 ? 24.844 -17.25 -3.129 1 84.62 315 ILE A O 1
ATOM 2457 N N . PRO A 1 316 ? 24.766 -17.625 -0.948 1 85.56 316 PRO A N 1
ATOM 2458 C CA . PRO A 1 316 ? 25.359 -18.953 -1.161 1 85.56 316 PRO A CA 1
ATOM 2459 C C . PRO A 1 316 ? 24.453 -19.875 -1.974 1 85.56 316 PRO A C 1
ATOM 2461 O O . PRO A 1 316 ? 24.953 -20.625 -2.816 1 85.56 316 PRO A O 1
ATOM 2464 N N . SER A 1 317 ? 23.219 -19.812 -1.664 1 86.56 317 SER A N 1
ATOM 2465 C CA . SER A 1 317 ? 22.281 -20.656 -2.414 1 86.56 317 SER A CA 1
ATOM 2466 C C . SER A 1 317 ? 22.266 -20.281 -3.893 1 86.56 317 SER A C 1
ATOM 2468 O O . SER A 1 317 ? 22.219 -21.156 -4.758 1 86.56 317 SER A O 1
ATOM 2470 N N . LEU A 1 318 ? 22.281 -19.062 -4.156 1 85.5 318 LEU A N 1
ATOM 2471 C CA . LEU A 1 318 ? 22.328 -18.578 -5.531 1 85.5 318 LEU A CA 1
ATOM 2472 C C . LEU A 1 318 ? 23.641 -18.953 -6.211 1 85.5 318 LEU A C 1
ATOM 2474 O O . LEU A 1 318 ? 23.641 -19.344 -7.383 1 85.5 318 LEU A O 1
ATOM 2478 N N . ALA A 1 319 ? 24.719 -18.875 -5.52 1 81.94 319 ALA A N 1
ATOM 2479 C CA . ALA A 1 319 ? 26.016 -19.234 -6.059 1 81.94 319 ALA A CA 1
ATOM 2480 C C . ALA A 1 319 ? 26.078 -20.719 -6.43 1 81.94 319 ALA A C 1
ATOM 2482 O O . ALA A 1 319 ? 26.578 -21.078 -7.496 1 81.94 319 ALA A O 1
ATOM 2483 N N . VAL A 1 320 ? 25.5 -21.484 -5.605 1 83.12 320 VAL A N 1
ATOM 2484 C CA . VAL A 1 320 ? 25.469 -22.922 -5.867 1 83.12 320 VAL A CA 1
ATOM 2485 C C . VAL A 1 320 ? 24.594 -23.203 -7.09 1 83.12 320 VAL A C 1
ATOM 2487 O O . VAL A 1 320 ? 24.953 -24.016 -7.941 1 83.12 320 VAL A O 1
ATOM 2490 N N . ALA A 1 321 ? 23.484 -22.531 -7.156 1 81.06 321 ALA A N 1
ATOM 2491 C CA . ALA A 1 321 ? 22.562 -22.734 -8.273 1 81.06 321 ALA A CA 1
ATOM 2492 C C . ALA A 1 321 ? 23.219 -22.359 -9.594 1 81.06 321 ALA A C 1
ATOM 2494 O O . ALA A 1 321 ? 23.016 -23.031 -10.609 1 81.06 321 ALA A O 1
ATOM 2495 N N . VAL A 1 322 ? 23.984 -21.344 -9.641 1 79.5 322 VAL A N 1
ATOM 2496 C CA . VAL A 1 322 ? 24.578 -20.828 -10.859 1 79.5 322 VAL A CA 1
ATOM 2497 C C . VAL A 1 322 ? 25.812 -21.656 -11.227 1 79.5 322 VAL A C 1
ATOM 2499 O O . VAL A 1 322 ? 26.094 -21.875 -12.406 1 79.5 322 VAL A O 1
ATOM 2502 N N . TRP A 1 323 ? 26.531 -22.141 -10.227 1 78.88 323 TRP A N 1
ATOM 2503 C CA . TRP A 1 323 ? 27.797 -22.828 -10.469 1 78.88 323 TRP A CA 1
ATOM 2504 C C . TRP A 1 323 ? 27.562 -24.312 -10.719 1 78.88 323 TRP A C 1
ATOM 2506 O O . TRP A 1 323 ? 28.438 -24.984 -11.273 1 78.88 323 TRP A O 1
ATOM 2516 N N . THR A 1 324 ? 26.422 -24.797 -10.375 1 75.62 324 THR A N 1
ATOM 2517 C CA . THR A 1 324 ? 26.172 -26.219 -10.562 1 75.62 324 THR A CA 1
ATOM 2518 C C . THR A 1 324 ? 25.344 -26.469 -11.82 1 75.62 324 THR A C 1
ATOM 2520 O O . THR A 1 324 ? 25.156 -25.547 -12.625 1 75.62 324 THR A O 1
ATOM 2523 N N . GLY A 1 325 ? 24.969 -27.688 -12.047 1 62.72 325 GLY A N 1
ATOM 2524 C CA . GLY A 1 325 ? 24.297 -28.188 -13.227 1 62.72 325 GLY A CA 1
ATOM 2525 C C . GLY A 1 325 ? 23.031 -27.422 -13.555 1 62.72 325 GLY A C 1
ATOM 2526 O O . GLY A 1 325 ? 22.672 -27.266 -14.727 1 62.72 325 GLY A O 1
ATOM 2527 N N . GLU A 1 326 ? 22.438 -26.859 -12.578 1 64.81 326 GLU A N 1
ATOM 2528 C CA . GLU A 1 326 ? 21.25 -26.047 -12.836 1 64.81 326 GLU A CA 1
ATOM 2529 C C . GLU A 1 326 ? 21.609 -24.766 -13.562 1 64.81 326 GLU A C 1
ATOM 2531 O O . GLU A 1 326 ? 20.766 -24.172 -14.25 1 64.81 326 GLU A O 1
ATOM 2536 N N . GLY A 1 327 ? 22.891 -24.547 -13.328 1 64.75 327 GLY A N 1
ATOM 2537 C CA . GLY A 1 327 ? 23.438 -23.375 -14.016 1 64.75 327 GLY A CA 1
ATOM 2538 C C . GLY A 1 327 ? 23.469 -23.531 -15.523 1 64.75 327 GLY A C 1
ATOM 2539 O O . GLY A 1 327 ? 23.562 -22.547 -16.25 1 64.75 327 GLY A O 1
ATOM 2540 N N . ALA A 1 328 ? 23.328 -24.766 -15.844 1 65.56 328 ALA A N 1
ATOM 2541 C CA . ALA A 1 328 ? 23.344 -25.062 -17.281 1 65.56 328 ALA A CA 1
ATOM 2542 C C . ALA A 1 328 ? 22.109 -24.5 -17.969 1 65.56 328 ALA A C 1
ATOM 2544 O O . ALA A 1 328 ? 22.125 -24.25 -19.172 1 65.56 328 ALA A O 1
ATOM 2545 N N . PHE A 1 329 ? 21.125 -24.219 -17.219 1 78.56 329 PHE A N 1
ATOM 2546 C CA . PHE A 1 329 ? 19.891 -23.719 -17.797 1 78.56 329 PHE A CA 1
ATOM 2547 C C . PHE A 1 329 ? 19.984 -22.219 -18.031 1 78.56 329 PHE A C 1
ATOM 2549 O O . PHE A 1 329 ? 19.125 -21.641 -18.703 1 78.56 329 PHE A O 1
ATOM 2556 N N . PHE A 1 330 ? 21.156 -21.703 -17.594 1 81.94 330 PHE A N 1
ATOM 2557 C CA . PHE A 1 330 ? 21.297 -20.25 -17.75 1 81.94 330 PHE A CA 1
ATOM 2558 C C . PHE A 1 330 ? 22.078 -19.922 -19 1 81.94 330 PHE A C 1
ATOM 2560 O O . PHE A 1 330 ? 23.094 -20.547 -19.297 1 81.94 330 PHE A O 1
ATOM 2567 N N . ARG A 1 331 ? 21.625 -19.016 -19.719 1 83.31 331 ARG A N 1
ATOM 2568 C CA . ARG A 1 331 ? 22.422 -18.469 -20.812 1 83.31 331 ARG A CA 1
ATOM 2569 C C . ARG A 1 331 ? 23.656 -17.75 -20.266 1 83.31 331 ARG A C 1
ATOM 2571 O O . ARG A 1 331 ? 23.656 -17.281 -19.125 1 83.31 331 ARG A O 1
ATOM 2578 N N . PRO A 1 332 ? 24.625 -17.625 -21.062 1 82.88 332 PRO A N 1
ATOM 2579 C CA . PRO A 1 332 ? 25.875 -17.047 -20.578 1 82.88 332 PRO A CA 1
ATOM 2580 C C . PRO A 1 332 ? 25.719 -15.633 -20.062 1 82.88 332 PRO A C 1
ATOM 2582 O O . PRO A 1 332 ? 26.297 -15.281 -19.016 1 82.88 332 PRO A O 1
ATOM 2585 N N . TRP A 1 333 ? 25 -14.758 -20.734 1 83.62 333 TRP A N 1
ATOM 2586 C CA . TRP A 1 333 ? 24.891 -13.375 -20.281 1 83.62 333 TRP A CA 1
ATOM 2587 C C . TRP A 1 333 ? 24.25 -13.297 -18.906 1 83.62 333 TRP A C 1
ATOM 2589 O O . TRP A 1 333 ? 24.625 -12.453 -18.078 1 83.62 333 TRP A O 1
ATOM 2599 N N . ARG A 1 334 ? 23.328 -14.148 -18.594 1 85.69 334 ARG A N 1
ATOM 2600 C CA . ARG A 1 334 ? 22.672 -14.172 -17.297 1 85.69 334 ARG A CA 1
ATOM 2601 C C . ARG A 1 334 ? 23.609 -14.68 -16.219 1 85.69 334 ARG A C 1
ATOM 2603 O O . ARG A 1 334 ? 23.594 -14.195 -15.078 1 85.69 334 ARG A O 1
ATOM 2610 N N . ARG A 1 335 ? 24.391 -15.617 -16.609 1 83.62 335 ARG A N 1
ATOM 2611 C CA . ARG A 1 335 ? 25.375 -16.125 -15.664 1 83.62 335 ARG A CA 1
ATOM 2612 C C . ARG A 1 335 ? 26.359 -15.039 -15.258 1 83.62 335 ARG A C 1
ATOM 2614 O O . ARG A 1 335 ? 26.672 -14.898 -14.07 1 83.62 335 ARG A O 1
ATOM 2621 N N . TYR A 1 336 ? 26.75 -14.312 -16.234 1 84.19 336 TYR A N 1
ATOM 2622 C CA . TYR A 1 336 ? 27.688 -13.242 -15.953 1 84.19 336 TYR A CA 1
ATOM 2623 C C . TYR A 1 336 ? 27.047 -12.172 -15.078 1 84.19 336 TYR A C 1
ATOM 2625 O O . TYR A 1 336 ? 27.703 -11.578 -14.219 1 84.19 336 TYR A O 1
ATOM 2633 N N . LEU A 1 337 ? 25.859 -11.922 -15.305 1 84.31 337 LEU A N 1
ATOM 2634 C CA . LEU A 1 337 ? 25.125 -10.953 -14.484 1 84.31 337 LEU A CA 1
ATOM 2635 C C . LEU A 1 337 ? 25.141 -11.383 -13.016 1 84.31 337 LEU A C 1
ATOM 2637 O O . LEU A 1 337 ? 25.359 -10.555 -12.125 1 84.31 337 LEU A O 1
ATOM 2641 N N . PHE A 1 338 ? 24.953 -12.656 -12.781 1 83.69 338 PHE A N 1
ATOM 2642 C CA . PHE A 1 338 ? 24.922 -13.164 -11.414 1 83.69 338 PHE A CA 1
ATOM 2643 C C . PHE A 1 338 ? 26.328 -13.156 -10.805 1 83.69 338 PHE A C 1
ATOM 2645 O O . PHE A 1 338 ? 26.484 -12.852 -9.617 1 83.69 338 PHE A O 1
ATOM 2652 N N . TYR A 1 339 ? 27.281 -13.391 -11.672 1 83.81 339 TYR A N 1
ATOM 2653 C CA . TYR A 1 339 ? 28.656 -13.398 -11.195 1 83.81 339 TYR A CA 1
ATOM 2654 C C . TYR A 1 339 ? 29.078 -12.016 -10.719 1 83.81 339 TYR A C 1
ATOM 2656 O O . TYR A 1 339 ? 29.859 -11.883 -9.773 1 83.81 339 TYR A O 1
ATOM 2664 N N . VAL A 1 340 ? 28.516 -11.055 -11.312 1 85.31 340 VAL A N 1
ATOM 2665 C CA . VAL A 1 340 ? 28.906 -9.688 -10.977 1 85.31 340 VAL A CA 1
ATOM 2666 C C . VAL A 1 340 ? 28.016 -9.164 -9.844 1 85.31 340 VAL A C 1
ATOM 2668 O O . VAL A 1 340 ? 28.516 -8.547 -8.898 1 85.31 340 VAL A O 1
ATOM 2671 N N . SER A 1 341 ? 26.766 -9.406 -9.906 1 86.31 341 SER A N 1
ATOM 2672 C CA . SER A 1 341 ? 25.828 -8.82 -8.969 1 86.31 341 SER A CA 1
ATOM 2673 C C . SER A 1 341 ? 25.953 -9.43 -7.578 1 86.31 341 SER A C 1
ATOM 2675 O O . SER A 1 341 ? 25.812 -8.734 -6.57 1 86.31 341 SER A O 1
ATOM 2677 N N . ILE A 1 342 ? 26.312 -10.727 -7.543 1 84.56 342 ILE A N 1
ATOM 2678 C CA . ILE A 1 342 ? 26.344 -11.43 -6.266 1 84.56 342 ILE A CA 1
ATOM 2679 C C . ILE A 1 342 ? 27.453 -10.844 -5.395 1 84.56 342 ILE A C 1
ATOM 2681 O O . ILE A 1 342 ? 27.203 -10.391 -4.277 1 84.56 342 ILE A O 1
ATOM 2685 N N . PRO A 1 343 ? 28.672 -10.727 -5.875 1 85.88 343 PRO A N 1
ATOM 2686 C CA . PRO A 1 343 ? 29.719 -10.148 -5.035 1 85.88 343 PRO A CA 1
ATOM 2687 C C . PRO A 1 343 ? 29.484 -8.664 -4.746 1 85.88 343 PRO A C 1
ATOM 2689 O O . PRO A 1 343 ? 29.828 -8.18 -3.664 1 85.88 343 PRO A O 1
ATOM 2692 N N . LEU A 1 344 ? 28.953 -7.957 -5.648 1 85.5 344 LEU A N 1
ATOM 2693 C CA . LEU A 1 344 ? 28.703 -6.535 -5.445 1 85.5 344 LEU A CA 1
ATOM 2694 C C . LEU A 1 344 ? 27.672 -6.32 -4.336 1 85.5 344 LEU A C 1
ATOM 2696 O O . LEU A 1 344 ? 27.859 -5.465 -3.469 1 85.5 344 LEU A O 1
ATOM 2700 N N . PHE A 1 345 ? 26.641 -7.09 -4.332 1 84.88 345 PHE A N 1
ATOM 2701 C CA . PHE A 1 345 ? 25.609 -6.992 -3.297 1 84.88 345 PHE A CA 1
ATOM 2702 C C . PHE A 1 345 ? 26.188 -7.395 -1.939 1 84.88 345 PHE A C 1
ATOM 2704 O O . PHE A 1 345 ? 25.875 -6.77 -0.923 1 84.88 345 PHE A O 1
ATOM 2711 N N . ALA A 1 346 ? 26.953 -8.406 -1.986 1 87.19 346 ALA A N 1
ATOM 2712 C CA . ALA A 1 346 ? 27.562 -8.859 -0.739 1 87.19 346 ALA A CA 1
ATOM 2713 C C . ALA A 1 346 ? 28.484 -7.797 -0.156 1 87.19 346 ALA A C 1
ATOM 2715 O O . ALA A 1 346 ? 28.438 -7.512 1.043 1 87.19 346 ALA A O 1
ATOM 2716 N N . ALA A 1 347 ? 29.234 -7.172 -1.018 1 88.69 347 ALA A N 1
ATOM 2717 C CA . ALA A 1 347 ? 30.172 -6.145 -0.581 1 88.69 347 ALA A CA 1
ATOM 2718 C C . ALA A 1 347 ? 29.438 -4.918 -0.05 1 88.69 347 ALA A C 1
ATOM 2720 O O . ALA A 1 347 ? 29.812 -4.355 0.98 1 88.69 347 ALA A O 1
ATOM 2721 N N . LEU A 1 348 ? 28.438 -4.52 -0.695 1 85.62 348 LEU A N 1
ATOM 2722 C CA . LEU A 1 348 ? 27.672 -3.35 -0.282 1 85.62 348 LEU A CA 1
ATOM 2723 C C . LEU A 1 348 ? 27 -3.586 1.067 1 85.62 348 LEU A C 1
ATOM 2725 O O . LEU A 1 348 ? 27.031 -2.713 1.938 1 85.62 348 LEU A O 1
ATOM 2729 N N . ASN A 1 349 ? 26.422 -4.746 1.246 1 89.31 349 ASN A N 1
ATOM 2730 C CA . ASN A 1 349 ? 25.75 -5.066 2.5 1 89.31 349 ASN A CA 1
ATOM 2731 C C . ASN A 1 349 ? 26.734 -5.152 3.66 1 89.31 349 ASN A C 1
ATOM 2733 O O . ASN A 1 349 ? 26.438 -4.719 4.773 1 89.31 349 ASN A O 1
ATOM 2737 N N . LEU A 1 350 ? 27.891 -5.68 3.393 1 91.69 350 LEU A N 1
ATOM 2738 C CA . LEU A 1 350 ? 28.922 -5.754 4.434 1 91.69 350 LEU A CA 1
ATOM 2739 C C . LEU A 1 350 ? 29.438 -4.363 4.789 1 91.69 350 LEU A C 1
ATOM 2741 O O . LEU A 1 350 ? 29.672 -4.062 5.961 1 91.69 350 LEU A O 1
ATOM 2745 N N . TYR A 1 351 ? 29.594 -3.607 3.76 1 89.44 351 TYR A N 1
ATOM 2746 C CA . TYR A 1 351 ? 30.031 -2.234 3.988 1 89.44 351 TYR A CA 1
ATOM 2747 C C . TYR A 1 351 ? 29.016 -1.474 4.832 1 89.44 351 TYR A C 1
ATOM 2749 O O . TYR A 1 351 ? 29.375 -0.801 5.801 1 89.44 351 TYR A O 1
ATOM 2757 N N . TRP A 1 352 ? 27.797 -1.558 4.5 1 88.88 352 TRP A N 1
ATOM 2758 C CA . TRP A 1 352 ? 26.75 -0.855 5.238 1 88.88 352 TRP A CA 1
ATOM 2759 C C . TRP A 1 352 ? 26.609 -1.417 6.652 1 88.88 352 TRP A C 1
ATOM 2761 O O . TRP A 1 352 ? 26.312 -0.678 7.594 1 88.88 352 TRP A O 1
ATOM 2771 N N . MET A 1 353 ? 26.781 -2.742 6.766 1 91.56 353 MET A N 1
ATOM 2772 C CA . MET A 1 353 ? 26.766 -3.332 8.102 1 91.56 353 MET A CA 1
ATOM 2773 C C . MET A 1 353 ? 27.906 -2.783 8.953 1 91.56 353 MET A C 1
ATOM 2775 O O . MET A 1 353 ? 27.719 -2.486 10.133 1 91.56 353 MET A O 1
ATOM 2779 N N . TYR A 1 354 ? 29.047 -2.615 8.336 1 90.81 354 TYR A N 1
ATOM 2780 C CA . TYR A 1 354 ? 30.188 -2.018 9.016 1 90.81 354 TYR A CA 1
ATOM 2781 C C . TYR A 1 354 ? 29.875 -0.598 9.469 1 90.81 354 TYR A C 1
ATOM 2783 O O . TYR A 1 354 ? 30.188 -0.216 10.602 1 90.81 354 TYR A O 1
ATOM 2791 N N . MET A 1 355 ? 29.266 0.164 8.594 1 89 355 MET A N 1
ATOM 2792 C CA . MET A 1 355 ? 28.906 1.543 8.914 1 89 355 MET A CA 1
ATOM 2793 C C . MET A 1 355 ? 27.922 1.596 10.078 1 89 355 MET A C 1
ATOM 2795 O O . MET A 1 355 ? 28 2.488 10.922 1 89 355 MET A O 1
ATOM 2799 N N . ILE A 1 356 ? 26.984 0.705 10.125 1 89.75 356 ILE A N 1
ATOM 2800 C CA . ILE A 1 356 ? 25.984 0.642 11.188 1 89.75 356 ILE A CA 1
ATOM 2801 C C . ILE A 1 356 ? 26.656 0.327 12.516 1 89.75 356 ILE A C 1
ATOM 2803 O O . ILE A 1 356 ? 26.422 1.004 13.516 1 89.75 356 ILE A O 1
ATOM 2807 N N . VAL A 1 357 ? 27.547 -0.632 12.492 1 89.12 357 VAL A N 1
ATOM 2808 C CA . VAL A 1 357 ? 28.25 -1.049 13.703 1 89.12 357 VAL A CA 1
ATOM 2809 C C . VAL A 1 357 ? 29.188 0.062 14.164 1 89.12 357 VAL A C 1
ATOM 2811 O O . VAL A 1 357 ? 29.266 0.362 15.359 1 89.12 357 VAL A O 1
ATOM 2814 N N . ALA A 1 358 ? 29.875 0.707 13.273 1 85.5 358 ALA A N 1
ATOM 2815 C CA . ALA A 1 358 ? 30.797 1.801 13.594 1 85.5 358 ALA A CA 1
ATOM 2816 C C . ALA A 1 358 ? 30.047 2.98 14.211 1 85.5 358 ALA A C 1
ATOM 2818 O O . ALA A 1 358 ? 30.547 3.635 15.125 1 85.5 358 ALA A O 1
ATOM 2819 N N . SER A 1 359 ? 28.891 3.248 13.641 1 81.19 359 SER A N 1
ATOM 2820 C CA . SER A 1 359 ? 28.094 4.359 14.141 1 81.19 359 SER A CA 1
ATOM 2821 C C . SER A 1 359 ? 27.641 4.105 15.57 1 81.19 359 SER A C 1
ATOM 2823 O O . SER A 1 359 ? 27.547 5.039 16.375 1 81.19 359 SER A O 1
ATOM 2825 N N . VAL A 1 360 ? 27.391 2.896 15.961 1 74.25 360 VAL A N 1
ATOM 2826 C CA . VAL A 1 360 ? 26.953 2.529 17.297 1 74.25 360 VAL A CA 1
ATOM 2827 C C . VAL A 1 360 ? 28.141 2.531 18.25 1 74.25 360 VAL A C 1
ATOM 2829 O O . VAL A 1 360 ? 28.031 2.992 19.391 1 74.25 360 VAL A O 1
ATOM 2832 N N . LEU A 1 361 ? 29.25 2.023 17.766 1 68.81 361 LEU A N 1
ATOM 2833 C CA . LEU A 1 361 ? 30.453 1.92 18.594 1 68.81 361 LEU A CA 1
ATOM 2834 C C . LEU A 1 361 ? 31.094 3.289 18.797 1 68.81 361 LEU A C 1
ATOM 2836 O O . LEU A 1 361 ? 31.562 3.598 19.891 1 68.81 361 LEU A O 1
ATOM 2840 N N . PHE A 1 362 ? 31.188 3.99 17.781 1 60.09 362 PHE A N 1
ATOM 2841 C CA . PHE A 1 362 ? 31.797 5.305 17.891 1 60.09 362 PHE A CA 1
ATOM 2842 C C . PHE A 1 362 ? 30.922 6.254 18.703 1 60.09 362 PHE A C 1
ATOM 2844 O O . PHE A 1 362 ? 31.438 7.156 19.375 1 60.09 362 PHE A O 1
ATOM 2851 N N . SER A 1 363 ? 29.688 6.156 18.547 1 57.84 363 SER A N 1
ATOM 2852 C CA . SER A 1 363 ? 28.797 6.965 19.391 1 57.84 363 SER A CA 1
ATOM 2853 C C . SER A 1 363 ? 29 6.648 20.875 1 57.84 363 SER A C 1
ATOM 2855 O O . SER A 1 363 ? 28.953 7.543 21.719 1 57.84 363 SER A O 1
ATOM 2857 N N . LYS A 1 364 ? 29.391 5.508 21.188 1 55.12 364 LYS A N 1
ATOM 2858 C CA . LYS A 1 364 ? 29.703 5.094 22.547 1 55.12 364 LYS A CA 1
ATOM 2859 C C . LYS A 1 364 ? 31.047 5.633 23 1 55.12 364 LYS A C 1
ATOM 2861 O O . LYS A 1 364 ? 31.219 6.012 24.172 1 55.12 364 LYS A O 1
ATOM 2866 N N . ARG A 1 365 ? 31.984 5.637 22.141 1 46.59 365 ARG A N 1
ATOM 2867 C CA . ARG A 1 365 ? 33.312 6.113 22.516 1 46.59 365 ARG A CA 1
ATOM 2868 C C . ARG A 1 365 ? 33.312 7.613 22.781 1 46.59 365 ARG A C 1
ATOM 2870 O O . ARG A 1 365 ? 33.969 8.086 23.703 1 46.59 365 ARG A O 1
ATOM 2877 N N . LYS A 1 366 ? 32.625 8.344 22.062 1 46.03 366 LYS A N 1
ATOM 2878 C CA . LYS A 1 366 ? 32.562 9.781 22.328 1 46.03 366 LYS A CA 1
ATOM 2879 C C . LYS A 1 366 ? 31.938 10.055 23.688 1 46.03 366 LYS A C 1
ATOM 2881 O O . LYS A 1 366 ? 32.281 11.023 24.359 1 46.03 366 LYS A O 1
ATOM 2886 N N . LYS A 1 367 ? 31.109 9.297 24.203 1 46.41 367 LYS A N 1
ATOM 2887 C CA . LYS A 1 367 ? 30.516 9.438 25.516 1 46.41 367 LYS A CA 1
ATOM 2888 C C . LYS A 1 367 ? 31.516 9.086 26.609 1 46.41 367 LYS A C 1
ATOM 2890 O O . LYS A 1 367 ? 31.453 9.625 27.719 1 46.41 367 LYS A O 1
ATOM 2895 N N . LYS A 1 368 ? 32.438 8.266 26.219 1 48.31 368 LYS A N 1
ATOM 2896 C CA . LYS A 1 368 ? 33.406 7.828 27.234 1 48.31 368 LYS A CA 1
ATOM 2897 C C . LYS A 1 368 ? 34.562 8.82 27.359 1 48.31 368 LYS A C 1
ATOM 2899 O O . LYS A 1 368 ? 35.188 8.914 28.406 1 48.31 368 LYS A O 1
ATOM 2904 N N . ASP A 1 369 ? 34.812 9.508 26.375 1 33.25 369 ASP A N 1
ATOM 2905 C CA . ASP A 1 369 ? 35.844 10.508 26.594 1 33.25 369 ASP A CA 1
ATOM 2906 C C . ASP A 1 369 ? 35.25 11.789 27.172 1 33.25 369 ASP A C 1
ATOM 2908 O O . ASP A 1 369 ? 34.25 12.281 26.672 1 33.25 369 ASP A O 1
ATOM 2912 N N . MET B 1 1 ? -41.25 -19.625 23.906 1 23.45 1 MET B N 1
ATOM 2913 C CA . MET B 1 1 ? -40.156 -20.438 23.438 1 23.45 1 MET B CA 1
ATOM 2914 C C . MET B 1 1 ? -38.844 -19.625 23.359 1 23.45 1 MET B C 1
ATOM 2916 O O . MET B 1 1 ? -37.75 -20.188 23.359 1 23.45 1 MET B O 1
ATOM 2920 N N . PHE B 1 2 ? -38.969 -18.281 23.047 1 27.02 2 PHE B N 1
ATOM 2921 C CA . PHE B 1 2 ? -37.844 -17.328 23 1 27.02 2 PHE B CA 1
ATOM 2922 C C . PHE B 1 2 ? -37.25 -17.141 24.391 1 27.02 2 PHE B C 1
ATOM 2924 O O . PHE B 1 2 ? -36.062 -16.75 24.516 1 27.02 2 PHE B O 1
ATOM 2931 N N . ASP B 1 3 ? -38 -17.25 25.5 1 30.3 3 ASP B N 1
ATOM 2932 C CA . ASP B 1 3 ? -37.594 -17 26.875 1 30.3 3 ASP B CA 1
ATOM 2933 C C . ASP B 1 3 ? -36.625 -18.078 27.359 1 30.3 3 ASP B C 1
ATOM 2935 O O . ASP B 1 3 ? -35.688 -17.781 28.125 1 30.3 3 ASP B O 1
ATOM 2939 N N . THR B 1 4 ? -36.969 -19.359 27.094 1 30.22 4 THR B N 1
ATOM 2940 C CA . THR B 1 4 ? -36.25 -20.5 27.641 1 30.22 4 THR B CA 1
ATOM 2941 C C . THR B 1 4 ? -34.844 -20.578 27.078 1 30.22 4 THR B C 1
ATOM 2943 O O . THR B 1 4 ? -33.969 -21.25 27.641 1 30.22 4 THR B O 1
ATOM 2946 N N . LEU B 1 5 ? -34.625 -20.188 25.797 1 23.55 5 LEU B N 1
ATOM 2947 C CA . LEU B 1 5 ? -33.281 -20.359 25.234 1 23.55 5 LEU B CA 1
ATOM 2948 C C . LEU B 1 5 ? -32.281 -19.453 25.938 1 23.55 5 LEU B C 1
ATOM 2950 O O . LEU B 1 5 ? -31.078 -19.656 25.828 1 23.55 5 LEU B O 1
ATOM 2954 N N . LYS B 1 6 ? -32.719 -18.422 26.688 1 29.41 6 LYS B N 1
ATOM 2955 C CA . LYS B 1 6 ? -31.844 -17.562 27.5 1 29.41 6 LYS B CA 1
ATOM 2956 C C . LYS B 1 6 ? -31.234 -18.344 28.656 1 29.41 6 LYS B C 1
ATOM 2958 O O . LYS B 1 6 ? -30.078 -18.141 29.016 1 29.41 6 LYS B O 1
ATOM 2963 N N . GLU B 1 7 ? -32.125 -19.062 29.344 1 28.81 7 GLU B N 1
ATOM 2964 C CA . GLU B 1 7 ? -31.719 -19.656 30.609 1 28.81 7 GLU B CA 1
ATOM 2965 C C . GLU B 1 7 ? -30.641 -20.734 30.422 1 28.81 7 GLU B C 1
ATOM 2967 O O . GLU B 1 7 ? -29.75 -20.875 31.25 1 28.81 7 GLU B O 1
ATOM 2972 N N . ALA B 1 8 ? -30.906 -21.656 29.469 1 28.5 8 ALA B N 1
ATOM 2973 C CA . ALA B 1 8 ? -30.078 -22.859 29.438 1 28.5 8 ALA B CA 1
ATOM 2974 C C . ALA B 1 8 ? -28.641 -22.531 29.031 1 28.5 8 ALA B C 1
ATOM 2976 O O . ALA B 1 8 ? -27.703 -23.234 29.406 1 28.5 8 ALA B O 1
ATOM 2977 N N . ALA B 1 9 ? -28.5 -21.562 27.953 1 25.58 9 ALA B N 1
ATOM 2978 C CA . ALA B 1 9 ? -27.125 -21.5 27.469 1 25.58 9 ALA B CA 1
ATOM 2979 C C . ALA B 1 9 ? -26.219 -20.828 28.5 1 25.58 9 ALA B C 1
ATOM 2981 O O . ALA B 1 9 ? -26.406 -19.672 28.859 1 25.58 9 ALA B O 1
ATOM 2982 N N . GLY B 1 10 ? -26.109 -21.312 29.688 1 25.53 10 GLY B N 1
ATOM 2983 C CA . GLY B 1 10 ? -25.266 -21.031 30.859 1 25.53 10 GLY B CA 1
ATOM 2984 C C . GLY B 1 10 ? -23.938 -20.422 30.5 1 25.53 10 GLY B C 1
ATOM 2985 O O . GLY B 1 10 ? -22.953 -20.578 31.234 1 25.53 10 GLY B O 1
ATOM 2986 N N . TRP B 1 11 ? -23.734 -20.094 29.219 1 26.84 11 TRP B N 1
ATOM 2987 C CA . TRP B 1 11 ? -22.375 -19.672 28.953 1 26.84 11 TRP B CA 1
ATOM 2988 C C . TRP B 1 11 ? -21.953 -18.547 29.875 1 26.84 11 TRP B C 1
ATOM 2990 O O . TRP B 1 11 ? -22.719 -17.594 30.078 1 26.84 11 TRP B O 1
ATOM 3000 N N . PRO B 1 12 ? -21.188 -18.828 30.891 1 26.23 12 PRO B N 1
ATOM 3001 C CA . PRO B 1 12 ? -20.797 -17.781 31.859 1 26.23 12 PRO B CA 1
ATOM 3002 C C . PRO B 1 12 ? -20.484 -16.453 31.203 1 26.23 12 PRO B C 1
ATOM 3004 O O . PRO B 1 12 ? -19.891 -16.422 30.109 1 26.23 12 PRO B O 1
ATOM 3007 N N . SER B 1 13 ? -21.344 -15.414 31.328 1 25.67 13 SER B N 1
ATOM 3008 C CA . SER B 1 13 ? -21.422 -14.008 30.938 1 25.67 13 SER B CA 1
ATOM 3009 C C . SER B 1 13 ? -20.094 -13.305 31.141 1 25.67 13 SER B C 1
ATOM 3011 O O . SER B 1 13 ? -19.891 -12.188 30.656 1 25.67 13 SER B O 1
ATOM 3013 N N . ARG B 1 14 ? -19.375 -13.695 32.219 1 26.61 14 ARG B N 1
ATOM 3014 C CA . ARG B 1 14 ? -18.25 -12.867 32.656 1 26.61 14 ARG B CA 1
ATOM 3015 C C . ARG B 1 14 ? -17.109 -12.922 31.672 1 26.61 14 ARG B C 1
ATOM 3017 O O . ARG B 1 14 ? -16.156 -12.141 31.766 1 26.61 14 ARG B O 1
ATOM 3024 N N . ALA B 1 15 ? -16.922 -14.102 31.062 1 26.31 15 ALA B N 1
ATOM 3025 C CA . ALA B 1 15 ? -15.711 -14.242 30.266 1 26.31 15 ALA B CA 1
ATOM 3026 C C . ALA B 1 15 ? -15.75 -13.32 29.047 1 26.31 15 ALA B C 1
ATOM 3028 O O . ALA B 1 15 ? -14.703 -12.984 28.484 1 26.31 15 ALA B O 1
ATOM 3029 N N . LEU B 1 16 ? -16.984 -13.117 28.562 1 25.91 16 LEU B N 1
ATOM 3030 C CA . LEU B 1 16 ? -17.047 -12.312 27.344 1 25.91 16 LEU B CA 1
ATOM 3031 C C . LEU B 1 16 ? -16.734 -10.852 27.641 1 25.91 16 LEU B C 1
ATOM 3033 O O . LEU B 1 16 ? -16.5 -10.062 26.719 1 25.91 16 LEU B O 1
ATOM 3037 N N . LEU B 1 17 ? -17.125 -10.398 28.891 1 27.67 17 LEU B N 1
ATOM 3038 C CA . LEU B 1 17 ? -16.984 -8.984 29.219 1 27.67 17 LEU B CA 1
ATOM 3039 C C . LEU B 1 17 ? -15.516 -8.609 29.391 1 27.67 17 LEU B C 1
ATOM 3041 O O . LEU B 1 17 ? -15.188 -7.434 29.531 1 27.67 17 LEU B O 1
ATOM 3045 N N . SER B 1 18 ? -14.727 -9.672 29.812 1 28.22 18 SER B N 1
ATOM 3046 C CA . SER B 1 18 ? -13.367 -9.289 30.188 1 28.22 18 SER B CA 1
ATOM 3047 C C . SER B 1 18 ? -12.539 -8.93 28.953 1 28.22 18 SER B C 1
ATOM 3049 O O . SER B 1 18 ? -11.43 -8.406 29.078 1 28.22 18 SER B O 1
ATOM 3051 N N . PHE B 1 19 ? -13.078 -9.414 27.844 1 28.94 19 PHE B N 1
ATOM 3052 C CA . PHE B 1 19 ? -12.172 -9.164 26.734 1 28.94 19 PHE B CA 1
ATOM 3053 C C . PHE B 1 19 ? -12.164 -7.68 26.375 1 28.94 19 PHE B C 1
ATOM 3055 O O . PHE B 1 19 ? -11.102 -7.117 26.078 1 28.94 19 PHE B O 1
ATOM 3062 N N . PRO B 1 20 ? -13.297 -7.055 26.469 1 29.44 20 PRO B N 1
ATOM 3063 C CA . PRO B 1 20 ? -13.219 -5.641 26.094 1 29.44 20 PRO B CA 1
ATOM 3064 C C . PRO B 1 20 ? -12.453 -4.801 27.125 1 29.44 20 PRO B C 1
ATOM 3066 O O . PRO B 1 20 ? -11.727 -3.879 26.75 1 29.44 20 PRO B O 1
ATOM 3069 N N . ARG B 1 21 ? -12.656 -5.066 28.469 1 30.45 21 ARG B N 1
ATOM 3070 C CA . ARG B 1 21 ? -11.938 -4.262 29.453 1 30.45 21 ARG B CA 1
ATOM 3071 C C . ARG B 1 21 ? -10.438 -4.484 29.359 1 30.45 21 ARG B C 1
ATOM 3073 O O . ARG B 1 21 ? -9.656 -3.541 29.484 1 30.45 21 ARG B O 1
ATOM 3080 N N . VAL B 1 22 ? -9.953 -5.785 29.141 1 29.86 22 VAL B N 1
ATOM 3081 C CA . VAL B 1 22 ? -8.516 -6.004 29 1 29.86 22 VAL B CA 1
ATOM 3082 C C . VAL B 1 22 ? -8.023 -5.387 27.688 1 29.86 22 VAL B C 1
ATOM 3084 O O . VAL B 1 22 ? -6.961 -4.754 27.656 1 29.86 22 VAL B O 1
ATOM 3087 N N . PHE B 1 23 ? -8.797 -5.438 26.609 1 31.8 23 PHE B N 1
ATOM 3088 C CA . PHE B 1 23 ? -8.391 -4.789 25.375 1 31.8 23 PHE B CA 1
ATOM 3089 C C . PHE B 1 23 ? -8.492 -3.273 25.484 1 31.8 23 PHE B C 1
ATOM 3091 O O . PHE B 1 23 ? -7.582 -2.549 25.094 1 31.8 23 PHE B O 1
ATOM 3098 N N . LEU B 1 24 ? -9.508 -2.703 26.062 1 30.22 24 LEU B N 1
ATOM 3099 C CA . LEU B 1 24 ? -9.609 -1.267 26.297 1 30.22 24 LEU B CA 1
ATOM 3100 C C . LEU B 1 24 ? -8.594 -0.814 27.344 1 30.22 24 LEU B C 1
ATOM 3102 O O . LEU B 1 24 ? -8 0.259 27.219 1 30.22 24 LEU B O 1
ATOM 3106 N N . ALA B 1 25 ? -8.477 -1.461 28.547 1 30.17 25 ALA B N 1
ATOM 3107 C CA . ALA B 1 25 ? -7.383 -1.161 29.469 1 30.17 25 ALA B CA 1
ATOM 3108 C C . ALA B 1 25 ? -6.031 -1.337 28.781 1 30.17 25 ALA B C 1
ATOM 3110 O O . ALA B 1 25 ? -5.086 -0.599 29.078 1 30.17 25 ALA B O 1
ATOM 3111 N N . PHE B 1 26 ? -5.848 -2.312 27.891 1 29.39 26 PHE B N 1
ATOM 3112 C CA . PHE B 1 26 ? -4.648 -2.436 27.062 1 29.39 26 PHE B CA 1
ATOM 3113 C C . PHE B 1 26 ? -4.492 -1.229 26.156 1 29.39 26 PHE B C 1
ATOM 3115 O O . PHE B 1 26 ? -3.406 -0.661 26.047 1 29.39 26 PHE B O 1
ATOM 3122 N N . LEU B 1 27 ? -5.422 -0.832 25.422 1 30.53 27 LEU B N 1
ATOM 3123 C CA . LEU B 1 27 ? -5.371 0.342 24.547 1 30.53 27 LEU B CA 1
ATOM 3124 C C . LEU B 1 27 ? -5.254 1.619 25.375 1 30.53 27 LEU B C 1
ATOM 3126 O O . LEU B 1 27 ? -4.633 2.59 24.938 1 30.53 27 LEU B O 1
ATOM 3130 N N . ALA B 1 28 ? -6 1.94 26.344 1 31.53 28 ALA B N 1
ATOM 3131 C CA . ALA B 1 28 ? -5.918 3.18 27.109 1 31.53 28 ALA B CA 1
ATOM 3132 C C . ALA B 1 28 ? -4.547 3.326 27.766 1 31.53 28 ALA B C 1
ATOM 3134 O O . ALA B 1 28 ? -4.031 4.438 27.891 1 31.53 28 ALA B O 1
ATOM 3135 N N . GLY B 1 29 ? -3.949 2.396 28.734 1 29.73 29 GLY B N 1
ATOM 3136 C CA . GLY B 1 29 ? -2.668 2.436 29.422 1 29.73 29 GLY B CA 1
ATOM 3137 C C . GLY B 1 29 ? -1.534 1.843 28.609 1 29.73 29 GLY B C 1
ATOM 3138 O O . GLY B 1 29 ? -0.434 1.637 29.125 1 29.73 29 GLY B O 1
ATOM 3139 N N . SER B 1 30 ? -1.711 0.947 27.719 1 31.34 30 SER B N 1
ATOM 3140 C CA . SER B 1 30 ? -0.602 0.164 27.172 1 31.34 30 SER B CA 1
ATOM 3141 C C . SER B 1 30 ? 0.356 1.039 26.375 1 31.34 30 SER B C 1
ATOM 3143 O O . SER B 1 30 ? -0.058 1.729 25.438 1 31.34 30 SER B O 1
ATOM 3145 N N . SER B 1 31 ? 1.481 1.349 26.984 1 31 31 SER B N 1
ATOM 3146 C CA . SER B 1 31 ? 2.666 1.956 26.375 1 31 31 SER B CA 1
ATOM 3147 C C . SER B 1 31 ? 3.039 1.269 25.078 1 31 31 SER B C 1
ATOM 3149 O O . SER B 1 31 ? 2.689 0.107 24.859 1 31 31 SER B O 1
ATOM 3151 N N . ALA B 1 32 ? 3.66 1.991 24.141 1 33 32 ALA B N 1
ATOM 3152 C CA . ALA B 1 32 ? 4.316 1.625 22.891 1 33 32 ALA B CA 1
ATOM 3153 C C . ALA B 1 32 ? 4.941 0.235 22.984 1 33 32 ALA B C 1
ATOM 3155 O O . ALA B 1 32 ? 4.898 -0.537 22.031 1 33 32 ALA B O 1
ATOM 3156 N N . PRO B 1 33 ? 5.363 -0.218 24.156 1 31.66 33 PRO B N 1
ATOM 3157 C CA . PRO B 1 33 ? 6.043 -1.514 24.219 1 31.66 33 PRO B CA 1
ATOM 3158 C C . PRO B 1 33 ? 5.078 -2.691 24.125 1 31.66 33 PRO B C 1
ATOM 3160 O O . PRO B 1 33 ? 5.445 -3.75 23.594 1 31.66 33 PRO B O 1
ATOM 3163 N N . THR B 1 34 ? 3.859 -2.625 24.562 1 34.94 34 THR B N 1
ATOM 3164 C CA . THR B 1 34 ? 2.979 -3.789 24.531 1 34.94 34 THR B CA 1
ATOM 3165 C C . THR B 1 34 ? 2.508 -4.086 23.109 1 34.94 34 THR B C 1
ATOM 3167 O O . THR B 1 34 ? 2.424 -5.246 22.719 1 34.94 34 THR B O 1
ATOM 3170 N N . VAL B 1 35 ? 2.234 -3.111 22.359 1 35.47 35 VAL B N 1
ATOM 3171 C CA . VAL B 1 35 ? 1.843 -3.332 20.984 1 35.47 35 VAL B CA 1
ATOM 3172 C C . VAL B 1 35 ? 3.012 -3.934 20.203 1 35.47 35 VAL B C 1
ATOM 3174 O O . VAL B 1 35 ? 2.824 -4.852 19.391 1 35.47 35 VAL B O 1
ATOM 3177 N N . LEU B 1 36 ? 4.156 -3.521 20.531 1 33.94 36 LEU B N 1
ATOM 3178 C CA . LEU B 1 36 ? 5.359 -4.105 19.953 1 33.94 36 LEU B CA 1
ATOM 3179 C C . LEU B 1 36 ? 5.539 -5.547 20.406 1 33.94 36 LEU B C 1
ATOM 3181 O O . LEU B 1 36 ? 5.891 -6.418 19.609 1 33.94 36 LEU B O 1
ATOM 3185 N N . ALA B 1 37 ?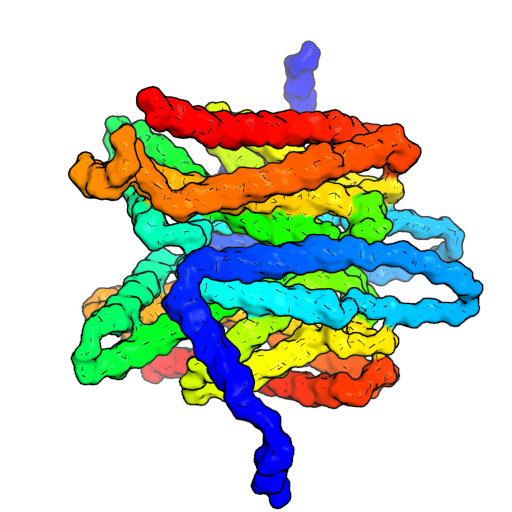 5.254 -5.809 21.641 1 35.69 37 ALA B N 1
ATOM 3186 C CA . ALA B 1 37 ? 5.379 -7.176 22.141 1 35.69 37 ALA B CA 1
ATOM 3187 C C . ALA B 1 37 ? 4.352 -8.094 21.484 1 35.69 37 ALA B C 1
ATOM 3189 O O . ALA B 1 37 ? 4.656 -9.234 21.156 1 35.69 37 ALA B O 1
ATOM 3190 N N . CYS B 1 38 ? 3.184 -7.637 21.203 1 37.94 38 CYS B N 1
ATOM 3191 C CA . CYS B 1 38 ? 2.184 -8.469 20.547 1 37.94 38 CYS B CA 1
ATOM 3192 C C . CYS B 1 38 ? 2.535 -8.688 19.078 1 37.94 38 CYS B C 1
ATOM 3194 O O . CYS B 1 38 ? 2.395 -9.797 18.562 1 37.94 38 CYS B O 1
ATOM 3196 N N . ALA B 1 39 ? 3.018 -7.691 18.484 1 38.41 39 ALA B N 1
ATOM 3197 C CA . ALA B 1 39 ? 3.48 -7.844 17.109 1 38.41 39 ALA B CA 1
ATOM 3198 C C . ALA B 1 39 ? 4.676 -8.789 17.031 1 38.41 39 ALA B C 1
ATOM 3200 O O . ALA B 1 39 ? 4.734 -9.656 16.156 1 38.41 39 ALA B O 1
ATOM 3201 N N . LEU B 1 40 ? 5.543 -8.672 18 1 37.12 40 LEU B N 1
ATOM 3202 C CA . LEU B 1 40 ? 6.695 -9.57 18.047 1 37.12 40 LEU B CA 1
ATOM 3203 C C . LEU B 1 40 ? 6.266 -10.977 18.438 1 37.12 40 LEU B C 1
ATOM 3205 O O . LEU B 1 40 ? 6.824 -11.961 17.938 1 37.12 40 LEU B O 1
ATOM 3209 N N . SER B 1 41 ? 5.324 -11.109 19.281 1 35.34 41 SER B N 1
ATOM 3210 C CA . SER B 1 41 ? 4.832 -12.445 19.609 1 35.34 41 SER B CA 1
ATOM 3211 C C . SER B 1 41 ? 4.176 -13.102 18.406 1 35.34 41 SER B C 1
ATOM 3213 O O . SER B 1 41 ? 4.344 -14.305 18.172 1 35.34 41 SER B O 1
ATOM 3215 N N . LEU B 1 42 ? 3.502 -12.352 17.672 1 35.94 42 LEU B N 1
ATOM 3216 C CA . LEU B 1 42 ? 2.889 -12.914 16.484 1 35.94 42 LEU B CA 1
ATOM 3217 C C . LEU B 1 42 ? 3.949 -13.281 15.445 1 35.94 42 LEU B C 1
ATOM 3219 O O . LEU B 1 42 ? 3.852 -14.312 14.781 1 35.94 42 LEU B O 1
ATOM 3223 N N . LEU B 1 43 ? 4.961 -12.508 15.406 1 34.97 43 LEU B N 1
ATOM 3224 C CA . LEU B 1 43 ? 6.086 -12.875 14.555 1 34.97 43 LEU B CA 1
ATOM 3225 C C . LEU B 1 43 ? 6.785 -14.117 15.078 1 34.97 43 LEU B C 1
ATOM 3227 O O . LEU B 1 43 ? 7.203 -14.977 14.297 1 34.97 43 LEU B O 1
ATOM 3231 N N . SER B 1 44 ? 6.902 -14.258 16.312 1 33.09 44 SER B N 1
ATOM 3232 C CA . SER B 1 44 ? 7.531 -15.453 16.875 1 33.09 44 SER B CA 1
ATOM 3233 C C . SER B 1 44 ? 6.695 -16.688 16.594 1 33.09 44 SER B C 1
ATOM 3235 O O . SER B 1 44 ? 7.242 -17.781 16.375 1 33.09 44 SER B O 1
ATOM 3237 N N . VAL B 1 45 ? 5.477 -16.594 16.609 1 35.28 45 VAL B N 1
ATOM 3238 C CA . VAL B 1 45 ? 4.668 -17.766 16.328 1 35.28 45 VAL B CA 1
ATOM 3239 C C . VAL B 1 45 ? 4.883 -18.219 14.875 1 35.28 45 VAL B C 1
ATOM 3241 O O . VAL B 1 45 ? 4.93 -19.406 14.586 1 35.28 45 VAL B O 1
ATOM 3244 N N . VAL B 1 46 ? 5.078 -17.344 14.031 1 32.94 46 VAL B N 1
ATOM 3245 C CA . VAL B 1 46 ? 5.285 -17.703 12.633 1 32.94 46 VAL B CA 1
ATOM 3246 C C . VAL B 1 46 ? 6.621 -18.438 12.484 1 32.94 46 VAL B C 1
ATOM 3248 O O . VAL B 1 46 ? 6.715 -19.438 11.773 1 32.94 46 VAL B O 1
ATOM 3251 N N . PHE B 1 47 ? 7.641 -18.016 13.133 1 32.19 47 PHE B N 1
ATOM 3252 C CA . PHE B 1 47 ? 8.906 -18.734 13.008 1 32.19 47 PHE B CA 1
ATOM 3253 C C . PHE B 1 47 ? 8.812 -20.109 13.641 1 32.19 47 PHE B C 1
ATOM 3255 O O . PHE B 1 47 ? 9.406 -21.078 13.141 1 32.19 47 PHE B O 1
ATOM 3262 N N . PHE B 1 48 ? 8.141 -20.203 14.711 1 31 48 PHE B N 1
ATOM 3263 C CA . PHE B 1 48 ? 8.133 -21.516 15.359 1 31 48 PHE B CA 1
ATOM 3264 C C . PHE B 1 48 ? 7.242 -22.484 14.594 1 31 48 PHE B C 1
ATOM 3266 O O . PHE B 1 48 ? 7.469 -23.703 14.617 1 31 48 PHE B O 1
ATOM 3273 N N . THR B 1 49 ? 6.207 -22.031 14.008 1 31.41 49 THR B N 1
ATOM 3274 C CA . THR B 1 49 ? 5.359 -23.047 13.398 1 31.41 49 THR B CA 1
ATOM 3275 C C . THR B 1 49 ? 5.98 -23.562 12.102 1 31.41 49 THR B C 1
ATOM 3277 O O . THR B 1 49 ? 5.641 -24.641 11.633 1 31.41 49 THR B O 1
ATOM 3280 N N . HIS B 1 50 ? 6.797 -22.844 11.453 1 32.53 50 HIS B N 1
ATOM 3281 C CA . HIS B 1 50 ? 7.348 -23.453 10.25 1 32.53 50 HIS B CA 1
ATOM 3282 C C . HIS B 1 50 ? 8.32 -24.578 10.594 1 32.53 50 HIS B C 1
ATOM 3284 O O . HIS B 1 50 ? 8.781 -25.297 9.703 1 32.53 50 HIS B O 1
ATOM 3290 N N . GLY B 1 51 ? 8.859 -24.672 11.812 1 29.81 51 GLY B N 1
ATOM 3291 C CA . GLY B 1 51 ? 9.758 -25.797 12.039 1 29.81 51 GLY B CA 1
ATOM 3292 C C . GLY B 1 51 ? 9.047 -27.125 12.031 1 29.81 51 GLY B C 1
ATOM 3293 O O . GLY B 1 51 ? 9.695 -28.188 12 1 29.81 51 GLY B O 1
ATOM 3294 N N . ALA B 1 52 ? 7.805 -27.188 12.406 1 26.67 52 ALA B N 1
ATOM 3295 C CA . ALA B 1 52 ? 7.324 -28.531 12.656 1 26.67 52 ALA B CA 1
ATOM 3296 C C . ALA B 1 52 ? 6.953 -29.234 11.359 1 26.67 52 ALA B C 1
ATOM 3298 O O . ALA B 1 52 ? 6.223 -30.234 11.367 1 26.67 52 ALA B O 1
ATOM 3299 N N . CYS B 1 53 ? 7.113 -28.688 10.195 1 28.75 53 CYS B N 1
ATOM 3300 C CA . CYS B 1 53 ? 6.758 -29.641 9.141 1 28.75 53 CYS B CA 1
ATOM 3301 C C . CYS B 1 53 ? 7.672 -30.859 9.172 1 28.75 53 CYS B C 1
ATOM 3303 O O . CYS B 1 53 ? 8.859 -30.75 8.852 1 28.75 53 CYS B O 1
ATOM 3305 N N . GLY B 1 54 ? 7.578 -31.656 10.195 1 23.73 54 GLY B N 1
ATOM 3306 C CA . GLY B 1 54 ? 8.117 -33 10.219 1 23.73 54 GLY B CA 1
ATOM 3307 C C . GLY B 1 54 ? 7.918 -33.75 8.906 1 23.73 54 GLY B C 1
ATOM 3308 O O . GLY B 1 54 ? 7.004 -33.438 8.141 1 23.73 54 GLY B O 1
ATOM 3309 N N . SER B 1 55 ? 8.969 -34.344 8.477 1 26.92 55 SER B N 1
ATOM 3310 C CA . SER B 1 55 ? 9.234 -35.375 7.457 1 26.92 55 SER B CA 1
ATOM 3311 C C . SER B 1 55 ? 8.258 -36.531 7.566 1 26.92 55 SER B C 1
ATOM 3313 O O . SER B 1 55 ? 8.602 -37.594 8.117 1 26.92 55 SER B O 1
ATOM 3315 N N . ALA B 1 56 ? 7.02 -36.562 8.031 1 26.95 56 ALA B N 1
ATOM 3316 C CA . ALA B 1 56 ? 6.445 -37.906 7.961 1 26.95 56 ALA B CA 1
ATOM 3317 C C . ALA B 1 56 ? 6.531 -38.469 6.547 1 26.95 56 ALA B C 1
ATOM 3319 O O . ALA B 1 56 ? 6.031 -37.875 5.598 1 26.95 56 ALA B O 1
ATOM 3320 N N . GLU B 1 57 ? 7.555 -39.188 6.266 1 28.95 57 GLU B N 1
ATOM 3321 C CA . GLU B 1 57 ? 7.793 -40.219 5.254 1 28.95 57 GLU B CA 1
ATOM 3322 C C . GLU B 1 57 ? 6.559 -41.094 5.047 1 28.95 57 GLU B C 1
ATOM 3324 O O . GLU B 1 57 ? 6.223 -41.906 5.902 1 28.95 57 GLU B O 1
ATOM 3329 N N . SER B 1 58 ? 5.305 -40.531 4.816 1 26.25 58 SER B N 1
ATOM 3330 C CA . SER B 1 58 ? 4.305 -41.594 4.57 1 26.25 58 SER B CA 1
ATOM 3331 C C . SER B 1 58 ? 4.754 -42.531 3.463 1 26.25 58 SER B C 1
ATOM 3333 O O . SER B 1 58 ? 4.945 -42.125 2.318 1 26.25 58 SER B O 1
ATOM 3335 N N . LEU B 1 59 ? 5.457 -43.5 3.648 1 25.03 59 LEU B N 1
ATOM 3336 C CA . LEU B 1 59 ? 5.793 -44.688 2.885 1 25.03 59 LEU B CA 1
ATOM 3337 C C . LEU B 1 59 ? 4.543 -45.344 2.277 1 25.03 59 LEU B C 1
ATOM 3339 O O . LEU B 1 59 ? 4.609 -46.438 1.713 1 25.03 59 LEU B O 1
ATOM 3343 N N . ALA B 1 60 ? 3.238 -45.094 2.846 1 29.39 60 ALA B N 1
ATOM 3344 C CA . ALA B 1 60 ? 2.365 -46.156 2.42 1 29.39 60 ALA B CA 1
ATOM 3345 C C . ALA B 1 60 ? 2.145 -46.125 0.91 1 29.39 60 ALA B C 1
ATOM 3347 O O . ALA B 1 60 ? 2.242 -45.062 0.285 1 29.39 60 ALA B O 1
ATOM 3348 N N . PRO B 1 61 ? 1.672 -47.25 0.174 1 31.75 61 PRO B N 1
ATOM 3349 C CA . PRO B 1 61 ? 1.54 -47.625 -1.232 1 31.75 61 PRO B CA 1
ATOM 3350 C C . PRO B 1 61 ? 0.732 -46.625 -2.049 1 31.75 61 PRO B C 1
ATOM 3352 O O . PRO B 1 61 ? 0.029 -45.781 -1.479 1 31.75 61 PRO B O 1
ATOM 3355 N N . HIS B 1 62 ? 0.561 -46.812 -3.486 1 32.88 62 HIS B N 1
ATOM 3356 C CA . HIS B 1 62 ? 0.17 -46.25 -4.781 1 32.88 62 HIS B CA 1
ATOM 3357 C C . HIS B 1 62 ? -1.262 -45.75 -4.746 1 32.88 62 HIS B C 1
ATOM 3359 O O . HIS B 1 62 ? -1.773 -45.25 -5.754 1 32.88 62 HIS B O 1
ATOM 3365 N N . LEU B 1 63 ? -2.258 -46.312 -3.922 1 34.19 63 LEU B N 1
ATOM 3366 C CA . LEU B 1 63 ? -3.605 -46.375 -4.477 1 34.19 63 LEU B CA 1
ATOM 3367 C C . LEU B 1 63 ? -4.234 -45 -4.574 1 34.19 63 LEU B C 1
ATOM 3369 O O . LEU B 1 63 ? -4.844 -44.656 -5.594 1 34.19 63 LEU B O 1
ATOM 3373 N N . ALA B 1 64 ? -5.012 -44.531 -3.41 1 39.03 64 ALA B N 1
ATOM 3374 C CA . ALA B 1 64 ? -6.078 -43.531 -3.549 1 39.03 64 ALA B CA 1
ATOM 3375 C C . ALA B 1 64 ? -5.504 -42.125 -3.816 1 39.03 64 ALA B C 1
ATOM 3377 O O . ALA B 1 64 ? -4.488 -41.75 -3.234 1 39.03 64 ALA B O 1
ATOM 3378 N N . PRO B 1 65 ? -5.953 -41.469 -5.004 1 42.56 65 PRO B N 1
ATOM 3379 C CA . PRO B 1 65 ? -5.465 -40.125 -5.34 1 42.56 65 PRO B CA 1
ATOM 3380 C C . PRO B 1 65 ? -5.477 -39.156 -4.141 1 42.56 65 PRO B C 1
ATOM 3382 O O . PRO B 1 65 ? -6.312 -39.312 -3.246 1 42.56 65 PRO B O 1
ATOM 3385 N N . PRO B 1 66 ? -4.398 -38.688 -3.66 1 47.56 66 PRO B N 1
ATOM 3386 C CA . PRO B 1 66 ? -4.34 -37.781 -2.506 1 47.56 66 PRO B CA 1
ATOM 3387 C C . PRO B 1 66 ? -5.469 -36.75 -2.506 1 47.56 66 PRO B C 1
ATOM 3389 O O . PRO B 1 66 ? -5.992 -36.406 -3.568 1 47.56 66 PRO B O 1
ATOM 3392 N N . PRO B 1 67 ? -6.285 -36.656 -1.514 1 48.78 67 PRO B N 1
ATOM 3393 C CA . PRO B 1 67 ? -7.387 -35.688 -1.411 1 48.78 67 PRO B CA 1
ATOM 3394 C C . PRO B 1 67 ? -7.047 -34.344 -2.033 1 48.78 67 PRO B C 1
ATOM 3396 O O . PRO B 1 67 ? -5.875 -33.938 -2.074 1 48.78 67 PRO B O 1
ATOM 3399 N N . PRO B 1 68 ? -7.91 -33.812 -2.924 1 55.28 68 PRO B N 1
ATOM 3400 C CA . PRO B 1 68 ? -7.695 -32.562 -3.66 1 55.28 68 PRO B CA 1
ATOM 3401 C C . PRO B 1 68 ? -7.188 -31.438 -2.77 1 55.28 68 PRO B C 1
ATOM 3403 O O . PRO B 1 68 ? -7.656 -31.281 -1.64 1 55.28 68 PRO B O 1
ATOM 3406 N N . LYS B 1 69 ? -5.941 -30.969 -2.873 1 65.25 69 LYS B N 1
ATOM 3407 C CA . LYS B 1 69 ? -5.195 -29.984 -2.094 1 65.25 69 LYS B CA 1
ATOM 3408 C C . LYS B 1 69 ? -5.945 -28.656 -2.018 1 65.25 69 LYS B C 1
ATOM 3410 O O . LYS B 1 69 ? -6.473 -28.172 -3.023 1 65.25 69 LYS B O 1
ATOM 3415 N N . LEU B 1 70 ? -6.453 -28.266 -0.798 1 79.62 70 LEU B N 1
ATOM 3416 C CA . LEU B 1 70 ? -7.082 -26.969 -0.52 1 79.62 70 LEU B CA 1
ATOM 3417 C C . LEU B 1 70 ? -6.199 -25.828 -0.993 1 79.62 70 LEU B C 1
ATOM 3419 O O . LEU B 1 70 ? -4.996 -25.812 -0.724 1 79.62 70 LEU B O 1
ATOM 3423 N N . CYS B 1 71 ? -6.809 -24.969 -1.745 1 83.88 71 CYS B N 1
ATOM 3424 C CA . CYS B 1 71 ? -6.098 -23.797 -2.23 1 83.88 71 CYS B CA 1
ATOM 3425 C C . CYS B 1 71 ? -5.559 -22.969 -1.07 1 83.88 71 CYS B C 1
ATOM 3427 O O . CYS B 1 71 ? -4.387 -22.578 -1.066 1 83.88 71 CYS B O 1
ATOM 3429 N N . TYR B 1 72 ? -6.473 -22.75 -0.091 1 90.62 72 TYR B N 1
ATOM 3430 C CA . TYR B 1 72 ? -6.172 -21.891 1.05 1 90.62 72 TYR B CA 1
ATOM 3431 C C . TYR B 1 72 ? -6.5 -22.594 2.361 1 90.62 72 TYR B C 1
ATOM 3433 O O . TYR B 1 72 ? -7.609 -22.453 2.887 1 90.62 72 TYR B O 1
ATOM 3441 N N . PRO B 1 73 ? -5.555 -23.312 2.943 1 87.06 73 PRO B N 1
ATOM 3442 C CA . PRO B 1 73 ? -5.852 -24 4.207 1 87.06 73 PRO B CA 1
ATOM 3443 C C . PRO B 1 73 ? -6.387 -23.047 5.273 1 87.06 73 PRO B C 1
ATOM 3445 O O . PRO B 1 73 ? -5.84 -21.969 5.473 1 87.06 73 PRO B O 1
ATOM 3448 N N . PRO B 1 74 ? -7.418 -23.438 5.938 1 86.31 74 PRO B N 1
ATOM 3449 C CA . PRO B 1 74 ? -8.078 -22.547 6.898 1 86.31 74 PRO B CA 1
ATOM 3450 C C . PRO B 1 74 ? -7.148 -22.109 8.031 1 86.31 74 PRO B C 1
ATOM 3452 O O . PRO B 1 74 ? -7.227 -20.969 8.492 1 86.31 74 PRO B O 1
ATOM 3455 N N . SER B 1 75 ? -6.324 -22.984 8.508 1 84.31 75 SER B N 1
ATOM 3456 C CA . SER B 1 75 ? -5.41 -22.625 9.586 1 84.31 75 SER B CA 1
ATOM 3457 C C . SER B 1 75 ? -4.484 -21.484 9.164 1 84.31 75 SER B C 1
ATOM 3459 O O . SER B 1 75 ? -4.273 -20.547 9.93 1 84.31 75 SER B O 1
ATOM 3461 N N . VAL B 1 76 ? -4 -21.516 7.957 1 87.88 76 VAL B N 1
ATOM 3462 C CA . VAL B 1 76 ? -3.117 -20.484 7.434 1 87.88 76 VAL B CA 1
ATOM 3463 C C . VAL B 1 76 ? -3.91 -19.203 7.18 1 87.88 76 VAL B C 1
ATOM 3465 O O . VAL B 1 76 ? -3.471 -18.109 7.543 1 87.88 76 VAL B O 1
ATOM 3468 N N . SER B 1 77 ? -5.102 -19.391 6.621 1 90.94 77 SER B N 1
ATOM 3469 C CA . SER B 1 77 ? -5.926 -18.234 6.277 1 90.94 77 SER B CA 1
ATOM 3470 C C . SER B 1 77 ? -6.371 -17.484 7.523 1 90.94 77 SER B C 1
ATOM 3472 O O . SER B 1 77 ? -6.289 -16.25 7.574 1 90.94 77 SER B O 1
ATOM 3474 N N . LEU B 1 78 ? -6.77 -18.234 8.492 1 89.19 78 LEU B N 1
ATOM 3475 C CA . LEU B 1 78 ? -7.227 -17.609 9.727 1 89.19 78 LEU B CA 1
ATOM 3476 C C . LEU B 1 78 ? -6.086 -16.875 10.422 1 89.19 78 LEU B C 1
ATOM 3478 O O . LEU B 1 78 ? -6.281 -15.789 10.984 1 89.19 78 LEU B O 1
ATOM 3482 N N . TYR B 1 79 ? -4.973 -17.453 10.383 1 89.88 79 TYR B N 1
ATOM 3483 C CA . TYR B 1 79 ? -3.797 -16.828 10.977 1 89.88 79 TYR B CA 1
ATOM 3484 C C . TYR B 1 79 ? -3.496 -15.5 10.312 1 89.88 79 TYR B C 1
ATOM 3486 O O . TYR B 1 79 ? -3.342 -14.477 10.992 1 89.88 79 TYR B O 1
ATOM 3494 N N . TRP B 1 80 ? -3.475 -15.438 9.031 1 91.62 80 TRP B N 1
ATOM 3495 C CA . TRP B 1 80 ? -3.092 -14.227 8.312 1 91.62 80 TRP B CA 1
ATOM 3496 C C . TRP B 1 80 ? -4.211 -13.188 8.359 1 91.62 80 TRP B C 1
ATOM 3498 O O . TRP B 1 80 ? -3.947 -11.984 8.344 1 91.62 80 TRP B O 1
ATOM 3508 N N . ILE B 1 81 ? -5.441 -13.625 8.453 1 92.75 81 ILE B N 1
ATOM 3509 C CA . ILE B 1 81 ? -6.551 -12.695 8.648 1 92.75 81 ILE B CA 1
ATOM 3510 C C . ILE B 1 81 ? -6.426 -12.023 10.016 1 92.75 81 ILE B C 1
ATOM 3512 O O . ILE B 1 81 ? -6.633 -10.82 10.141 1 92.75 81 ILE B O 1
ATOM 3516 N N . ALA B 1 82 ? -6.031 -12.805 11.008 1 91.56 82 ALA B N 1
ATOM 3517 C CA . ALA B 1 82 ? -5.828 -12.258 12.352 1 91.56 82 ALA B CA 1
ATOM 3518 C C . ALA B 1 82 ? -4.684 -11.242 12.359 1 91.56 82 ALA B C 1
ATOM 3520 O O . ALA B 1 82 ? -4.805 -10.172 12.953 1 91.56 82 ALA B O 1
ATOM 3521 N N . VAL B 1 83 ? -3.639 -11.57 11.688 1 90.69 83 VAL B N 1
ATOM 3522 C CA . VAL B 1 83 ? -2.498 -10.664 11.594 1 90.69 83 VAL B CA 1
ATOM 3523 C C . VAL B 1 83 ? -2.922 -9.375 10.898 1 90.69 83 VAL B C 1
ATOM 3525 O O . VAL B 1 83 ? -2.578 -8.281 11.344 1 90.69 83 VAL B O 1
ATOM 3528 N N . SER B 1 84 ? -3.654 -9.508 9.836 1 94.5 84 SER B N 1
ATOM 3529 C CA . SER B 1 84 ? -4.16 -8.344 9.109 1 94.5 84 SER B CA 1
ATOM 3530 C C . SER B 1 84 ? -5.051 -7.484 10 1 94.5 84 SER B C 1
ATOM 3532 O O . SER B 1 84 ? -4.922 -6.258 10.008 1 94.5 84 SER B O 1
ATOM 3534 N N . THR B 1 85 ? -5.914 -8.141 10.727 1 94 85 THR B N 1
ATOM 3535 C CA . THR B 1 85 ? -6.805 -7.422 11.641 1 94 85 THR B CA 1
ATOM 3536 C C . THR B 1 85 ? -6 -6.621 12.656 1 94 85 THR B C 1
ATOM 3538 O O . THR B 1 85 ? -6.273 -5.438 12.883 1 94 85 THR B O 1
ATOM 3541 N N . CYS B 1 86 ? -5.023 -7.223 13.195 1 91.81 86 CYS B N 1
ATOM 3542 C CA . CYS B 1 86 ? -4.172 -6.559 14.18 1 91.81 86 CYS B CA 1
ATOM 3543 C C . CYS B 1 86 ? -3.439 -5.379 13.555 1 91.81 86 CYS B C 1
ATOM 3545 O O . CYS B 1 86 ? -3.32 -4.32 14.18 1 91.81 86 CYS B O 1
ATOM 3547 N N . LEU B 1 87 ? -2.988 -5.559 12.367 1 92.75 87 LEU B N 1
ATOM 3548 C CA . LEU B 1 87 ? -2.285 -4.488 11.664 1 92.75 87 LEU B CA 1
ATOM 3549 C C . LEU B 1 87 ? -3.201 -3.285 11.453 1 92.75 87 LEU B C 1
ATOM 3551 O O . LEU B 1 87 ? -2.766 -2.139 11.578 1 92.75 87 LEU B O 1
ATOM 3555 N N . TRP B 1 88 ? -4.477 -3.555 11.133 1 94.69 88 TRP B N 1
ATOM 3556 C CA . TRP B 1 88 ? -5.402 -2.445 10.93 1 94.69 88 TRP B CA 1
ATOM 3557 C C . TRP B 1 88 ? -5.688 -1.723 12.242 1 94.69 88 TRP B C 1
ATOM 3559 O O . TRP B 1 88 ? -5.902 -0.508 12.25 1 94.69 88 TRP B O 1
ATOM 3569 N N . PHE B 1 89 ? -5.652 -2.43 13.344 1 92.19 89 PHE B N 1
ATOM 3570 C CA . PHE B 1 89 ? -5.781 -1.769 14.641 1 92.19 89 PHE B CA 1
ATOM 3571 C C . PHE B 1 89 ? -4.59 -0.851 14.898 1 92.19 89 PHE B C 1
ATOM 3573 O O . PHE B 1 89 ? -4.758 0.261 15.406 1 92.19 89 PHE B O 1
ATOM 3580 N N . VAL B 1 90 ? -3.428 -1.259 14.508 1 89.5 90 VAL B N 1
ATOM 3581 C CA . VAL B 1 90 ? -2.225 -0.45 14.672 1 89.5 90 VAL B CA 1
ATOM 3582 C C . VAL B 1 90 ? -2.295 0.774 13.766 1 89.5 90 VAL B C 1
ATOM 3584 O O . VAL B 1 90 ? -2.051 1.899 14.203 1 89.5 90 VAL B O 1
ATOM 3587 N N . VAL B 1 91 ? -2.707 0.576 12.547 1 92.69 91 VAL B N 1
ATOM 3588 C CA . VAL B 1 91 ? -2.809 1.658 11.578 1 92.69 91 VAL B CA 1
ATOM 3589 C C . VAL B 1 91 ? -3.799 2.709 12.07 1 92.69 91 VAL B C 1
ATOM 3591 O O . VAL B 1 91 ? -3.57 3.91 11.914 1 92.69 91 VAL B O 1
ATOM 3594 N N . ALA B 1 92 ? -4.82 2.264 12.734 1 93.19 92 ALA B N 1
ATOM 3595 C CA . ALA B 1 92 ? -5.891 3.152 13.188 1 93.19 92 ALA B CA 1
ATOM 3596 C C . ALA B 1 92 ? -5.418 4.027 14.352 1 93.19 92 ALA B C 1
ATOM 3598 O O . ALA B 1 92 ? -6.062 5.027 14.68 1 93.19 92 ALA B O 1
ATOM 3599 N N . THR B 1 93 ? -4.297 3.699 15 1 90.75 93 THR B N 1
ATOM 3600 C CA . THR B 1 93 ? -3.779 4.492 16.109 1 90.75 93 THR B CA 1
ATOM 3601 C C . THR B 1 93 ? -2.883 5.617 15.586 1 90.75 93 THR B C 1
ATOM 3603 O O . THR B 1 93 ? -2.566 6.551 16.328 1 90.75 93 THR B O 1
ATOM 3606 N N . LEU B 1 94 ? -2.486 5.531 14.391 1 92.38 94 LEU B N 1
ATOM 3607 C CA . LEU B 1 94 ? -1.643 6.547 13.773 1 92.38 94 LEU B CA 1
ATOM 3608 C C . LEU B 1 94 ? -2.48 7.715 13.266 1 92.38 94 LEU B C 1
ATOM 3610 O O . LEU B 1 94 ? -3.705 7.613 13.18 1 92.38 94 LEU B O 1
ATOM 3614 N N . PRO B 1 95 ? -1.855 8.891 13.117 1 95.12 95 PRO B N 1
ATOM 3615 C CA . PRO B 1 95 ? -2.592 9.977 12.469 1 95.12 95 PRO B CA 1
ATOM 3616 C C . PRO B 1 95 ? -2.793 9.742 10.969 1 95.12 95 PRO B C 1
ATOM 3618 O O . PRO B 1 95 ? -2.297 10.523 10.148 1 95.12 95 PRO B O 1
ATOM 3621 N N . VAL B 1 96 ? -3.611 8.812 10.664 1 95.88 96 VAL B N 1
ATOM 3622 C CA . VAL B 1 96 ? -3.744 8.234 9.328 1 95.88 96 VAL B CA 1
ATOM 3623 C C . VAL B 1 96 ? -4.457 9.227 8.414 1 95.88 96 VAL B C 1
ATOM 3625 O O . VAL B 1 96 ? -4.383 9.109 7.188 1 95.88 96 VAL B O 1
ATOM 3628 N N . HIS B 1 97 ? -5.156 10.227 9.031 1 96.5 97 HIS B N 1
ATOM 3629 C CA . HIS B 1 97 ? -5.879 11.203 8.219 1 96.5 97 HIS B CA 1
ATOM 3630 C C . HIS B 1 97 ? -4.926 12.008 7.344 1 96.5 97 HIS B C 1
ATOM 3632 O O . HIS B 1 97 ? -5.34 12.594 6.34 1 96.5 97 HIS B O 1
ATOM 3638 N N . ARG B 1 98 ? -3.705 11.977 7.645 1 95.69 98 ARG B N 1
ATOM 3639 C CA . ARG B 1 98 ? -2.715 12.734 6.883 1 95.69 98 ARG B CA 1
ATOM 3640 C C . ARG B 1 98 ? -2.438 12.07 5.535 1 95.69 98 ARG B C 1
ATOM 3642 O O . ARG B 1 98 ? -1.916 12.711 4.621 1 95.69 98 ARG B O 1
ATOM 3649 N N . ILE B 1 99 ? -2.807 10.828 5.363 1 96.44 99 ILE B N 1
ATOM 3650 C CA . ILE B 1 99 ? -2.52 10.094 4.133 1 96.44 99 ILE B CA 1
ATOM 3651 C C . ILE B 1 99 ? -3.504 10.516 3.043 1 96.44 99 ILE B C 1
ATOM 3653 O O . ILE B 1 99 ? -3.1 11.016 1.99 1 96.44 99 ILE B O 1
ATOM 3657 N N . PRO B 1 100 ? -4.809 10.383 3.277 1 97 100 PRO B N 1
ATOM 3658 C CA . PRO B 1 100 ? -5.711 10.859 2.229 1 97 100 PRO B CA 1
ATOM 3659 C C . PRO B 1 100 ? -5.582 12.359 1.981 1 97 100 PRO B C 1
ATOM 3661 O O . PRO B 1 100 ? -5.84 12.836 0.872 1 97 100 PRO B O 1
ATOM 3664 N N . LEU B 1 101 ? -5.168 13.125 2.971 1 96.25 101 LEU B N 1
ATOM 3665 C CA . LEU B 1 101 ? -5.07 14.57 2.842 1 96.25 101 LEU B CA 1
ATOM 3666 C C . LEU B 1 101 ? -3.91 14.961 1.931 1 96.25 101 LEU B C 1
ATOM 3668 O O . LEU B 1 101 ? -3.795 16.125 1.523 1 96.25 101 LEU B O 1
ATOM 3672 N N . CYS B 1 102 ? -3.049 13.977 1.599 1 94.69 102 CYS B N 1
ATOM 3673 C CA . CYS B 1 102 ? -2.014 14.227 0.601 1 94.69 102 CYS B CA 1
ATOM 3674 C C . CYS B 1 102 ? -2.625 14.422 -0.782 1 94.69 102 CYS B C 1
ATOM 3676 O O . CYS B 1 102 ? -1.994 14.992 -1.669 1 94.69 102 CYS B O 1
ATOM 3678 N N . PHE B 1 103 ? -3.891 13.953 -0.913 1 94.19 103 PHE B N 1
ATOM 3679 C CA . PHE B 1 103 ? -4.484 13.906 -2.244 1 94.19 103 PHE B CA 1
ATOM 3680 C C . PHE B 1 103 ? -5.512 15.023 -2.418 1 94.19 103 PHE B C 1
ATOM 3682 O O . PHE B 1 103 ? -6.289 15.008 -3.375 1 94.19 103 PHE B O 1
ATOM 3689 N N . VAL B 1 104 ? -5.59 15.914 -1.486 1 92.69 104 VAL B N 1
ATOM 3690 C CA . VAL B 1 104 ? -6.488 17.062 -1.586 1 92.69 104 VAL B CA 1
ATOM 3691 C C . VAL B 1 104 ? -5.676 18.344 -1.701 1 92.69 104 VAL B C 1
ATOM 3693 O O . VAL B 1 104 ? -4.5 18.375 -1.334 1 92.69 104 VAL B O 1
ATOM 3696 N N . PRO B 1 105 ? -6.285 19.406 -2.27 1 89.44 105 PRO B N 1
ATOM 3697 C CA . PRO B 1 105 ? -5.566 20.672 -2.377 1 89.44 105 PRO B CA 1
ATOM 3698 C C . PRO B 1 105 ? -5.09 21.203 -1.024 1 89.44 105 PRO B C 1
ATOM 3700 O O . PRO B 1 105 ? -5.699 20.906 0.007 1 89.44 105 PRO B O 1
ATOM 3703 N N . ALA B 1 106 ? -4.062 22.031 -1.043 1 89.56 106 ALA B N 1
ATOM 3704 C CA . ALA B 1 106 ? -3.389 22.516 0.159 1 89.56 106 ALA B CA 1
ATOM 3705 C C . ALA B 1 106 ? -4.363 23.25 1.073 1 89.56 106 ALA B C 1
ATOM 3707 O O . ALA B 1 106 ? -4.332 23.078 2.295 1 89.56 106 ALA B O 1
ATOM 3708 N N . LEU B 1 107 ? -5.168 24.078 0.484 1 87.56 107 LEU B N 1
ATOM 3709 C CA . LEU B 1 107 ? -6.117 24.859 1.278 1 87.56 107 LEU B CA 1
ATOM 3710 C C . LEU B 1 107 ? -7.086 23.938 2.016 1 87.56 107 LEU B C 1
ATOM 3712 O O . LEU B 1 107 ? -7.344 24.125 3.207 1 87.56 107 LEU B O 1
ATOM 3716 N N . ALA B 1 108 ? -7.645 22.953 1.309 1 90.56 108 ALA B N 1
ATOM 3717 C CA . ALA B 1 108 ? -8.555 22 1.925 1 90.56 108 ALA B CA 1
ATOM 3718 C C . ALA B 1 108 ? -7.844 21.188 3.006 1 90.56 108 ALA B C 1
ATOM 3720 O O . ALA B 1 108 ? -8.406 20.938 4.074 1 90.56 108 ALA B O 1
ATOM 3721 N N . ARG B 1 109 ? -6.664 20.766 2.713 1 94 109 ARG B N 1
ATOM 3722 C CA . ARG B 1 109 ? -5.855 20 3.662 1 94 109 ARG B CA 1
ATOM 3723 C C . ARG B 1 109 ? -5.656 20.781 4.957 1 94 109 ARG B C 1
ATOM 3725 O O . ARG B 1 109 ? -5.871 20.266 6.047 1 94 109 ARG B O 1
ATOM 3732 N N . ASP B 1 110 ? -5.293 22.031 4.863 1 92.62 110 ASP B N 1
ATOM 3733 C CA . ASP B 1 110 ? -5.027 22.859 6.039 1 92.62 110 ASP B CA 1
ATOM 3734 C C . ASP B 1 110 ? -6.297 23.078 6.859 1 92.62 110 ASP B C 1
ATOM 3736 O O . ASP B 1 110 ? -6.254 23.062 8.094 1 92.62 110 ASP B O 1
ATOM 3740 N N . ARG B 1 111 ? -7.367 23.234 6.168 1 92.25 111 ARG B N 1
ATOM 3741 C CA . ARG B 1 111 ? -8.633 23.453 6.855 1 92.25 111 ARG B CA 1
ATOM 3742 C C . ARG B 1 111 ? -9.055 22.203 7.629 1 92.25 111 ARG B C 1
ATOM 3744 O O . ARG B 1 111 ? -9.5 22.297 8.773 1 92.25 111 ARG B O 1
ATOM 3751 N N . VAL B 1 112 ? -8.891 21.062 7.016 1 95.12 112 VAL B N 1
ATOM 3752 C CA . VAL B 1 112 ? -9.266 19.812 7.68 1 95.12 112 VAL B CA 1
ATOM 3753 C C . VAL B 1 112 ? -8.336 19.562 8.867 1 95.12 112 VAL B C 1
ATOM 3755 O O . VAL B 1 112 ? -8.789 19.156 9.938 1 95.12 112 VAL B O 1
ATOM 3758 N N . LEU B 1 113 ? -7.074 19.828 8.68 1 95.12 113 LEU B N 1
ATOM 3759 C CA . LEU B 1 113 ? -6.117 19.641 9.758 1 95.12 113 LEU B CA 1
ATOM 3760 C C . LEU B 1 113 ? -6.438 20.547 10.938 1 95.12 113 LEU B C 1
ATOM 3762 O O . LEU B 1 113 ? -6.305 20.156 12.094 1 95.12 113 LEU B O 1
ATOM 3766 N N . ARG B 1 114 ? -6.84 21.781 10.664 1 93.69 114 ARG B N 1
ATOM 3767 C CA . ARG B 1 114 ? -7.238 22.703 11.719 1 93.69 114 ARG B CA 1
ATOM 3768 C C . ARG B 1 114 ? -8.484 22.188 12.445 1 93.69 114 ARG B C 1
ATOM 3770 O O . ARG B 1 114 ? -8.57 22.281 13.672 1 93.69 114 ARG B O 1
ATOM 3777 N N . GLN B 1 115 ? -9.406 21.672 11.68 1 93.56 115 GLN B N 1
ATOM 3778 C CA . GLN B 1 115 ? -10.617 21.125 12.289 1 93.56 115 GLN B CA 1
ATOM 3779 C C . GLN B 1 115 ? -10.289 19.953 13.195 1 93.56 115 GLN B C 1
ATOM 3781 O O . GLN B 1 115 ? -10.898 19.797 14.266 1 93.56 115 GLN B O 1
ATOM 3786 N N . VAL B 1 116 ? -9.406 19.141 12.766 1 95.06 116 VAL B N 1
ATOM 3787 C CA . VAL B 1 116 ? -9 18 13.57 1 95.06 116 VAL B CA 1
ATOM 3788 C C . VAL B 1 116 ? -8.328 18.469 14.852 1 95.06 116 VAL B C 1
ATOM 3790 O O . VAL B 1 116 ? -8.609 17.953 15.938 1 95.06 116 VAL B O 1
ATOM 3793 N N . ALA B 1 117 ? -7.473 19.453 14.727 1 93.06 117 ALA B N 1
ATOM 3794 C CA . ALA B 1 117 ? -6.793 20.016 15.898 1 93.06 117 ALA B CA 1
ATOM 3795 C C . ALA B 1 117 ? -7.797 20.625 16.875 1 93.06 117 ALA B C 1
ATOM 3797 O O . ALA B 1 117 ? -7.684 20.438 18.078 1 93.06 117 ALA B O 1
ATOM 3798 N N . ASP B 1 118 ? -8.742 21.344 16.328 1 91.75 118 ASP B N 1
ATOM 3799 C CA . ASP B 1 118 ? -9.766 21.969 17.156 1 91.75 118 ASP B CA 1
ATOM 3800 C C . ASP B 1 118 ? -10.602 20.906 17.875 1 91.75 118 ASP B C 1
ATOM 3802 O O . ASP B 1 118 ? -10.93 21.078 19.062 1 91.75 118 ASP B O 1
ATOM 3806 N N . ALA B 1 119 ? -10.945 19.891 17.172 1 92.62 119 ALA B N 1
ATOM 3807 C CA . ALA B 1 119 ? -11.727 18.812 17.766 1 92.62 119 ALA B CA 1
ATOM 3808 C C . ALA B 1 119 ? -10.945 18.125 18.891 1 92.62 119 ALA B C 1
ATOM 3810 O O . ALA B 1 119 ? -11.508 17.781 19.922 1 92.62 119 ALA B O 1
ATOM 3811 N N . ARG B 1 120 ? -9.688 17.922 18.719 1 91.75 120 ARG B N 1
ATOM 3812 C CA . ARG B 1 120 ? -8.852 17.312 19.734 1 91.75 120 ARG B CA 1
ATOM 3813 C C . ARG B 1 120 ? -8.734 18.203 20.969 1 91.75 120 ARG B C 1
ATOM 3815 O O . ARG B 1 120 ? -8.711 17.703 22.094 1 91.75 120 ARG B O 1
ATOM 3822 N N . ARG B 1 121 ? -8.609 19.516 20.703 1 90.06 121 ARG B N 1
ATOM 3823 C CA . ARG B 1 121 ? -8.562 20.469 21.797 1 90.06 121 ARG B CA 1
ATOM 3824 C C . ARG B 1 121 ? -9.859 20.453 22.609 1 90.06 121 ARG B C 1
ATOM 3826 O O . ARG B 1 121 ? -9.836 20.531 23.828 1 90.06 121 ARG B O 1
ATOM 3833 N N . THR B 1 122 ? -10.875 20.375 21.875 1 89.31 122 THR B N 1
ATOM 3834 C CA . THR B 1 122 ? -12.18 20.312 22.516 1 89.31 122 THR B CA 1
ATOM 3835 C C . THR B 1 122 ? -12.289 19.078 23.406 1 89.31 122 THR B C 1
ATOM 3837 O O . THR B 1 122 ? -12.82 19.141 24.516 1 89.31 122 THR B O 1
ATOM 3840 N N . LEU B 1 123 ? -11.797 18 22.938 1 88.19 123 LEU B N 1
ATOM 3841 C CA . LEU B 1 123 ? -11.867 16.75 23.703 1 88.19 123 LEU B CA 1
ATOM 3842 C C . LEU B 1 123 ? -10.922 16.812 24.906 1 88.19 123 LEU B C 1
ATOM 3844 O O . LEU B 1 123 ? -11.211 16.219 25.953 1 88.19 123 LEU B O 1
ATOM 3848 N N . ALA B 1 124 ? -9.836 17.547 24.797 1 85.44 124 ALA B N 1
ATOM 3849 C CA . ALA B 1 124 ? -8.859 17.656 25.875 1 85.44 124 ALA B CA 1
ATOM 3850 C C . ALA B 1 124 ? -9.289 18.672 26.922 1 85.44 124 ALA B C 1
ATOM 3852 O O . ALA B 1 124 ? -8.852 18.625 28.078 1 85.44 124 ALA B O 1
ATOM 3853 N N . ALA B 1 125 ? -10.039 19.656 26.484 1 79.81 125 ALA B N 1
ATOM 3854 C CA . ALA B 1 125 ? -10.469 20.719 27.391 1 79.81 125 ALA B CA 1
ATOM 3855 C C . ALA B 1 125 ? -11.352 20.172 28.5 1 79.81 125 ALA B C 1
ATOM 3857 O O . ALA B 1 125 ? -12.109 19.219 28.297 1 79.81 125 ALA B O 1
ATOM 3858 N N . ALA B 1 126 ? -11.023 20.438 29.844 1 62.44 126 ALA B N 1
ATOM 3859 C CA . ALA B 1 126 ? -11.625 20.031 31.109 1 62.44 126 ALA B CA 1
ATOM 3860 C C . ALA B 1 126 ? -13.141 20.25 31.078 1 62.44 126 ALA B C 1
ATOM 3862 O O . ALA B 1 126 ? -13.641 21.094 30.344 1 62.44 126 ALA B O 1
ATOM 3863 N N . ASP B 1 127 ? -14.086 19.422 31.781 1 60.09 127 ASP B N 1
ATOM 3864 C CA . ASP B 1 127 ? -15.461 18.953 31.906 1 60.09 127 ASP B CA 1
ATOM 3865 C C . ASP B 1 127 ? -16.406 20.094 32.25 1 60.09 127 ASP B C 1
ATOM 3867 O O . ASP B 1 127 ? -16.312 20.672 33.344 1 60.09 127 ASP B O 1
ATOM 3871 N N . GLY B 1 128 ? -16.562 21.281 31.734 1 54.66 128 GLY B N 1
ATOM 3872 C CA . GLY B 1 128 ? -17.812 21.875 32.156 1 54.66 128 GLY B CA 1
ATOM 3873 C C . GLY B 1 128 ? -19.016 21.391 31.359 1 54.66 128 GLY B C 1
ATOM 3874 O O . GLY B 1 128 ? -18.844 20.766 30.312 1 54.66 128 GLY B O 1
ATOM 3875 N N . GLU B 1 129 ? -20.375 21.391 31.844 1 54.03 129 GLU B N 1
ATOM 3876 C CA . GLU B 1 129 ? -21.672 20.875 31.406 1 54.03 129 GLU B CA 1
ATOM 3877 C C . GLU B 1 129 ? -21.922 21.156 29.922 1 54.03 129 GLU B C 1
ATOM 3879 O O . GLU B 1 129 ? -22.375 20.297 29.188 1 54.03 129 GLU B O 1
ATOM 3884 N N . ALA B 1 130 ? -22.141 22.453 29.469 1 53.41 130 ALA B N 1
ATOM 3885 C CA . ALA B 1 130 ? -22.453 22.969 28.125 1 53.41 130 ALA B CA 1
ATOM 3886 C C . ALA B 1 130 ? -21.531 22.359 27.078 1 53.41 130 ALA B C 1
ATOM 3888 O O . ALA B 1 130 ? -21.938 22.156 25.938 1 53.41 130 ALA B O 1
ATOM 3889 N N . ASP B 1 131 ? -20.438 21.609 27.5 1 68.81 131 ASP B N 1
ATOM 3890 C CA . ASP B 1 131 ? -19.234 21.219 26.781 1 68.81 131 ASP B CA 1
ATOM 3891 C C . ASP B 1 131 ? -19.312 19.766 26.312 1 68.81 131 ASP B C 1
ATOM 3893 O O . ASP B 1 131 ? -18.609 19.359 25.391 1 68.81 131 ASP B O 1
ATOM 3897 N N . LYS B 1 132 ? -20.656 19.312 26.672 1 78.75 132 LYS B N 1
ATOM 3898 C CA . LYS B 1 132 ? -20.766 17.891 26.375 1 78.75 132 LYS B CA 1
ATOM 3899 C C . LYS B 1 132 ? -21.109 17.656 24.906 1 78.75 132 LYS B C 1
ATOM 3901 O O . LYS B 1 132 ? -20.562 16.766 24.266 1 78.75 132 LYS B O 1
ATOM 3906 N N . LYS B 1 133 ? -22.172 18.391 24.406 1 82.25 133 LYS B N 1
ATOM 3907 C CA . LYS B 1 133 ? -22.562 18.25 23.016 1 82.25 133 LYS B CA 1
ATOM 3908 C C . LYS B 1 133 ? -21.375 18.516 22.078 1 82.25 133 LYS B C 1
ATOM 3910 O O . LYS B 1 133 ? -21.188 17.797 21.094 1 82.25 133 LYS B O 1
ATOM 3915 N N . GLN B 1 134 ? -20.688 19.547 22.375 1 85.5 134 GLN B N 1
ATOM 3916 C CA . GLN B 1 134 ? -19.516 19.875 21.562 1 85.5 134 GLN B CA 1
ATOM 3917 C C . GLN B 1 134 ? -18.484 18.75 21.609 1 85.5 134 GLN B C 1
ATOM 3919 O O . GLN B 1 134 ? -17.828 18.469 20.609 1 85.5 134 GLN B O 1
ATOM 3924 N N . ARG B 1 135 ? -18.484 18.141 22.719 1 88.25 135 ARG B N 1
ATOM 3925 C CA . ARG B 1 135 ? -17.547 17.047 22.891 1 88.25 135 ARG B CA 1
ATOM 3926 C C . ARG B 1 135 ? -17.984 15.82 22.078 1 88.25 135 ARG B C 1
ATOM 3928 O O . ARG B 1 135 ? -17.156 15.133 21.484 1 88.25 135 ARG B O 1
ATOM 3935 N N . GLU B 1 136 ? -19.25 15.594 22.125 1 86.94 136 GLU B N 1
ATOM 3936 C CA . GLU B 1 136 ? -19.781 14.477 21.359 1 86.94 136 GLU B CA 1
ATOM 3937 C C . GLU B 1 136 ? -19.609 14.695 19.859 1 86.94 136 GLU B C 1
ATOM 3939 O O . GLU B 1 136 ? -19.266 13.758 19.125 1 86.94 136 GLU B O 1
ATOM 3944 N N . GLU B 1 137 ? -19.828 15.859 19.469 1 88.19 137 GLU B N 1
ATOM 3945 C CA . GLU B 1 137 ? -19.656 16.188 18.062 1 88.19 137 GLU B CA 1
ATOM 3946 C C . GLU B 1 137 ? -18.188 16.047 17.641 1 88.19 137 GLU B C 1
ATOM 3948 O O . GLU B 1 137 ? -17.891 15.578 16.547 1 88.19 137 GLU B O 1
ATOM 3953 N N . ALA B 1 138 ? -17.359 16.5 18.516 1 91.38 138 ALA B N 1
ATOM 3954 C CA . ALA B 1 138 ? -15.922 16.391 18.25 1 91.38 138 ALA B CA 1
ATOM 3955 C C . ALA B 1 138 ? -15.5 14.922 18.172 1 91.38 138 ALA B C 1
ATOM 3957 O O . ALA B 1 138 ? -14.711 14.547 17.297 1 91.38 138 ALA B O 1
ATOM 3958 N N . LYS B 1 139 ? -16.047 14.172 19.047 1 90.06 139 LYS B N 1
ATOM 3959 C CA . LYS B 1 139 ? -15.734 12.75 19.047 1 90.06 139 LYS B CA 1
ATOM 3960 C C . LYS B 1 139 ? -16.219 12.078 17.766 1 90.06 139 LYS B C 1
ATOM 3962 O O . LYS B 1 139 ? -15.5 11.281 17.172 1 90.06 139 LYS B O 1
ATOM 3967 N N . GLU B 1 140 ? -17.406 12.375 17.375 1 90.25 140 GLU B N 1
ATOM 3968 C CA . GLU B 1 140 ? -17.984 11.805 16.156 1 90.25 140 GLU B CA 1
ATOM 3969 C C . GLU B 1 140 ? -17.203 12.219 14.922 1 90.25 140 GLU B C 1
ATOM 3971 O O . GLU B 1 140 ? -17 11.414 14.008 1 90.25 140 GLU B O 1
ATOM 3976 N N . PHE B 1 141 ? -16.812 13.422 14.93 1 92.88 141 PHE B N 1
ATOM 3977 C CA . PHE B 1 141 ? -16.031 13.93 13.812 1 92.88 141 PHE B CA 1
ATOM 3978 C C . PHE B 1 141 ? -14.688 13.211 13.711 1 92.88 141 PHE B C 1
ATOM 3980 O O . PHE B 1 141 ? -14.297 12.758 12.633 1 92.88 141 PHE B O 1
ATOM 3987 N N . LEU B 1 142 ? -14.031 13.039 14.82 1 94.5 142 LEU B N 1
ATOM 3988 C CA . LEU B 1 142 ? -12.727 12.391 14.828 1 94.5 142 LEU B CA 1
ATOM 3989 C C . LEU B 1 142 ? -12.844 10.914 14.461 1 94.5 142 LEU B C 1
ATOM 3991 O O . LEU B 1 142 ? -11.961 10.359 13.805 1 94.5 142 LEU B O 1
ATOM 3995 N N . LEU B 1 143 ? -13.914 10.336 14.891 1 93.5 143 LEU B N 1
ATOM 3996 C CA . LEU B 1 143 ? -14.164 8.945 14.516 1 93.5 143 LEU B CA 1
ATOM 3997 C C . LEU B 1 143 ? -14.391 8.82 13.008 1 93.5 143 LEU B C 1
ATOM 3999 O O . LEU B 1 143 ? -13.867 7.902 12.375 1 93.5 143 LEU B O 1
ATOM 4003 N N . ALA B 1 144 ? -15.125 9.719 12.438 1 93.88 144 ALA B N 1
ATOM 4004 C CA . ALA B 1 144 ? -15.391 9.719 11 1 93.88 144 ALA B CA 1
ATOM 4005 C C . ALA B 1 144 ? -14.102 9.914 10.203 1 93.88 144 ALA B C 1
ATOM 4007 O O . ALA B 1 144 ? -13.883 9.25 9.195 1 93.88 144 ALA B O 1
ATOM 4008 N N . VAL B 1 145 ? -13.328 10.828 10.68 1 96 145 VAL B N 1
ATOM 4009 C CA . VAL B 1 145 ? -12.055 11.117 10.023 1 96 145 VAL B CA 1
ATOM 4010 C C . VAL B 1 145 ? -11.156 9.883 10.062 1 96 145 VAL B C 1
ATOM 4012 O O . VAL B 1 145 ? -10.555 9.516 9.055 1 96 145 VAL B O 1
ATOM 4015 N N . ARG B 1 146 ? -11.102 9.242 11.18 1 95.94 146 ARG B N 1
ATOM 4016 C CA . ARG B 1 146 ? -10.273 8.047 11.344 1 95.94 146 ARG B CA 1
ATOM 4017 C C . ARG B 1 146 ? -10.773 6.914 10.453 1 95.94 146 ARG B C 1
ATOM 4019 O O . ARG B 1 146 ? -9.992 6.305 9.719 1 95.94 146 ARG B O 1
ATOM 4026 N N . ASN B 1 147 ? -12.039 6.66 10.484 1 94.81 147 ASN B N 1
ATOM 4027 C CA . ASN B 1 147 ? -12.609 5.543 9.742 1 94.81 147 ASN B CA 1
ATOM 4028 C C . ASN B 1 147 ? -12.477 5.738 8.234 1 94.81 147 ASN B C 1
ATOM 4030 O O . ASN B 1 147 ? -12.133 4.801 7.512 1 94.81 147 ASN B O 1
ATOM 4034 N N . ARG B 1 148 ? -12.703 6.914 7.797 1 96.5 148 ARG B N 1
ATOM 4035 C CA . ARG B 1 148 ? -12.602 7.203 6.371 1 96.5 148 ARG B CA 1
ATOM 4036 C C . ARG B 1 148 ? -11.148 7.148 5.902 1 96.5 148 ARG B C 1
ATOM 4038 O O . ARG B 1 148 ? -10.867 6.746 4.77 1 96.5 148 ARG B O 1
ATOM 4045 N N . SER B 1 149 ? -10.258 7.531 6.793 1 98 149 SER B N 1
ATOM 4046 C CA . SER B 1 149 ? -8.836 7.496 6.449 1 98 149 SER B CA 1
ATOM 4047 C C . SER B 1 149 ? -8.32 6.062 6.379 1 98 149 SER B C 1
ATOM 4049 O O . SER B 1 149 ? -7.602 5.703 5.445 1 98 149 SER B O 1
ATOM 4051 N N . VAL B 1 150 ? -8.664 5.242 7.367 1 97.81 150 VAL B N 1
ATOM 4052 C CA . VAL B 1 150 ? -8.266 3.838 7.359 1 97.81 150 VAL B CA 1
ATOM 4053 C C . VAL B 1 150 ? -8.906 3.127 6.168 1 97.81 150 VAL B C 1
ATOM 4055 O O . VAL B 1 150 ? -8.258 2.328 5.492 1 97.81 150 VAL B O 1
ATOM 4058 N N . GLY B 1 151 ? -10.156 3.467 5.906 1 97.69 151 GLY B N 1
ATOM 4059 C CA . GLY B 1 151 ? -10.844 2.926 4.746 1 97.69 151 GLY B CA 1
ATOM 4060 C C . GLY B 1 151 ? -10.195 3.314 3.43 1 97.69 151 GLY B C 1
ATOM 4061 O O . GLY B 1 151 ? -10.141 2.512 2.496 1 97.69 151 GLY B O 1
ATOM 4062 N N . PHE B 1 152 ? -9.734 4.551 3.383 1 98.06 152 PHE B N 1
ATOM 4063 C CA . PHE B 1 152 ? -9.031 5.035 2.199 1 98.06 152 PHE B CA 1
ATOM 4064 C C . PHE B 1 152 ? -7.789 4.195 1.922 1 98.06 152 PHE B C 1
ATOM 4066 O O . PHE B 1 152 ? -7.566 3.766 0.789 1 98.06 152 PHE B O 1
ATOM 4073 N N . VAL B 1 153 ? -6.969 3.969 2.924 1 97.62 153 VAL B N 1
ATOM 4074 C CA . VAL B 1 153 ? -5.723 3.221 2.787 1 97.62 153 VAL B CA 1
ATOM 4075 C C . VAL B 1 153 ? -6.02 1.789 2.35 1 97.62 153 VAL B C 1
ATOM 4077 O O . VAL B 1 153 ? -5.422 1.286 1.396 1 97.62 153 VAL B O 1
ATOM 4080 N N . ASN B 1 154 ? -6.945 1.186 3.023 1 97.75 154 ASN B N 1
ATOM 4081 C CA . ASN B 1 154 ? -7.332 -0.175 2.666 1 97.75 154 ASN B CA 1
ATOM 4082 C C . ASN B 1 154 ? -7.832 -0.256 1.228 1 97.75 154 ASN B C 1
ATOM 4084 O O . ASN B 1 154 ? -7.414 -1.13 0.467 1 97.75 154 ASN B O 1
ATOM 4088 N N . ALA B 1 155 ? -8.703 0.66 0.891 1 98.12 155 ALA B N 1
ATOM 4089 C CA . ALA B 1 155 ? -9.344 0.627 -0.421 1 98.12 155 ALA B CA 1
ATOM 4090 C C . ALA B 1 155 ? -8.312 0.81 -1.536 1 98.12 155 ALA B C 1
ATOM 4092 O O . ALA B 1 155 ? -8.406 0.167 -2.584 1 98.12 155 ALA B O 1
ATOM 4093 N N . VAL B 1 156 ? -7.391 1.669 -1.331 1 96.88 156 VAL B N 1
ATOM 4094 C CA . VAL B 1 156 ? -6.359 1.894 -2.342 1 96.88 156 VAL B CA 1
ATOM 4095 C C . VAL B 1 156 ? -5.543 0.619 -2.537 1 96.88 156 VAL B C 1
ATOM 4097 O O . VAL B 1 156 ? -5.336 0.174 -3.67 1 96.88 156 VAL B O 1
ATOM 4100 N N . VAL B 1 157 ? -5.164 -0.014 -1.495 1 96.75 157 VAL B N 1
ATOM 4101 C CA . VAL B 1 157 ? -4.297 -1.188 -1.544 1 96.75 157 VAL B CA 1
ATOM 4102 C C . VAL B 1 157 ? -5.047 -2.354 -2.188 1 96.75 157 VAL B C 1
ATOM 4104 O O . VAL B 1 157 ? -4.562 -2.951 -3.152 1 96.75 157 VAL B O 1
ATOM 4107 N N . VAL B 1 158 ? -6.223 -2.613 -1.737 1 97.94 158 VAL B N 1
ATOM 4108 C CA . VAL B 1 158 ? -6.906 -3.826 -2.178 1 97.94 158 VAL B CA 1
ATOM 4109 C C . VAL B 1 158 ? -7.461 -3.625 -3.586 1 97.94 158 VAL B C 1
ATOM 4111 O O . VAL B 1 158 ? -7.605 -4.586 -4.344 1 97.94 158 VAL B O 1
ATOM 4114 N N . SER B 1 159 ? -7.809 -2.367 -3.941 1 97.19 159 SER B N 1
ATOM 4115 C CA . SER B 1 159 ? -8.266 -2.123 -5.305 1 97.19 159 SER B CA 1
ATOM 4116 C C . SER B 1 159 ? -7.16 -2.396 -6.316 1 97.19 159 SER B C 1
ATOM 4118 O O . SER B 1 159 ? -7.402 -3.012 -7.359 1 97.19 159 SER B O 1
ATOM 4120 N N . LEU B 1 160 ? -5.969 -1.998 -5.984 1 94.75 160 LEU B N 1
ATOM 4121 C CA . LEU B 1 160 ? -4.84 -2.238 -6.879 1 94.75 160 LEU B CA 1
ATOM 4122 C C . LEU B 1 160 ? -4.523 -3.727 -6.965 1 94.75 160 LEU B C 1
ATOM 4124 O O . LEU B 1 160 ? -4.309 -4.258 -8.062 1 94.75 160 LEU B O 1
ATOM 4128 N N . LEU B 1 161 ? -4.555 -4.398 -5.875 1 97.12 161 LEU B N 1
ATOM 4129 C CA . LEU B 1 161 ? -4.238 -5.824 -5.844 1 97.12 161 LEU B CA 1
ATOM 4130 C C . LEU B 1 161 ? -5.324 -6.637 -6.539 1 97.12 161 LEU B C 1
ATOM 4132 O O . LEU B 1 161 ? -5.023 -7.59 -7.266 1 97.12 161 LEU B O 1
ATOM 4136 N N . SER B 1 162 ? -6.586 -6.273 -6.25 1 97.5 162 SER B N 1
ATOM 4137 C CA . SER B 1 162 ? -7.676 -7.008 -6.883 1 97.5 162 SER B CA 1
ATOM 4138 C C . SER B 1 162 ? -7.699 -6.773 -8.391 1 97.5 162 SER B C 1
ATOM 4140 O O . SER B 1 162 ? -8.047 -7.672 -9.156 1 97.5 162 SER B O 1
ATOM 4142 N N . PHE B 1 163 ? -7.391 -5.574 -8.75 1 95.5 163 PHE B N 1
ATOM 4143 C CA . PHE B 1 163 ? -7.27 -5.293 -10.18 1 95.5 163 PHE B CA 1
ATOM 4144 C C . PHE B 1 163 ? -6.203 -6.18 -10.812 1 95.5 163 PHE B C 1
ATOM 4146 O O . PHE B 1 163 ? -6.395 -6.691 -11.922 1 95.5 163 PHE B O 1
ATOM 4153 N N . ALA B 1 164 ? -5.129 -6.363 -10.164 1 94.5 164 ALA B N 1
ATOM 4154 C CA . ALA B 1 164 ? -4.074 -7.246 -10.648 1 94.5 164 ALA B CA 1
ATOM 4155 C C . ALA B 1 164 ? -4.551 -8.695 -10.711 1 94.5 164 ALA B C 1
ATOM 4157 O O . ALA B 1 164 ? -4.191 -9.43 -11.633 1 94.5 164 ALA B O 1
ATOM 4158 N N . CYS B 1 165 ? -5.332 -9.102 -9.789 1 96.19 165 CYS B N 1
ATOM 4159 C CA . CYS B 1 165 ? -5.871 -10.453 -9.781 1 96.19 165 CYS B CA 1
ATOM 4160 C C . CYS B 1 165 ? -6.688 -10.727 -11.039 1 96.19 165 CYS B C 1
ATOM 4162 O O . CYS B 1 165 ? -6.562 -11.789 -11.648 1 96.19 165 CYS B O 1
ATOM 4164 N N . VAL B 1 166 ? -7.434 -9.734 -11.445 1 94.19 166 VAL B N 1
ATOM 4165 C CA . VAL B 1 166 ? -8.414 -9.984 -12.5 1 94.19 166 VAL B CA 1
ATOM 4166 C C . VAL B 1 166 ? -7.793 -9.68 -13.859 1 94.19 166 VAL B C 1
ATOM 4168 O O . VAL B 1 166 ? -8.336 -10.062 -14.898 1 94.19 166 VAL B O 1
ATOM 4171 N N . THR B 1 167 ? -6.613 -9.031 -13.867 1 89.69 167 THR B N 1
ATOM 4172 C CA . THR B 1 167 ? -6.055 -8.633 -15.156 1 89.69 167 THR B CA 1
ATOM 4173 C C . THR B 1 167 ? -4.734 -9.359 -15.414 1 89.69 167 THR B C 1
ATOM 4175 O O . THR B 1 167 ? -4.359 -9.578 -16.578 1 89.69 167 THR B O 1
ATOM 4178 N N . LEU B 1 168 ? -4.047 -9.742 -14.32 1 89.06 168 LEU B N 1
ATOM 4179 C CA . LEU B 1 168 ? -2.689 -10.242 -14.5 1 89.06 168 LEU B CA 1
ATOM 4180 C C . LEU B 1 168 ? -2.604 -11.719 -14.125 1 89.06 168 LEU B C 1
ATOM 4182 O O . LEU B 1 168 ? -1.739 -12.445 -14.625 1 89.06 168 LEU B O 1
ATOM 4186 N N . ASP B 1 169 ? -3.477 -12.156 -13.266 1 93.38 169 ASP B N 1
ATOM 4187 C CA . ASP B 1 169 ? -3.389 -13.508 -12.734 1 93.38 169 ASP B CA 1
ATOM 4188 C C . ASP B 1 169 ? -4.074 -14.508 -13.664 1 93.38 169 ASP B C 1
ATOM 4190 O O . ASP B 1 169 ? -5.277 -14.75 -13.547 1 93.38 169 ASP B O 1
ATOM 4194 N N . ARG B 1 170 ? -3.307 -15.195 -14.469 1 89.75 170 ARG B N 1
ATOM 4195 C CA . ARG B 1 170 ? -3.836 -16.109 -15.477 1 89.75 170 ARG B CA 1
ATOM 4196 C C . ARG B 1 170 ? -4.469 -17.328 -14.828 1 89.75 170 ARG B C 1
ATOM 4198 O O . ARG B 1 170 ? -5.414 -17.906 -15.375 1 89.75 170 ARG B O 1
ATOM 4205 N N . LYS B 1 171 ? -3.975 -17.672 -13.688 1 90.5 171 LYS B N 1
ATOM 4206 C CA . LYS B 1 171 ? -4.555 -18.812 -12.992 1 90.5 171 LYS B CA 1
ATOM 4207 C C . LYS B 1 171 ? -6.012 -18.562 -12.625 1 90.5 171 LYS B C 1
ATOM 4209 O O . LYS B 1 171 ? -6.848 -19.453 -12.703 1 90.5 171 LYS B O 1
ATOM 4214 N N . LEU B 1 172 ? -6.262 -17.344 -12.281 1 94.06 172 LEU B N 1
ATOM 4215 C CA . LEU B 1 172 ? -7.625 -16.984 -11.914 1 94.06 172 LEU B CA 1
ATOM 4216 C C . LEU B 1 172 ? -8.477 -16.719 -13.156 1 94.06 172 LEU B C 1
ATOM 4218 O O . LEU B 1 172 ? -9.648 -17.094 -13.203 1 94.06 172 LEU B O 1
ATOM 4222 N N . ILE B 1 173 ? -7.887 -16.141 -14.125 1 91.69 173 ILE B N 1
ATOM 4223 C CA . ILE B 1 173 ? -8.617 -15.727 -15.32 1 91.69 173 ILE B CA 1
ATOM 4224 C C . ILE B 1 173 ? -9.008 -16.953 -16.141 1 91.69 173 ILE B C 1
ATOM 4226 O O . ILE B 1 173 ? -10.117 -17.031 -16.672 1 91.69 173 ILE B O 1
ATOM 4230 N N . ASP B 1 174 ? -8.102 -17.969 -16.219 1 92 174 ASP B N 1
ATOM 4231 C CA . ASP B 1 174 ? -8.32 -19.156 -17.031 1 92 174 ASP B CA 1
ATOM 4232 C C . ASP B 1 174 ? -9.25 -20.141 -16.312 1 92 174 ASP B C 1
ATOM 4234 O O . ASP B 1 174 ? -10.008 -20.875 -16.969 1 92 174 ASP B O 1
ATOM 4238 N N . ASP B 1 175 ? -9.195 -20.219 -15.008 1 92.5 175 ASP B N 1
ATOM 4239 C CA . ASP B 1 175 ? -10.062 -21.062 -14.195 1 92.5 175 ASP B CA 1
ATOM 4240 C C . ASP B 1 175 ? -10.766 -20.25 -13.109 1 92.5 175 ASP B C 1
ATOM 4242 O O . ASP B 1 175 ? -10.312 -20.203 -11.969 1 92.5 175 ASP B O 1
ATOM 4246 N N . LYS B 1 176 ? -11.875 -19.703 -13.484 1 91.12 176 LYS B N 1
ATOM 4247 C CA . LYS B 1 176 ? -12.594 -18.766 -12.617 1 91.12 176 LYS B CA 1
ATOM 4248 C C . LYS B 1 176 ? -13.219 -19.5 -11.43 1 91.12 176 LYS B C 1
ATOM 4250 O O . LYS B 1 176 ? -13.531 -18.875 -10.406 1 91.12 176 LYS B O 1
ATOM 4255 N N . PHE B 1 177 ? -13.375 -20.766 -11.492 1 89.5 177 PHE B N 1
ATOM 4256 C CA . PHE B 1 177 ? -14.078 -21.516 -10.453 1 89.5 177 PHE B CA 1
ATOM 4257 C C . PHE B 1 177 ? -13.086 -22.125 -9.469 1 89.5 177 PHE B C 1
ATOM 4259 O O . PHE B 1 177 ? -13.258 -22 -8.258 1 89.5 177 PHE B O 1
ATOM 4266 N N . PHE B 1 178 ? -11.977 -22.75 -10 1 90.88 178 PHE B N 1
ATOM 4267 C CA . PHE B 1 178 ? -11.109 -23.531 -9.117 1 90.88 178 PHE B CA 1
ATOM 4268 C C . PHE B 1 178 ? -9.734 -22.875 -9.008 1 90.88 178 PHE B C 1
ATOM 4270 O O . PHE B 1 178 ? -8.867 -23.359 -8.273 1 90.88 178 PHE B O 1
ATOM 4277 N N . GLY B 1 179 ? -9.57 -21.797 -9.641 1 92.31 179 GLY B N 1
ATOM 4278 C CA . GLY B 1 179 ? -8.266 -21.156 -9.625 1 92.31 179 GLY B CA 1
ATOM 4279 C C . GLY B 1 179 ? -7.836 -20.719 -8.234 1 92.31 179 GLY B C 1
ATOM 4280 O O . GLY B 1 179 ? -8.633 -20.172 -7.477 1 92.31 179 GLY B O 1
ATOM 4281 N N . CYS B 1 180 ? -6.492 -21.031 -7.926 1 90.94 180 CYS B N 1
ATOM 4282 C CA . CYS B 1 180 ? -5.863 -20.625 -6.676 1 90.94 180 CYS B CA 1
ATOM 4283 C C . CYS B 1 180 ? -4.738 -19.625 -6.93 1 90.94 180 CYS B C 1
ATOM 4285 O O . CYS B 1 180 ? -3.998 -19.766 -7.906 1 90.94 180 CYS B O 1
ATOM 4287 N N . SER B 1 181 ? -4.672 -18.656 -6.125 1 94.5 181 SER B N 1
ATOM 4288 C CA . SER B 1 181 ? -3.703 -17.594 -6.367 1 94.5 181 SER B CA 1
ATOM 4289 C C . SER B 1 181 ? -3.182 -17 -5.062 1 94.5 181 SER B C 1
ATOM 4291 O O . SER B 1 181 ? -3.967 -16.594 -4.203 1 94.5 181 SER B O 1
ATOM 4293 N N . PRO B 1 182 ? -1.863 -16.984 -4.906 1 94.12 182 PRO B N 1
ATOM 4294 C CA . PRO B 1 182 ? -1.321 -16.281 -3.736 1 94.12 182 PRO B CA 1
ATOM 4295 C C . PRO B 1 182 ? -1.626 -14.781 -3.75 1 94.12 182 PRO B C 1
ATOM 4297 O O . PRO B 1 182 ? -1.743 -14.164 -2.688 1 94.12 182 PRO B O 1
ATOM 4300 N N . LEU B 1 183 ? -1.712 -14.219 -4.949 1 96.31 183 LEU B N 1
ATOM 4301 C CA . LEU B 1 183 ? -2.076 -12.812 -5.059 1 96.31 183 LEU B CA 1
ATOM 4302 C C . LEU B 1 183 ? -3.461 -12.562 -4.473 1 96.31 183 LEU B C 1
ATOM 4304 O O . LEU B 1 183 ? -3.662 -11.594 -3.734 1 96.31 183 LEU B O 1
ATOM 4308 N N . PHE B 1 184 ? -4.355 -13.445 -4.754 1 97.25 184 PHE B N 1
ATOM 4309 C CA . PHE B 1 184 ? -5.68 -13.312 -4.16 1 97.25 184 PHE B CA 1
ATOM 4310 C C . PHE B 1 184 ? -5.617 -13.508 -2.65 1 97.25 184 PHE B C 1
ATOM 4312 O O . PHE B 1 184 ? -6.301 -12.812 -1.898 1 97.25 184 PHE B O 1
ATOM 4319 N N . ALA B 1 185 ? -4.828 -14.484 -2.248 1 95.88 185 ALA B N 1
ATOM 4320 C CA . ALA B 1 185 ? -4.738 -14.758 -0.815 1 95.88 185 ALA B CA 1
ATOM 4321 C C . ALA B 1 185 ? -4.355 -13.492 -0.043 1 95.88 185 ALA B C 1
ATOM 4323 O O . ALA B 1 185 ? -5.023 -13.125 0.926 1 95.88 185 ALA B O 1
ATOM 4324 N N . VAL B 1 186 ? -3.371 -12.828 -0.523 1 96.75 186 VAL B N 1
ATOM 4325 C CA . VAL B 1 186 ? -2.91 -11.609 0.14 1 96.75 186 VAL B CA 1
ATOM 4326 C C . VAL B 1 186 ? -3.996 -10.539 0.069 1 96.75 186 VAL B C 1
ATOM 4328 O O . VAL B 1 186 ? -4.258 -9.844 1.055 1 96.75 186 VAL B O 1
ATOM 4331 N N . THR B 1 187 ? -4.621 -10.406 -1.061 1 97.81 187 THR B N 1
ATOM 4332 C CA . THR B 1 187 ? -5.68 -9.422 -1.26 1 97.81 187 THR B CA 1
ATOM 4333 C C . THR B 1 187 ? -6.855 -9.695 -0.324 1 97.81 187 THR B C 1
ATOM 4335 O O . THR B 1 187 ? -7.332 -8.789 0.36 1 97.81 187 THR B O 1
ATOM 4338 N N . GLY B 1 188 ? -7.254 -10.992 -0.28 1 97.56 188 GLY B N 1
ATOM 4339 C CA . GLY B 1 188 ? -8.375 -11.398 0.549 1 97.56 188 GLY B CA 1
ATOM 4340 C C . GLY B 1 188 ? -8.102 -11.258 2.035 1 97.56 188 GLY B C 1
ATOM 4341 O O . GLY B 1 188 ? -8.953 -10.758 2.781 1 97.56 188 GLY B O 1
ATOM 4342 N N . PHE B 1 189 ? -6.883 -11.703 2.473 1 97.25 189 PHE B N 1
ATOM 4343 C CA . PHE B 1 189 ? -6.508 -11.57 3.877 1 97.25 189 PHE B CA 1
ATOM 4344 C C . PHE B 1 189 ? -6.566 -10.109 4.312 1 97.25 189 PHE B C 1
ATOM 4346 O O . PHE B 1 189 ? -7.062 -9.805 5.398 1 97.25 189 PHE B O 1
ATOM 4353 N N . THR B 1 190 ? -6.062 -9.242 3.449 1 97.81 190 THR B N 1
ATOM 4354 C CA . THR B 1 190 ? -6 -7.82 3.762 1 97.81 190 THR B CA 1
ATOM 4355 C C . THR B 1 190 ? -7.402 -7.238 3.93 1 97.81 190 THR B C 1
ATOM 4357 O O . THR B 1 190 ? -7.68 -6.547 4.91 1 97.81 190 THR B O 1
ATOM 4360 N N . LEU B 1 191 ? -8.281 -7.551 3.023 1 98.38 191 LEU B N 1
ATOM 4361 C CA . LEU B 1 191 ? -9.609 -6.945 3.045 1 98.38 191 LEU B CA 1
ATOM 4362 C C . LEU B 1 191 ? -10.453 -7.543 4.164 1 98.38 191 LEU B C 1
ATOM 4364 O O . LEU B 1 191 ? -11.172 -6.816 4.855 1 98.38 191 LEU B O 1
ATOM 4368 N N . VAL B 1 192 ? -10.414 -8.867 4.344 1 97.12 192 VAL B N 1
ATOM 4369 C CA . VAL B 1 192 ? -11.188 -9.492 5.414 1 97.12 192 VAL B CA 1
ATOM 4370 C C . VAL B 1 192 ? -10.719 -8.961 6.766 1 97.12 192 VAL B C 1
ATOM 4372 O O . VAL B 1 192 ? -11.539 -8.641 7.629 1 97.12 192 VAL B O 1
ATOM 4375 N N . GLY B 1 193 ? -9.414 -8.898 6.938 1 97 193 GLY B N 1
ATOM 4376 C CA . GLY B 1 193 ? -8.898 -8.32 8.164 1 97 193 GLY B CA 1
ATOM 4377 C C . GLY B 1 193 ? -9.406 -6.918 8.43 1 97 193 GLY B C 1
ATOM 4378 O O . GLY B 1 193 ? -9.719 -6.566 9.57 1 97 193 GLY B O 1
ATOM 4379 N N . TYR B 1 194 ? -9.477 -6.121 7.395 1 98 194 TYR B N 1
ATOM 4380 C CA . TYR B 1 194 ? -10.008 -4.77 7.508 1 98 194 TYR B CA 1
ATOM 4381 C C . TYR B 1 194 ? -11.469 -4.793 7.949 1 98 194 TYR B C 1
ATOM 4383 O O . TYR B 1 194 ? -11.875 -4.008 8.812 1 98 194 TYR B O 1
ATOM 4391 N N . PHE B 1 195 ? -12.266 -5.629 7.328 1 97.44 195 PHE B N 1
ATOM 4392 C CA . PHE B 1 195 ? -13.688 -5.672 7.656 1 97.44 195 PHE B CA 1
ATOM 4393 C C . PHE B 1 195 ? -13.898 -6.172 9.078 1 97.44 195 PHE B C 1
ATOM 4395 O O . PHE B 1 195 ? -14.836 -5.742 9.758 1 97.44 195 PHE B O 1
ATOM 4402 N N . VAL B 1 196 ? -13.039 -7.051 9.547 1 94.88 196 VAL B N 1
ATOM 4403 C CA . VAL B 1 196 ? -13.125 -7.473 10.938 1 94.88 196 VAL B CA 1
ATOM 4404 C C . VAL B 1 196 ? -12.844 -6.281 11.852 1 94.88 196 VAL B C 1
ATOM 4406 O O . VAL B 1 196 ? -13.57 -6.055 12.828 1 94.88 196 VAL B O 1
ATOM 4409 N N . TRP B 1 197 ? -11.797 -5.543 11.531 1 95.94 197 TRP B N 1
ATOM 4410 C CA . TRP B 1 197 ? -11.516 -4.324 12.281 1 95.94 197 TRP B CA 1
ATOM 4411 C C . TRP B 1 197 ? -12.703 -3.371 12.234 1 95.94 197 TRP B C 1
ATOM 4413 O O . TRP B 1 197 ? -13.117 -2.83 13.266 1 95.94 197 TRP B O 1
ATOM 4423 N N . ASP B 1 198 ? -13.258 -3.158 11.023 1 95.69 198 ASP B N 1
ATOM 4424 C CA . ASP B 1 198 ? -14.391 -2.264 10.828 1 95.69 198 ASP B CA 1
ATOM 4425 C C . ASP B 1 198 ? -15.602 -2.723 11.641 1 95.69 198 ASP B C 1
ATOM 4427 O O . ASP B 1 198 ? -16.312 -1.902 12.219 1 95.69 198 ASP B O 1
ATOM 4431 N N . PHE B 1 199 ? -15.797 -4.02 11.688 1 93.81 199 PHE B N 1
ATOM 4432 C CA . PHE B 1 199 ? -16.875 -4.605 12.469 1 93.81 199 PHE B CA 1
ATOM 4433 C C . PHE B 1 199 ? -16.75 -4.23 13.938 1 93.81 199 PHE B C 1
ATOM 4435 O O . PHE B 1 199 ? -17.719 -3.768 14.555 1 93.81 199 PHE B O 1
ATOM 4442 N N . VAL B 1 200 ? -15.609 -4.355 14.5 1 92.94 200 VAL B N 1
ATOM 4443 C CA . VAL B 1 200 ? -15.352 -4.07 15.906 1 92.94 200 VAL B CA 1
ATOM 4444 C C . VAL B 1 200 ? -15.562 -2.584 16.188 1 92.94 200 VAL B C 1
ATOM 4446 O O . VAL B 1 200 ? -16.203 -2.213 17.172 1 92.94 200 VAL B O 1
ATOM 4449 N N . VAL B 1 201 ? -15.117 -1.751 15.266 1 93.12 201 VAL B N 1
ATOM 4450 C CA . VAL B 1 201 ? -15.203 -0.305 15.445 1 93.12 201 VAL B CA 1
ATOM 4451 C C . VAL B 1 201 ? -16.672 0.134 15.383 1 93.12 201 VAL B C 1
ATOM 4453 O O . VAL B 1 201 ? -17.094 0.982 16.172 1 93.12 201 VAL B O 1
ATOM 4456 N N . ILE B 1 202 ? -17.453 -0.469 14.453 1 92.06 202 ILE B N 1
ATOM 4457 C CA . ILE B 1 202 ? -18.859 -0.122 14.32 1 92.06 202 ILE B CA 1
ATOM 4458 C C . ILE B 1 202 ? -19.609 -0.528 15.586 1 92.06 202 ILE B C 1
ATOM 4460 O O . ILE B 1 202 ? -20.406 0.247 16.109 1 92.06 202 ILE B O 1
ATOM 4464 N N . VAL B 1 203 ? -19.297 -1.689 16.109 1 90.75 203 VAL B N 1
ATOM 4465 C CA . VAL B 1 203 ? -19.984 -2.207 17.297 1 90.75 203 VAL B CA 1
ATOM 4466 C C . VAL B 1 203 ? -19.578 -1.391 18.516 1 90.75 203 VAL B C 1
ATOM 4468 O O . VAL B 1 203 ? -20.422 -1.099 19.375 1 90.75 203 VAL B O 1
ATOM 4471 N N . TRP B 1 204 ? -18.375 -0.865 18.578 1 90.62 204 TRP B N 1
ATOM 4472 C CA . TRP B 1 204 ? -17.859 -0.123 19.719 1 90.62 204 TRP B CA 1
ATOM 4473 C C . TRP B 1 204 ? -18.328 1.327 19.688 1 90.62 204 TRP B C 1
ATOM 4475 O O . TRP B 1 204 ? -18.328 2.01 20.719 1 90.62 204 TRP B O 1
ATOM 4485 N N . ASN B 1 205 ? -18.609 1.814 18.547 1 89.56 205 ASN B N 1
ATOM 4486 C CA . ASN B 1 205 ? -19.078 3.184 18.375 1 89.56 205 ASN B CA 1
ATOM 4487 C C . ASN B 1 205 ? -20.453 3.227 17.703 1 89.56 205 ASN B C 1
ATOM 4489 O O . ASN B 1 205 ? -20.625 3.889 16.672 1 89.56 205 ASN B O 1
ATOM 4493 N N . TRP B 1 206 ? -21.359 2.652 18.422 1 87.94 206 TRP B N 1
ATOM 4494 C CA . TRP B 1 206 ? -22.703 2.49 17.844 1 87.94 206 TRP B CA 1
ATOM 4495 C C . TRP B 1 206 ? -23.359 3.844 17.625 1 87.94 206 TRP B C 1
ATOM 4497 O O . TRP B 1 206 ? -23.281 4.73 18.484 1 87.94 206 TRP B O 1
ATOM 4507 N N . SER B 1 207 ? -23.812 4.043 16.469 1 84.25 207 SER B N 1
ATOM 4508 C CA . SER B 1 207 ? -24.547 5.246 16.062 1 84.25 207 SER B CA 1
ATOM 4509 C C . SER B 1 207 ? -25.844 4.895 15.336 1 84.25 207 SER B C 1
ATOM 4511 O O . SER B 1 207 ? -26.047 3.742 14.961 1 84.25 207 SER B O 1
ATOM 4513 N N . PRO B 1 208 ? -26.688 5.844 15.227 1 82 208 PRO B N 1
ATOM 4514 C CA . PRO B 1 208 ? -27.938 5.57 14.531 1 82 208 PRO B CA 1
ATOM 4515 C C . PRO B 1 208 ? -27.734 5.031 13.117 1 82 208 PRO B C 1
ATOM 4517 O O . PRO B 1 208 ? -28.562 4.266 12.617 1 82 208 PRO B O 1
ATOM 4520 N N . GLY B 1 209 ? -26.688 5.281 12.375 1 81.25 209 GLY B N 1
ATOM 4521 C CA . GLY B 1 209 ? -26.391 4.785 11.047 1 81.25 209 GLY B CA 1
ATOM 4522 C C . GLY B 1 209 ? -25.625 3.482 11.055 1 81.25 209 GLY B C 1
ATOM 4523 O O . GLY B 1 209 ? -25.391 2.883 10 1 81.25 209 GLY B O 1
ATOM 4524 N N . ALA B 1 210 ? -25.391 2.881 12.172 1 86.06 210 ALA B N 1
ATOM 4525 C CA . ALA B 1 210 ? -24.484 1.745 12.336 1 86.06 210 ALA B 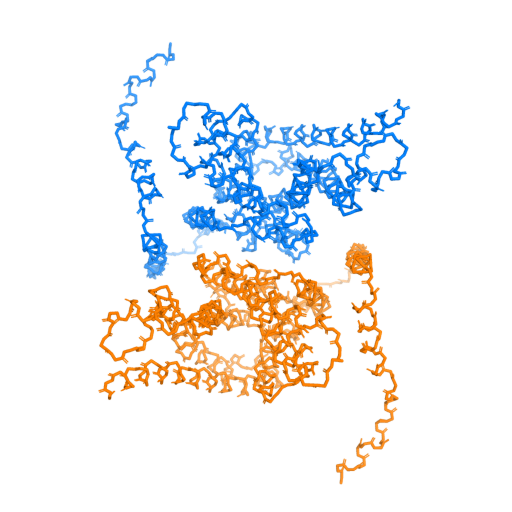CA 1
ATOM 4526 C C . ALA B 1 210 ? -25.078 0.481 11.719 1 86.06 210 ALA B C 1
ATOM 4528 O O . ALA B 1 210 ? -24.344 -0.319 11.125 1 86.06 210 ALA B O 1
ATOM 4529 N N . PRO B 1 211 ? -26.422 0.27 11.758 1 85.44 211 PRO B N 1
ATOM 4530 C CA . PRO B 1 211 ? -26.953 -0.996 11.25 1 85.44 211 PRO B CA 1
ATOM 4531 C C . PRO B 1 211 ? -26.656 -1.198 9.758 1 85.44 211 PRO B C 1
ATOM 4533 O O . PRO B 1 211 ? -26.312 -2.307 9.344 1 85.44 211 PRO B O 1
ATOM 4536 N N . GLN B 1 212 ? -26.812 -0.173 8.938 1 79.94 212 GLN B N 1
ATOM 4537 C CA . GLN B 1 212 ? -26.531 -0.315 7.512 1 79.94 212 GLN B CA 1
ATOM 4538 C C . GLN B 1 212 ? -25.062 -0.644 7.27 1 79.94 212 GLN B C 1
ATOM 4540 O O . GLN B 1 212 ? -24.734 -1.481 6.426 1 79.94 212 GLN B O 1
ATOM 4545 N N . TRP B 1 213 ? -24.234 -0.022 8 1 86.19 213 TRP B N 1
ATOM 4546 C CA . TRP B 1 213 ? -22.812 -0.265 7.855 1 86.19 213 TRP B CA 1
ATOM 4547 C C . TRP B 1 213 ? -22.438 -1.65 8.375 1 86.19 213 TRP B C 1
ATOM 4549 O O . TRP B 1 213 ? -21.562 -2.314 7.816 1 86.19 213 TRP B O 1
ATOM 4559 N N . LEU B 1 214 ? -23.109 -2.018 9.406 1 87.5 214 LEU B N 1
ATOM 4560 C CA . LEU B 1 214 ? -22.844 -3.336 9.969 1 87.5 214 LEU B CA 1
ATOM 4561 C C . LEU B 1 214 ? -23.266 -4.438 9 1 87.5 214 LEU B C 1
ATOM 4563 O O . LEU B 1 214 ? -22.531 -5.41 8.812 1 87.5 214 LEU B O 1
ATOM 4567 N N . LEU B 1 215 ? -24.422 -4.273 8.43 1 83.88 215 LEU B N 1
ATOM 4568 C CA . LEU B 1 215 ? -24.891 -5.246 7.453 1 83.88 215 LEU B CA 1
ATOM 4569 C C . LEU B 1 215 ? -23.922 -5.355 6.285 1 83.88 215 LEU B C 1
ATOM 4571 O O . LEU B 1 215 ? -23.578 -6.461 5.863 1 83.88 215 LEU B O 1
ATOM 4575 N N . HIS B 1 216 ? -23.516 -4.199 5.77 1 85.38 216 HIS B N 1
ATOM 4576 C CA . HIS B 1 216 ? -22.547 -4.172 4.688 1 85.38 216 HIS B CA 1
ATOM 4577 C C . HIS B 1 216 ? -21.266 -4.879 5.086 1 85.38 216 HIS B C 1
ATOM 4579 O O . HIS B 1 216 ? -20.719 -5.672 4.312 1 85.38 216 HIS B O 1
ATOM 4585 N N . CYS B 1 217 ? -20.844 -4.629 6.277 1 90.25 217 CYS B N 1
ATOM 4586 C CA . CYS B 1 217 ? -19.609 -5.223 6.793 1 90.25 217 CYS B CA 1
ATOM 4587 C C . CYS B 1 217 ? -19.734 -6.738 6.887 1 90.25 217 CYS B C 1
ATOM 4589 O O . CYS B 1 217 ? -18.859 -7.469 6.426 1 90.25 217 CYS B O 1
ATOM 4591 N N . VAL B 1 218 ? -20.766 -7.23 7.391 1 88 218 VAL B N 1
ATOM 4592 C CA . VAL B 1 218 ? -20.969 -8.656 7.621 1 88 218 VAL B CA 1
ATOM 4593 C C . VAL B 1 218 ? -21.078 -9.391 6.285 1 88 218 VAL B C 1
ATOM 4595 O O . VAL B 1 218 ? -20.453 -10.43 6.082 1 88 218 VAL B O 1
ATOM 4598 N N . VAL B 1 219 ? -21.781 -8.867 5.395 1 86.19 219 VAL B N 1
ATOM 4599 C CA . VAL B 1 219 ? -21.953 -9.5 4.09 1 86.19 219 VAL B CA 1
ATOM 4600 C C . VAL B 1 219 ? -20.625 -9.531 3.357 1 86.19 219 VAL B C 1
ATOM 4602 O O . VAL B 1 219 ? -20.297 -10.523 2.693 1 86.19 219 VAL B O 1
ATOM 4605 N N . CYS B 1 220 ? -19.844 -8.469 3.484 1 90.62 220 CYS B N 1
ATOM 4606 C CA . CYS B 1 220 ? -18.547 -8.414 2.826 1 90.62 220 CYS B CA 1
ATOM 4607 C C . CYS B 1 220 ? -17.594 -9.43 3.43 1 90.62 220 CYS B C 1
ATOM 4609 O O . CYS B 1 220 ? -16.844 -10.094 2.705 1 90.62 220 CYS B O 1
ATOM 4611 N N . ILE B 1 221 ? -17.641 -9.578 4.758 1 91.75 221 ILE B N 1
ATOM 4612 C CA . ILE B 1 221 ? -16.766 -10.555 5.41 1 91.75 221 ILE B CA 1
ATOM 4613 C C . ILE B 1 221 ? -17.078 -11.953 4.883 1 91.75 221 ILE B C 1
ATOM 4615 O O . ILE B 1 221 ? -16.172 -12.688 4.469 1 91.75 221 ILE B O 1
ATOM 4619 N N . PHE B 1 222 ? -18.281 -12.297 4.723 1 87.31 222 PHE B N 1
ATOM 4620 C CA . PHE B 1 222 ? -18.672 -13.648 4.332 1 87.31 222 PHE B CA 1
ATOM 4621 C C . PHE B 1 222 ? -18.391 -13.883 2.852 1 87.31 222 PHE B C 1
ATOM 4623 O O . PHE B 1 222 ? -17.984 -14.977 2.453 1 87.31 222 PHE B O 1
ATOM 4630 N N . THR B 1 223 ? -18.594 -12.898 2.061 1 88.56 223 THR B N 1
ATOM 4631 C CA . THR B 1 223 ? -18.406 -13.078 0.625 1 88.56 223 THR B CA 1
ATOM 4632 C C . THR B 1 223 ? -16.938 -13.094 0.261 1 88.56 223 THR B C 1
ATOM 4634 O O . THR B 1 223 ? -16.5 -13.906 -0.556 1 88.56 223 THR B O 1
ATOM 4637 N N . VAL B 1 224 ? -16.156 -12.227 0.899 1 92.44 224 VAL B N 1
ATOM 4638 C CA . VAL B 1 224 ? -14.742 -12.148 0.574 1 92.44 224 VAL B CA 1
ATOM 4639 C C . VAL B 1 224 ? -13.992 -13.289 1.261 1 92.44 224 VAL B C 1
ATOM 4641 O O . VAL B 1 224 ? -12.992 -13.797 0.734 1 92.44 224 VAL B O 1
ATOM 4644 N N . ALA B 1 225 ? -14.508 -13.781 2.396 1 92.81 225 ALA B N 1
ATOM 4645 C CA . ALA B 1 225 ? -13.844 -14.844 3.141 1 92.81 225 ALA B CA 1
ATOM 4646 C C . ALA B 1 225 ? -14.258 -16.219 2.619 1 92.81 225 ALA B C 1
ATOM 4648 O O . ALA B 1 225 ? -13.656 -17.234 2.973 1 92.81 225 ALA B O 1
ATOM 4649 N N . ASN B 1 226 ? -15.172 -16.281 1.761 1 90.81 226 ASN B N 1
ATOM 4650 C CA . ASN B 1 226 ? -15.75 -17.531 1.297 1 90.81 226 ASN B CA 1
ATOM 4651 C C . ASN B 1 226 ? -14.68 -18.469 0.731 1 90.81 226 ASN B C 1
ATOM 4653 O O . ASN B 1 226 ? -14.648 -19.656 1.052 1 90.81 226 ASN B O 1
ATOM 4657 N N . PRO B 1 227 ? -13.758 -17.922 -0.08 1 92.5 227 PRO B N 1
ATOM 4658 C CA . PRO B 1 227 ? -12.727 -18.812 -0.627 1 92.5 227 PRO B CA 1
ATOM 4659 C C . PRO B 1 227 ? -11.859 -19.438 0.457 1 92.5 227 PRO B C 1
ATOM 4661 O O . PRO B 1 227 ? -11.258 -20.5 0.234 1 92.5 227 PRO B O 1
ATOM 4664 N N . PHE B 1 228 ? -11.82 -18.859 1.633 1 92.69 228 PHE B N 1
ATOM 4665 C CA . PHE B 1 228 ? -10.922 -19.312 2.686 1 92.69 228 PHE B CA 1
ATOM 4666 C C . PHE B 1 228 ? -11.617 -20.312 3.609 1 92.69 228 PHE B C 1
ATOM 4668 O O . PHE B 1 228 ? -10.977 -20.906 4.477 1 92.69 228 PHE B O 1
ATOM 4675 N N . ILE B 1 229 ? -12.891 -20.5 3.422 1 84.56 229 ILE B N 1
ATOM 4676 C CA . ILE B 1 229 ? -13.633 -21.406 4.293 1 84.56 229 ILE B CA 1
ATOM 4677 C C . ILE B 1 229 ? -14.25 -22.531 3.463 1 84.56 229 ILE B C 1
ATOM 4679 O O . ILE B 1 229 ? -15.266 -23.109 3.852 1 84.56 229 ILE B O 1
ATOM 4683 N N . VAL B 1 230 ? -13.641 -22.859 2.414 1 84.06 230 VAL B N 1
ATOM 4684 C CA . VAL B 1 230 ? -14.172 -23.906 1.538 1 84.06 230 VAL B CA 1
ATOM 4685 C C . VAL B 1 230 ? -13.633 -25.266 1.978 1 84.06 230 VAL B C 1
ATOM 4687 O O . VAL B 1 230 ? -12.555 -25.359 2.559 1 84.06 230 VAL B O 1
ATOM 4690 N N . LEU B 1 231 ? -14.414 -26.234 1.777 1 77.44 231 LEU B N 1
ATOM 4691 C CA . LEU B 1 231 ? -14.023 -27.609 2.068 1 77.44 231 LEU B CA 1
ATOM 4692 C C . LEU B 1 231 ? -13.383 -28.266 0.845 1 77.44 231 LEU B C 1
ATOM 4694 O O . LEU B 1 231 ? -13.516 -27.75 -0.272 1 77.44 231 LEU B O 1
ATOM 4698 N N . PRO B 1 232 ? -12.672 -29.328 1.098 1 78.75 232 PRO B N 1
ATOM 4699 C CA . PRO B 1 232 ? -12.023 -30 -0.028 1 78.75 232 PRO B CA 1
ATOM 4700 C C . PRO B 1 232 ? -13 -30.406 -1.127 1 78.75 232 PRO B C 1
ATOM 4702 O O . PRO B 1 232 ? -14.109 -30.859 -0.834 1 78.75 232 PRO B O 1
ATOM 4705 N N . GLY B 1 233 ? -12.68 -30.078 -2.383 1 78.69 233 GLY B N 1
ATOM 4706 C CA . GLY B 1 233 ? -13.5 -30.453 -3.52 1 78.69 233 GLY B CA 1
ATOM 4707 C C . GLY B 1 233 ? -14.383 -29.328 -4.023 1 78.69 233 GLY B C 1
ATOM 4708 O O . GLY B 1 233 ? -14.891 -29.391 -5.148 1 78.69 233 GLY B O 1
ATOM 4709 N N . GLU B 1 234 ? -14.555 -28.344 -3.23 1 85.69 234 GLU B N 1
ATOM 4710 C CA . GLU B 1 234 ? -15.375 -27.203 -3.633 1 85.69 234 GLU B CA 1
ATOM 4711 C C . GLU B 1 234 ? -14.539 -26.125 -4.316 1 85.69 234 GLU B C 1
ATOM 4713 O O . GLU B 1 234 ? -13.367 -25.953 -3.99 1 85.69 234 GLU B O 1
ATOM 4718 N N . PRO B 1 235 ? -15.195 -25.484 -5.23 1 88.88 235 PRO B N 1
ATOM 4719 C CA . PRO B 1 235 ? -14.453 -24.391 -5.887 1 88.88 235 PRO B CA 1
ATOM 4720 C C . PRO B 1 235 ? -14.289 -23.172 -4.988 1 88.88 235 PRO B C 1
ATOM 4722 O O . PRO B 1 235 ? -15.266 -22.672 -4.418 1 88.88 235 PRO B O 1
ATOM 4725 N N . PRO B 1 236 ? -13.156 -22.625 -4.883 1 90.12 236 PRO B N 1
ATOM 4726 C CA . PRO B 1 236 ? -12.93 -21.438 -4.059 1 90.12 236 PRO B CA 1
ATOM 4727 C C . PRO B 1 236 ? -13.539 -20.188 -4.664 1 90.12 236 PRO B C 1
ATOM 4729 O O . PRO B 1 236 ? -13.883 -19.25 -3.936 1 90.12 236 PRO B O 1
ATOM 4732 N N . MET B 1 237 ? -13.68 -20.062 -5.949 1 91.38 237 MET B N 1
ATOM 4733 C CA . MET B 1 237 ? -14.242 -18.922 -6.648 1 91.38 237 MET B CA 1
ATOM 4734 C C . MET B 1 237 ? -13.438 -17.656 -6.367 1 91.38 237 MET B C 1
ATOM 4736 O O . MET B 1 237 ? -14.008 -16.609 -6.062 1 91.38 237 MET B O 1
ATOM 4740 N N . SER B 1 238 ? -12.117 -17.812 -6.438 1 94.5 238 SER B N 1
ATOM 4741 C CA . SER B 1 238 ? -11.227 -16.703 -6.09 1 94.5 238 SER B CA 1
ATOM 4742 C C . SER B 1 238 ? -11.344 -15.562 -7.094 1 94.5 238 SER B C 1
ATOM 4744 O O . SER B 1 238 ? -11.219 -14.398 -6.727 1 94.5 238 SER B O 1
ATOM 4746 N N . PHE B 1 239 ? -11.602 -15.883 -8.328 1 94.75 239 PHE B N 1
ATOM 4747 C CA . PHE B 1 239 ? -11.758 -14.844 -9.336 1 94.75 239 PHE B CA 1
ATOM 4748 C C . PHE B 1 239 ? -12.969 -13.969 -9.031 1 94.75 239 PHE B C 1
ATOM 4750 O O . PHE B 1 239 ? -12.898 -12.742 -9.125 1 94.75 239 PHE B O 1
ATOM 4757 N N . TYR B 1 240 ? -14.016 -14.547 -8.656 1 92.38 240 TYR B N 1
ATOM 4758 C CA . TYR B 1 240 ? -15.242 -13.82 -8.352 1 92.38 240 TYR B CA 1
ATOM 4759 C C . TYR B 1 240 ? -15.086 -12.984 -7.09 1 92.38 240 TYR B C 1
ATOM 4761 O O . TYR B 1 240 ? -15.578 -11.859 -7.016 1 92.38 240 TYR B O 1
ATOM 4769 N N . ALA B 1 241 ? -14.453 -13.547 -6.113 1 94.38 241 ALA B N 1
ATOM 4770 C CA . ALA B 1 241 ? -14.188 -12.781 -4.898 1 94.38 241 ALA B CA 1
ATOM 4771 C C . ALA B 1 241 ? -13.328 -11.555 -5.195 1 94.38 241 ALA B C 1
ATOM 4773 O O . ALA B 1 241 ? -13.609 -10.461 -4.707 1 94.38 241 ALA B O 1
ATOM 4774 N N . ALA B 1 242 ? -12.266 -11.781 -5.969 1 96.62 242 ALA B N 1
ATOM 4775 C CA . ALA B 1 242 ? -11.406 -10.664 -6.371 1 96.62 242 ALA B CA 1
ATOM 4776 C C . ALA B 1 242 ? -12.203 -9.609 -7.137 1 96.62 242 ALA B C 1
ATOM 4778 O O . ALA B 1 242 ? -11.977 -8.406 -6.965 1 96.62 242 ALA B O 1
ATOM 4779 N N . SER B 1 243 ? -13.102 -10.039 -7.945 1 94.81 243 SER B N 1
ATOM 4780 C CA . SER B 1 243 ? -13.953 -9.141 -8.719 1 94.81 243 SER B CA 1
ATOM 4781 C C . SER B 1 243 ? -14.859 -8.312 -7.805 1 94.81 243 SER B C 1
ATOM 4783 O O . SER B 1 243 ? -15.102 -7.137 -8.062 1 94.81 243 SER B O 1
ATOM 4785 N N . LEU B 1 244 ? -15.32 -8.945 -6.797 1 93.75 244 LEU B N 1
ATOM 4786 C CA . LEU B 1 244 ? -16.141 -8.234 -5.82 1 93.75 244 LEU B CA 1
ATOM 4787 C C . LEU B 1 244 ? -15.305 -7.191 -5.074 1 93.75 244 LEU B C 1
ATOM 4789 O O . LEU B 1 244 ? -15.789 -6.094 -4.797 1 93.75 244 LEU B O 1
ATOM 4793 N N . ILE B 1 245 ? -14.062 -7.551 -4.758 1 96.5 245 ILE B N 1
ATOM 4794 C CA . ILE B 1 245 ? -13.164 -6.656 -4.039 1 96.5 245 ILE B CA 1
ATOM 4795 C C . ILE B 1 245 ? -12.922 -5.395 -4.867 1 96.5 245 ILE B C 1
ATOM 4797 O O . ILE B 1 245 ? -12.711 -4.312 -4.316 1 96.5 245 ILE B O 1
ATOM 4801 N N . LEU B 1 246 ? -13.047 -5.512 -6.148 1 95.44 246 LEU B N 1
ATOM 4802 C CA . LEU B 1 246 ? -12.828 -4.379 -7.043 1 95.44 246 LEU B CA 1
ATOM 4803 C C . LEU B 1 246 ? -13.852 -3.277 -6.777 1 95.44 246 LEU B C 1
ATOM 4805 O O . LEU B 1 246 ? -13.648 -2.129 -7.184 1 95.44 246 LEU B O 1
ATOM 4809 N N . PHE B 1 247 ? -14.953 -3.586 -6.09 1 94.38 247 PHE B N 1
ATOM 4810 C CA . PHE B 1 247 ? -15.953 -2.59 -5.727 1 94.38 247 PHE B CA 1
ATOM 4811 C C . PHE B 1 247 ? -15.344 -1.521 -4.824 1 94.38 247 PHE B C 1
ATOM 4813 O O . PHE B 1 247 ? -15.844 -0.395 -4.762 1 94.38 247 PHE B O 1
ATOM 4820 N N . GLU B 1 248 ? -14.266 -1.838 -4.184 1 95.44 248 GLU B N 1
ATOM 4821 C CA . GLU B 1 248 ? -13.602 -0.901 -3.279 1 95.44 248 GLU B CA 1
ATOM 4822 C C . GLU B 1 248 ? -12.961 0.25 -4.051 1 95.44 248 GLU B C 1
ATOM 4824 O O . GLU B 1 248 ? -12.578 1.263 -3.459 1 95.44 248 GLU B O 1
ATOM 4829 N N . LEU B 1 249 ? -12.875 0.163 -5.348 1 96.12 249 LEU B N 1
ATOM 4830 C CA . LEU B 1 249 ? -12.188 1.158 -6.164 1 96.12 249 LEU B CA 1
ATOM 4831 C C . LEU B 1 249 ? -12.875 2.516 -6.055 1 96.12 249 LEU B C 1
ATOM 4833 O O . LEU B 1 249 ? -12.242 3.555 -6.25 1 96.12 249 LEU B O 1
ATOM 4837 N N . SER B 1 250 ? -14.164 2.609 -5.727 1 95.81 250 SER B N 1
ATOM 4838 C CA . SER B 1 250 ? -14.883 3.875 -5.609 1 95.81 250 SER B CA 1
ATOM 4839 C C . SER B 1 250 ? -14.68 4.508 -4.238 1 95.81 250 SER B C 1
ATOM 4841 O O . SER B 1 250 ? -14.898 5.707 -4.062 1 95.81 250 SER B O 1
ATOM 4843 N N . THR B 1 251 ? -14.172 3.764 -3.277 1 96 251 THR B N 1
ATOM 4844 C CA . THR B 1 251 ? -14.102 4.176 -1.879 1 96 251 THR B CA 1
ATOM 4845 C C . THR B 1 251 ? -13.055 5.27 -1.688 1 96 251 THR B C 1
ATOM 4847 O O . THR B 1 251 ? -13.281 6.227 -0.942 1 96 251 THR B O 1
ATOM 4850 N N . PRO B 1 252 ? -11.875 5.184 -2.312 1 97.19 252 PRO B N 1
ATOM 4851 C CA . PRO B 1 252 ? -10.906 6.273 -2.148 1 97.19 252 PRO B CA 1
ATOM 4852 C C . PRO B 1 252 ? -11.461 7.629 -2.576 1 97.19 252 PRO B C 1
ATOM 4854 O O . PRO B 1 252 ? -11.227 8.633 -1.904 1 97.19 252 PRO B O 1
ATOM 4857 N N . PHE B 1 253 ? -12.234 7.645 -3.598 1 96.31 253 PHE B N 1
ATOM 4858 C CA . PHE B 1 253 ? -12.805 8.898 -4.078 1 96.31 253 PHE B CA 1
ATOM 4859 C C . PHE B 1 253 ? -13.898 9.391 -3.135 1 96.31 253 PHE B C 1
ATOM 4861 O O . PHE B 1 253 ? -14.062 10.594 -2.943 1 96.31 253 PHE B O 1
ATOM 4868 N N . LEU B 1 254 ? -14.625 8.461 -2.619 1 95 254 LEU B N 1
ATOM 4869 C CA . LEU B 1 254 ? -15.641 8.82 -1.635 1 95 254 LEU B CA 1
ATOM 4870 C C . LEU B 1 254 ? -15.008 9.477 -0.413 1 95 254 LEU B C 1
ATOM 4872 O O . LEU B 1 254 ? -15.523 10.469 0.107 1 95 254 LEU B O 1
ATOM 4876 N N . ALA B 1 255 ? -13.922 8.922 0.026 1 96.75 255 ALA B N 1
ATOM 4877 C CA . ALA B 1 255 ? -13.211 9.484 1.171 1 96.75 255 ALA B CA 1
ATOM 4878 C C . ALA B 1 255 ? -12.695 10.883 0.865 1 96.75 255 ALA B C 1
ATOM 4880 O O . ALA B 1 255 ? -12.836 11.797 1.687 1 96.75 255 ALA B O 1
ATOM 4881 N N . LEU B 1 256 ? -12.109 11.047 -0.297 1 96.38 256 LEU B N 1
ATOM 4882 C CA . LEU B 1 256 ? -11.602 12.352 -0.69 1 96.38 256 LEU B CA 1
ATOM 4883 C C . LEU B 1 256 ? -12.734 13.367 -0.79 1 96.38 256 LEU B C 1
ATOM 4885 O O . LEU B 1 256 ? -12.57 14.531 -0.4 1 96.38 256 LEU B O 1
ATOM 4889 N N . ARG B 1 257 ? -13.828 12.906 -1.286 1 92.81 257 ARG B N 1
ATOM 4890 C CA . ARG B 1 257 ? -15.008 13.766 -1.37 1 92.81 257 ARG B CA 1
ATOM 4891 C C . ARG B 1 257 ? -15.445 14.234 0.013 1 92.81 257 ARG B C 1
ATOM 4893 O O . ARG B 1 257 ? -15.789 15.406 0.196 1 92.81 257 ARG B O 1
ATOM 4900 N N . TYR B 1 258 ? -15.461 13.43 0.938 1 93.12 258 TYR B N 1
ATOM 4901 C CA . TYR B 1 258 ? -15.828 13.773 2.307 1 93.12 258 TYR B CA 1
ATOM 4902 C C . TYR B 1 258 ? -14.914 14.867 2.854 1 93.12 258 TYR B C 1
ATOM 4904 O O . TYR B 1 258 ? -15.391 15.852 3.426 1 93.12 258 TYR B O 1
ATOM 4912 N N . PHE B 1 259 ? -13.625 14.719 2.693 1 94.94 259 PHE B N 1
ATOM 4913 C CA . PHE B 1 259 ? -12.664 15.672 3.242 1 94.94 259 PHE B CA 1
ATOM 4914 C C . PHE B 1 259 ? -12.773 17.016 2.547 1 94.94 259 PHE B C 1
ATOM 4916 O O . PHE B 1 259 ? -12.648 18.062 3.184 1 94.94 259 PHE B O 1
ATOM 4923 N N . MET B 1 260 ? -13.047 16.984 1.302 1 91.94 260 MET B N 1
ATOM 4924 C CA . MET B 1 260 ? -13.195 18.25 0.574 1 91.94 260 MET B CA 1
ATOM 4925 C C . MET B 1 260 ? -14.5 18.938 0.947 1 91.94 260 MET B C 1
ATOM 4927 O O . MET B 1 260 ? -14.539 20.172 1.069 1 91.94 260 MET B O 1
ATOM 4931 N N . LEU B 1 261 ? -15.523 18.172 1.108 1 88.19 261 LEU B N 1
ATOM 4932 C CA . LEU B 1 261 ? -16.797 18.75 1.562 1 88.19 261 LEU B CA 1
ATOM 4933 C C . LEU B 1 261 ? -16.641 19.359 2.951 1 88.19 261 LEU B C 1
ATOM 4935 O O . LEU B 1 261 ? -17.172 20.438 3.217 1 88.19 261 LEU B O 1
ATOM 4939 N N . ARG B 1 262 ? -15.969 18.641 3.783 1 87.5 262 ARG B N 1
ATOM 4940 C CA . ARG B 1 262 ? -15.727 19.141 5.133 1 87.5 262 ARG B CA 1
ATOM 4941 C C . ARG B 1 262 ? -14.906 20.422 5.105 1 87.5 262 ARG B C 1
ATOM 4943 O O . ARG B 1 262 ? -15.117 21.312 5.93 1 87.5 262 ARG B O 1
ATOM 4950 N N . ALA B 1 263 ? -14.031 20.531 4.262 1 88.69 263 ALA B N 1
ATOM 4951 C CA . ALA B 1 263 ? -13.148 21.688 4.148 1 88.69 263 ALA B CA 1
ATOM 4952 C C . ALA B 1 263 ? -13.914 22.906 3.617 1 88.69 263 ALA B C 1
ATOM 4954 O O . ALA B 1 263 ? -13.703 24.031 4.086 1 88.69 263 ALA B O 1
ATOM 4955 N N . TYR B 1 264 ? -14.742 22.672 2.684 1 81.06 264 TYR B N 1
ATOM 4956 C CA . TYR B 1 264 ? -15.359 23.797 1.979 1 81.06 264 TYR B CA 1
ATOM 4957 C C . TYR B 1 264 ? -16.75 24.094 2.539 1 81.06 264 TYR B C 1
ATOM 4959 O O . TYR B 1 264 ? -17.219 25.219 2.451 1 81.06 264 TYR B O 1
ATOM 4967 N N . ALA B 1 265 ? -17.406 23.188 2.908 1 63.12 265 ALA B N 1
ATOM 4968 C CA . ALA B 1 265 ? -18.75 23.438 3.428 1 63.12 265 ALA B CA 1
ATOM 4969 C C . ALA B 1 265 ? -18.688 24.031 4.832 1 63.12 265 ALA B C 1
ATOM 4971 O O . ALA B 1 265 ? -19.5 24.891 5.184 1 63.12 265 ALA B O 1
ATOM 4972 N N . PHE B 1 266 ? -17.875 23.531 5.77 1 53.97 266 PHE B N 1
ATOM 4973 C CA . PHE B 1 266 ? -17.922 23.922 7.172 1 53.97 266 PHE B CA 1
ATOM 4974 C C . PHE B 1 266 ? -16.953 25.078 7.445 1 53.97 266 PHE B C 1
ATOM 4976 O O . PHE B 1 266 ? -16.594 25.328 8.594 1 53.97 266 PHE B O 1
ATOM 4983 N N . HIS B 1 267 ? -16.266 25.641 6.535 1 49.19 267 HIS B N 1
ATOM 4984 C CA . HIS B 1 267 ? -15.422 26.781 6.887 1 49.19 267 HIS B CA 1
ATOM 4985 C C . HIS B 1 267 ? -16.266 27.984 7.27 1 49.19 267 HIS B C 1
ATOM 4987 O O . HIS B 1 267 ? -17.188 28.359 6.551 1 49.19 267 HIS B O 1
ATOM 4993 N N . PRO B 1 268 ? -16.141 28.344 8.617 1 39.06 268 PRO B N 1
ATOM 4994 C CA . PRO B 1 268 ? -16.719 29.656 8.977 1 39.06 268 PRO B CA 1
ATOM 4995 C C . PRO B 1 268 ? -16.234 30.781 8.062 1 39.06 268 PRO B C 1
ATOM 4997 O O . PRO B 1 268 ? -15.148 31.328 8.258 1 39.06 268 PRO B O 1
ATOM 5000 N N . LYS B 1 269 ? -16.062 30.766 6.859 1 41.38 269 LYS B N 1
ATOM 5001 C CA . LYS B 1 269 ? -15.797 32.094 6.281 1 41.38 269 LYS B CA 1
ATOM 5002 C C . LYS B 1 269 ? -16.734 33.125 6.863 1 41.38 269 LYS B C 1
ATOM 5004 O O . LYS B 1 269 ? -17.859 32.844 7.246 1 41.38 269 LYS B O 1
ATOM 5009 N N . SER B 1 270 ? -16.125 34.25 7.332 1 33.81 270 SER B N 1
ATOM 5010 C CA . SER B 1 270 ? -16.922 35.469 7.281 1 33.81 270 SER B CA 1
ATOM 5011 C C . SER B 1 270 ? -17.75 35.531 6.004 1 33.81 270 SER B C 1
ATOM 5013 O O . SER B 1 270 ? -17.359 35 4.969 1 33.81 270 SER B O 1
ATOM 5015 N N . PRO B 1 271 ? -19.109 35.75 6.012 1 34.81 271 PRO B N 1
ATOM 5016 C CA . PRO B 1 271 ? -20.016 36 4.898 1 34.81 271 PRO B CA 1
ATOM 5017 C C . PRO B 1 271 ? -19.312 36.656 3.701 1 34.81 271 PRO B C 1
ATOM 5019 O O . PRO B 1 271 ? -19.734 36.438 2.559 1 34.81 271 PRO B O 1
ATOM 5022 N N . GLU B 1 272 ? -18.328 37.5 3.805 1 34.38 272 GLU B N 1
ATOM 5023 C CA . GLU B 1 272 ? -17.734 38.406 2.82 1 34.38 272 GLU B CA 1
ATOM 5024 C C . GLU B 1 272 ? -16.797 37.656 1.879 1 34.38 272 GLU B C 1
ATOM 5026 O O . GLU B 1 272 ? -16.75 37.969 0.681 1 34.38 272 GLU B O 1
ATOM 5031 N N . GLU B 1 273 ? -15.844 36.781 2.324 1 38.59 273 GLU B N 1
ATOM 5032 C CA . GLU B 1 273 ? -14.797 36.25 1.47 1 38.59 273 GLU B CA 1
ATOM 5033 C C . GLU B 1 273 ? -15.289 35.031 0.71 1 38.59 273 GLU B C 1
ATOM 5035 O O . GLU B 1 273 ? -14.781 34.719 -0.369 1 38.59 273 GLU B O 1
ATOM 5040 N N . LEU B 1 274 ? -16.031 34.125 1.22 1 39.81 274 LEU B N 1
ATOM 5041 C CA . LEU B 1 274 ? -16.703 33.125 0.401 1 39.81 274 LEU B CA 1
ATOM 5042 C C . LEU B 1 274 ? -17.578 33.781 -0.662 1 39.81 274 LEU B C 1
ATOM 5044 O O . LEU B 1 274 ? -17.844 33.188 -1.71 1 39.81 274 LEU B O 1
ATOM 5048 N N . CYS B 1 275 ? -18.141 34.844 -0.409 1 32.91 275 CYS B N 1
ATOM 5049 C CA . CYS B 1 275 ? -18.922 35.688 -1.326 1 32.91 275 CYS B CA 1
ATOM 5050 C C . CYS B 1 275 ? -18.094 36.062 -2.549 1 32.91 275 CYS B C 1
ATOM 5052 O O . CYS B 1 275 ? -18.641 36.312 -3.617 1 32.91 275 CYS B O 1
ATOM 5054 N N . GLU B 1 276 ? -16.766 36.406 -2.439 1 35.53 276 GLU B N 1
ATOM 5055 C CA . GLU B 1 276 ? -16.141 36.969 -3.639 1 35.53 276 GLU B CA 1
ATOM 5056 C C . GLU B 1 276 ? -15.992 35.906 -4.719 1 35.53 276 GLU B C 1
ATOM 5058 O O . GLU B 1 276 ? -15.828 36.219 -5.898 1 35.53 276 GLU B O 1
ATOM 5063 N N . GLN B 1 277 ? -15.672 34.562 -4.426 1 35.91 277 GLN B N 1
ATOM 5064 C CA . GLN B 1 277 ? -15.758 33.75 -5.637 1 35.91 277 GLN B CA 1
ATOM 5065 C C . GLN B 1 277 ? -17.203 33.375 -5.957 1 35.91 277 GLN B C 1
ATOM 5067 O O . GLN B 1 277 ? -17.547 32.188 -6.066 1 35.91 277 GLN B O 1
ATOM 5072 N N . LYS B 1 278 ? -18.141 34.062 -5.461 1 37.19 278 LYS B N 1
ATOM 5073 C CA . LYS B 1 278 ? -19.547 34.125 -5.84 1 37.19 278 LYS B CA 1
ATOM 5074 C C . LYS B 1 278 ? -19.703 34.281 -7.348 1 37.19 278 LYS B C 1
ATOM 5076 O O . LYS B 1 278 ? -20.75 34.75 -7.828 1 37.19 278 LYS B O 1
ATOM 5081 N N . GLY B 1 279 ? -18.75 34.094 -8.156 1 36.62 279 GLY B N 1
ATOM 5082 C CA . GLY B 1 279 ? -19.203 34.406 -9.492 1 36.62 279 GLY B CA 1
ATOM 5083 C C . GLY B 1 279 ? -20.406 33.594 -9.922 1 36.62 279 GLY B C 1
ATOM 5084 O O . GLY B 1 279 ? -20.859 33.688 -11.07 1 36.62 279 GLY B O 1
ATOM 5085 N N . GLY B 1 280 ? -20.656 32.281 -9.43 1 36 280 GLY B N 1
ATOM 5086 C CA . GLY B 1 280 ? -21.875 31.891 -10.117 1 36 280 GLY B CA 1
ATOM 5087 C C . GLY B 1 280 ? -23.109 32.562 -9.57 1 36 280 GLY B C 1
ATOM 5088 O O . GLY B 1 280 ? -23.047 33.25 -8.547 1 36 280 GLY B O 1
ATOM 5089 N N . ARG B 1 281 ? -24.281 32.844 -10.258 1 37.03 281 ARG B N 1
ATOM 5090 C CA . ARG B 1 281 ? -25.531 33.562 -10.039 1 37.03 281 ARG B CA 1
ATOM 5091 C C . ARG B 1 281 ? -26.031 33.375 -8.617 1 37.03 281 ARG B C 1
ATOM 5093 O O . ARG B 1 281 ? -26.453 34.344 -7.965 1 37.03 281 ARG B O 1
ATOM 5100 N N . ASP B 1 282 ? -26.547 32.156 -8.133 1 38.75 282 ASP B N 1
ATOM 5101 C CA . ASP B 1 282 ? -27.484 32.031 -7.016 1 38.75 282 ASP B CA 1
ATOM 5102 C C . ASP B 1 282 ? -26.734 31.859 -5.695 1 38.75 282 ASP B C 1
ATOM 5104 O O . ASP B 1 282 ? -27.328 31.469 -4.684 1 38.75 282 ASP B O 1
ATOM 5108 N N . GLY B 1 283 ? -25.547 32.312 -5.426 1 40.38 283 GLY B N 1
ATOM 5109 C CA . GLY B 1 283 ? -24.922 32.5 -4.121 1 40.38 283 GLY B CA 1
ATOM 5110 C C . GLY B 1 283 ? -24.203 31.266 -3.617 1 40.38 283 GLY B C 1
ATOM 5111 O O . GLY B 1 283 ? -23.703 31.25 -2.492 1 40.38 283 GLY B O 1
ATOM 5112 N N . ALA B 1 284 ? -24.625 30.125 -4.02 1 42.47 284 ALA B N 1
ATOM 5113 C CA . ALA B 1 284 ? -24.062 28.906 -3.438 1 42.47 284 ALA B CA 1
ATOM 5114 C C . ALA B 1 284 ? -22.547 28.844 -3.68 1 42.47 284 ALA B C 1
ATOM 5116 O O . ALA B 1 284 ? -22.062 29.25 -4.738 1 42.47 284 ALA B O 1
ATOM 5117 N N . PRO B 1 285 ? -21.703 28.75 -2.631 1 47.78 285 PRO B N 1
ATOM 5118 C CA . PRO B 1 285 ? -20.25 28.719 -2.777 1 47.78 285 PRO B CA 1
ATOM 5119 C C . PRO B 1 285 ? -19.781 27.75 -3.869 1 47.78 285 PRO B C 1
ATOM 5121 O O . PRO B 1 285 ? -20.281 26.625 -3.957 1 47.78 285 PRO B O 1
ATOM 5124 N N . LYS B 1 286 ? -19.516 28.125 -5.027 1 53.03 286 LYS B N 1
ATOM 5125 C CA . LYS B 1 286 ? -18.969 27.297 -6.098 1 53.03 286 LYS B CA 1
ATOM 5126 C C . LYS B 1 286 ? -17.859 26.391 -5.586 1 53.03 286 LYS B C 1
ATOM 5128 O O . LYS B 1 286 ? -16.859 26.875 -5.043 1 53.03 286 LYS B O 1
ATOM 5133 N N . LEU B 1 287 ? -18.188 25.109 -5.277 1 61.84 287 LEU B N 1
ATOM 5134 C CA . LEU B 1 287 ? -17.141 24.156 -4.906 1 61.84 287 LEU B CA 1
ATOM 5135 C C . LEU B 1 287 ? -16.016 24.141 -5.938 1 61.84 287 LEU B C 1
ATOM 5137 O O . LEU B 1 287 ? -16.266 24.312 -7.133 1 61.84 287 LEU B O 1
ATOM 5141 N N . PRO B 1 288 ? -14.758 24.234 -5.375 1 76.5 288 PRO B N 1
ATOM 5142 C CA . PRO B 1 288 ? -13.586 24.266 -6.254 1 76.5 288 PRO B CA 1
ATOM 5143 C C . PRO B 1 288 ? -13.578 23.125 -7.27 1 76.5 288 PRO B C 1
ATOM 5145 O O . PRO B 1 288 ? -14.312 22.141 -7.105 1 76.5 288 PRO B O 1
ATOM 5148 N N . PHE B 1 289 ? -13.141 23.359 -8.367 1 80.38 289 PHE B N 1
ATOM 5149 C CA . PHE B 1 289 ? -12.969 22.391 -9.453 1 80.38 289 PHE B CA 1
ATOM 5150 C C . PHE B 1 289 ? -12.484 21.047 -8.93 1 80.38 289 PHE B C 1
ATOM 5152 O O . PHE B 1 289 ? -12.906 20 -9.414 1 80.38 289 PHE B O 1
ATOM 5159 N N . ALA B 1 290 ? -11.711 21.109 -7.91 1 84.75 290 ALA B N 1
ATOM 5160 C CA . ALA B 1 290 ? -11.164 19.875 -7.359 1 84.75 290 ALA B CA 1
ATOM 5161 C C . ALA B 1 290 ? -12.258 19 -6.773 1 84.75 290 ALA B C 1
ATOM 5163 O O . ALA B 1 290 ? -12.234 17.766 -6.918 1 84.75 290 ALA B O 1
ATOM 5164 N N . TYR B 1 291 ? -13.188 19.578 -6.145 1 87.5 291 TYR B N 1
ATOM 5165 C CA . TYR B 1 291 ? -14.297 18.812 -5.578 1 87.5 291 TYR B CA 1
ATOM 5166 C C . TYR B 1 291 ? -15.148 18.188 -6.676 1 87.5 291 TYR B C 1
ATOM 5168 O O . TYR B 1 291 ? -15.555 17.031 -6.57 1 87.5 291 TYR B O 1
ATOM 5176 N N . THR B 1 292 ? -15.461 18.969 -7.691 1 84.81 292 THR B N 1
ATOM 5177 C CA . THR B 1 292 ? -16.25 18.453 -8.812 1 84.81 292 THR B CA 1
ATOM 5178 C C . THR B 1 292 ? -15.523 17.297 -9.5 1 84.81 292 THR B C 1
ATOM 5180 O O . THR B 1 292 ? -16.141 16.297 -9.867 1 84.81 292 THR B O 1
ATOM 5183 N N . PHE B 1 293 ? -14.289 17.469 -9.656 1 88.75 293 PHE B N 1
ATOM 5184 C CA . PHE B 1 293 ? -13.5 16.422 -10.297 1 88.75 293 PHE B CA 1
ATOM 5185 C C . PHE B 1 293 ? -13.57 15.133 -9.492 1 88.75 293 PHE B C 1
ATOM 5187 O O . PHE B 1 293 ? -13.82 14.062 -10.047 1 88.75 293 PHE B O 1
ATOM 5194 N N . VAL B 1 294 ? -13.344 15.234 -8.195 1 91.75 294 VAL B N 1
ATOM 5195 C CA . VAL B 1 294 ? -13.359 14.055 -7.344 1 91.75 294 VAL B CA 1
ATOM 5196 C C . VAL B 1 294 ? -14.758 13.438 -7.324 1 91.75 294 VAL B C 1
ATOM 5198 O O . VAL B 1 294 ? -14.898 12.211 -7.297 1 91.75 294 VAL B O 1
ATOM 5201 N N . SER B 1 295 ? -15.766 14.234 -7.348 1 89.81 295 SER B N 1
ATOM 5202 C CA . SER B 1 295 ? -17.141 13.75 -7.34 1 89.81 295 SER B CA 1
ATOM 5203 C C . SER B 1 295 ? -17.469 13.008 -8.625 1 89.81 295 SER B C 1
ATOM 5205 O O . SER B 1 295 ? -18.141 11.969 -8.594 1 89.81 295 SER B O 1
ATOM 5207 N N . VAL B 1 296 ? -17.031 13.531 -9.711 1 90.19 296 VAL B N 1
ATOM 5208 C CA . VAL B 1 296 ? -17.25 12.867 -10.992 1 90.19 296 VAL B CA 1
ATOM 5209 C C . VAL B 1 296 ? -16.453 11.562 -11.047 1 90.19 296 VAL B C 1
ATOM 5211 O O . VAL B 1 296 ? -16.969 10.539 -11.508 1 90.19 296 VAL B O 1
ATOM 5214 N N . ALA B 1 297 ? -15.188 11.648 -10.57 1 92.56 297 ALA B N 1
ATOM 5215 C CA . ALA B 1 297 ? -14.367 10.438 -10.523 1 92.56 297 ALA B CA 1
ATOM 5216 C C . ALA B 1 297 ? -15.023 9.359 -9.672 1 92.56 297 ALA B C 1
ATOM 5218 O O . ALA B 1 297 ? -14.984 8.18 -10.008 1 92.56 297 ALA B O 1
ATOM 5219 N N . PHE B 1 298 ? -15.609 9.789 -8.547 1 95.25 298 PHE B N 1
ATOM 5220 C CA . PHE B 1 298 ? -16.328 8.875 -7.672 1 95.25 298 PHE B CA 1
ATOM 5221 C C . PHE B 1 298 ? -17.5 8.227 -8.414 1 95.25 298 PHE B C 1
ATOM 5223 O O . PHE B 1 298 ? -17.656 7.004 -8.398 1 95.25 298 PHE B O 1
ATOM 5230 N N . ALA B 1 299 ? -18.266 8.992 -9.086 1 92.88 299 ALA B N 1
ATOM 5231 C CA . ALA B 1 299 ? -19.438 8.5 -9.805 1 92.88 299 ALA B CA 1
ATOM 5232 C C . ALA B 1 299 ? -19.031 7.551 -10.93 1 92.88 299 ALA B C 1
ATOM 5234 O O . ALA B 1 299 ? -19.656 6.5 -11.109 1 92.88 299 ALA B O 1
ATOM 5235 N N . VAL B 1 300 ? -18.062 7.887 -11.648 1 93.56 300 VAL B N 1
ATOM 5236 C CA . VAL B 1 300 ? -17.594 7.074 -12.766 1 93.56 300 VAL B CA 1
ATOM 5237 C C . VAL B 1 300 ? -17.031 5.754 -12.242 1 93.56 300 VAL B C 1
ATOM 5239 O O . VAL B 1 300 ? -17.312 4.688 -12.797 1 93.56 300 VAL B O 1
ATOM 5242 N N . ALA B 1 301 ? -16.234 5.871 -11.164 1 94.94 301 ALA B N 1
ATOM 5243 C CA . ALA B 1 301 ? -15.672 4.652 -10.586 1 94.94 301 ALA B CA 1
ATOM 5244 C C . ALA B 1 301 ? -16.781 3.74 -10.062 1 94.94 301 ALA B C 1
ATOM 5246 O O . ALA B 1 301 ? -16.75 2.531 -10.305 1 94.94 301 ALA B O 1
ATOM 5247 N N . PHE B 1 302 ? -17.719 4.352 -9.398 1 95.69 302 PHE B N 1
ATOM 5248 C CA . PHE B 1 302 ? -18.828 3.588 -8.859 1 95.69 302 PHE B CA 1
ATOM 5249 C C . PHE B 1 302 ? -19.625 2.92 -9.984 1 95.69 302 PHE B C 1
ATOM 5251 O O . PHE B 1 302 ? -19.875 1.715 -9.93 1 95.69 302 PHE B O 1
ATOM 5258 N N . PHE B 1 303 ? -19.922 3.641 -10.977 1 94.5 303 PHE B N 1
ATOM 5259 C CA . PHE B 1 303 ? -20.719 3.135 -12.094 1 94.5 303 PHE B CA 1
ATOM 5260 C C . PHE B 1 303 ? -19.969 2.035 -12.836 1 94.5 303 PHE B C 1
ATOM 5262 O O . PHE B 1 303 ? -20.547 1.008 -13.188 1 94.5 303 PHE B O 1
ATOM 5269 N N . SER B 1 304 ? -18.766 2.203 -13.055 1 94.62 304 SER B N 1
ATOM 5270 C CA . SER B 1 304 ? -17.969 1.252 -13.82 1 94.62 304 SER B CA 1
ATOM 5271 C C . SER B 1 304 ? -17.781 -0.058 -13.055 1 94.62 304 SER B C 1
ATOM 5273 O O . SER B 1 304 ? -18.031 -1.136 -13.602 1 94.62 304 SER B O 1
ATOM 5275 N N . VAL B 1 305 ? -17.453 0.007 -11.781 1 94.44 305 VAL B N 1
ATOM 5276 C CA . VAL B 1 305 ? -17.062 -1.214 -11.086 1 94.44 305 VAL B CA 1
ATOM 5277 C C . VAL B 1 305 ? -18.281 -1.857 -10.43 1 94.44 305 VAL B C 1
ATOM 5279 O O . VAL B 1 305 ? -18.375 -3.086 -10.367 1 94.44 305 VAL B O 1
ATOM 5282 N N . ARG B 1 306 ? -19.172 -1.084 -9.906 1 94 306 ARG B N 1
ATOM 5283 C CA . ARG B 1 306 ? -20.266 -1.663 -9.141 1 94 306 ARG B CA 1
ATOM 5284 C C . ARG B 1 306 ? -21.469 -1.952 -10.047 1 94 306 ARG B C 1
ATOM 5286 O O . ARG B 1 306 ? -22.172 -2.938 -9.844 1 94 306 ARG B O 1
ATOM 5293 N N . ILE B 1 307 ? -21.625 -1.152 -11.062 1 93.25 307 ILE B N 1
ATOM 5294 C CA . ILE B 1 307 ? -22.812 -1.327 -11.906 1 93.25 307 ILE B CA 1
ATOM 5295 C C . ILE B 1 307 ? -22.438 -2.113 -13.164 1 93.25 307 ILE B C 1
ATOM 5297 O O . ILE B 1 307 ? -22.938 -3.215 -13.391 1 93.25 307 ILE B O 1
ATOM 5301 N N . VAL B 1 308 ? -21.531 -1.667 -13.938 1 92.44 308 VAL B N 1
ATOM 5302 C CA . VAL B 1 308 ? -21.172 -2.324 -15.195 1 92.44 308 VAL B CA 1
ATOM 5303 C C . VAL B 1 308 ? -20.5 -3.664 -14.906 1 92.44 308 VAL B C 1
ATOM 5305 O O . VAL B 1 308 ? -20.984 -4.715 -15.336 1 92.44 308 VAL B O 1
ATOM 5308 N N . TRP B 1 309 ? -19.469 -3.623 -14.141 1 92.31 309 TRP B N 1
ATOM 5309 C CA . TRP B 1 309 ? -18.734 -4.852 -13.828 1 92.31 309 TRP B CA 1
ATOM 5310 C C . TRP B 1 309 ? -19.531 -5.719 -12.859 1 92.31 309 TRP B C 1
ATOM 5312 O O . TRP B 1 309 ? -19.641 -6.934 -13.047 1 92.31 309 TRP B O 1
ATOM 5322 N N . GLY B 1 310 ? -20.094 -5.109 -11.898 1 91.94 310 GLY B N 1
ATOM 5323 C CA . GLY B 1 310 ? -20.797 -5.836 -10.859 1 91.94 310 GLY B CA 1
ATOM 5324 C C . GLY B 1 310 ? -22.156 -6.344 -11.297 1 91.94 310 GLY B C 1
ATOM 5325 O O . GLY B 1 310 ? -22.328 -7.543 -11.531 1 91.94 310 GLY B O 1
ATOM 5326 N N . LEU B 1 311 ? -23.047 -5.492 -11.492 1 89.44 311 LEU B N 1
ATOM 5327 C CA . LEU B 1 311 ? -24.422 -5.852 -11.844 1 89.44 311 LEU B CA 1
ATOM 5328 C C . LEU B 1 311 ? -24.5 -6.312 -13.297 1 89.44 311 LEU B C 1
ATOM 5330 O O . LEU B 1 311 ? -25.344 -7.145 -13.641 1 89.44 311 LEU B O 1
ATOM 5334 N N . GLY B 1 312 ? -23.672 -5.848 -14.125 1 88.75 312 GLY B N 1
ATOM 5335 C CA . GLY B 1 312 ? -23.719 -6.176 -15.539 1 88.75 312 GLY B CA 1
ATOM 5336 C C . GLY B 1 312 ? -23.125 -7.535 -15.852 1 88.75 312 GLY B C 1
ATOM 5337 O O . GLY B 1 312 ? -23.641 -8.266 -16.703 1 88.75 312 GLY B O 1
ATOM 5338 N N . TRP B 1 313 ? -22.094 -7.875 -15.172 1 89.94 313 TRP B N 1
ATOM 5339 C CA . TRP B 1 313 ? -21.422 -9.109 -15.547 1 89.94 313 TRP B CA 1
ATOM 5340 C C . TRP B 1 313 ? -21.266 -10.031 -14.336 1 89.94 313 TRP B C 1
ATOM 5342 O O . TRP B 1 313 ? -21.641 -11.203 -14.391 1 89.94 313 TRP B O 1
ATOM 5352 N N . LEU B 1 314 ? -20.672 -9.578 -13.258 1 88.94 314 LEU B N 1
ATOM 5353 C CA . LEU B 1 314 ? -20.281 -10.406 -12.117 1 88.94 314 LEU B CA 1
ATOM 5354 C C . LEU B 1 314 ? -21.484 -11.109 -11.516 1 88.94 314 LEU B C 1
ATOM 5356 O O . LEU B 1 314 ? -21.484 -12.336 -11.359 1 88.94 314 LEU B O 1
ATOM 5360 N N . ILE B 1 315 ? -22.516 -10.406 -11.211 1 84.25 315 ILE B N 1
ATOM 5361 C CA . ILE B 1 315 ? -23.672 -10.945 -10.492 1 84.25 315 ILE B CA 1
ATOM 5362 C C . ILE B 1 315 ? -24.406 -11.938 -11.383 1 84.25 315 ILE B C 1
ATOM 5364 O O . ILE B 1 315 ? -24.703 -13.062 -10.969 1 84.25 315 ILE B O 1
ATOM 5368 N N . PRO B 1 316 ? -24.609 -11.625 -12.641 1 85.19 316 PRO B N 1
ATOM 5369 C CA . PRO B 1 316 ? -25.234 -12.617 -13.516 1 85.19 316 PRO B CA 1
ATOM 5370 C C . PRO B 1 316 ? -24.359 -13.852 -13.719 1 85.19 316 PRO B C 1
ATOM 5372 O O . PRO B 1 316 ? -24.859 -14.977 -13.758 1 85.19 316 PRO B O 1
ATOM 5375 N N . SER B 1 317 ? -23.109 -13.602 -13.898 1 86.38 317 SER B N 1
ATOM 5376 C CA . SER B 1 317 ? -22.188 -14.727 -14.07 1 86.38 317 SER B CA 1
ATOM 5377 C C . SER B 1 317 ? -22.188 -15.625 -12.844 1 86.38 317 SER B C 1
ATOM 5379 O O . SER B 1 317 ? -22.156 -16.859 -12.969 1 86.38 317 SER B O 1
ATOM 5381 N N . LEU B 1 318 ? -22.188 -15.055 -11.742 1 85.31 318 LEU B N 1
ATOM 5382 C CA . LEU B 1 318 ? -22.219 -15.797 -10.484 1 85.31 318 LEU B CA 1
ATOM 5383 C C . LEU B 1 318 ? -23.547 -16.547 -10.328 1 85.31 318 LEU B C 1
ATOM 5385 O O . LEU B 1 318 ? -23.562 -17.688 -9.875 1 85.31 318 LEU B O 1
ATOM 5389 N N . ALA B 1 319 ? -24.609 -15.945 -10.695 1 81.69 319 ALA B N 1
ATOM 5390 C CA . ALA B 1 319 ? -25.922 -16.578 -10.609 1 81.69 319 ALA B CA 1
ATOM 5391 C C . ALA B 1 319 ? -26.016 -17.797 -11.516 1 81.69 319 ALA B C 1
ATOM 5393 O O . ALA B 1 319 ? -26.516 -18.844 -11.102 1 81.69 319 ALA B O 1
ATOM 5394 N N . VAL B 1 320 ? -25.438 -17.656 -12.625 1 82.94 320 VAL B N 1
ATOM 5395 C CA . VAL B 1 320 ? -25.438 -18.766 -13.562 1 82.94 320 VAL B CA 1
ATOM 5396 C C . VAL B 1 320 ? -24.578 -19.906 -13.016 1 82.94 320 VAL B C 1
ATOM 5398 O O . VAL B 1 320 ? -24.969 -21.078 -13.086 1 82.94 320 VAL B O 1
ATOM 5401 N N . ALA B 1 321 ? -23.453 -19.562 -12.477 1 81.06 321 ALA B N 1
ATOM 5402 C CA . ALA B 1 321 ? -22.547 -20.562 -11.93 1 81.06 321 ALA B CA 1
ATOM 5403 C C . ALA B 1 321 ? -23.203 -21.328 -10.781 1 81.06 321 ALA B C 1
ATOM 5405 O O . ALA B 1 321 ? -23.031 -22.547 -10.664 1 81.06 321 ALA B O 1
ATOM 5406 N N . VAL B 1 322 ? -23.938 -20.703 -9.969 1 79.5 322 VAL B N 1
ATOM 5407 C CA . VAL B 1 322 ? -24.547 -21.297 -8.781 1 79.5 322 VAL B CA 1
ATOM 5408 C C . VAL B 1 322 ? -25.797 -22.078 -9.172 1 79.5 322 VAL B C 1
ATOM 5410 O O . VAL B 1 322 ? -26.078 -23.125 -8.578 1 79.5 322 VAL B O 1
ATOM 5413 N N . TRP B 1 323 ? -26.516 -21.625 -10.164 1 78.88 323 TRP B N 1
ATOM 5414 C CA . TRP B 1 323 ? -27.797 -22.219 -10.523 1 78.88 323 TRP B CA 1
ATOM 5415 C C . TRP B 1 323 ? -27.594 -23.359 -11.516 1 78.88 323 TRP B C 1
ATOM 5417 O O . TRP B 1 323 ? -28.484 -24.203 -11.688 1 78.88 323 TRP B O 1
ATOM 5427 N N . THR B 1 324 ? -26.453 -23.453 -12.109 1 75.62 324 THR B N 1
ATOM 5428 C CA . THR B 1 324 ? -26.234 -24.5 -13.094 1 75.62 324 THR B CA 1
ATOM 5429 C C . THR B 1 324 ? -25.438 -25.656 -12.484 1 75.62 324 THR B C 1
ATOM 5431 O O . THR B 1 324 ? -25.234 -25.703 -11.266 1 75.62 324 THR B O 1
ATOM 5434 N N . GLY B 1 325 ? -25.078 -26.609 -13.297 1 62.88 325 GLY B N 1
ATOM 5435 C CA . GLY B 1 325 ? -24.406 -27.859 -12.93 1 62.88 325 GLY B CA 1
ATOM 5436 C C . GLY B 1 325 ? -23.125 -27.641 -12.156 1 62.88 325 GLY B C 1
ATOM 5437 O O . GLY B 1 325 ? -22.781 -28.438 -11.289 1 62.88 325 GLY B O 1
ATOM 5438 N N . GLU B 1 326 ? -22.531 -26.531 -12.344 1 64.94 326 GLU B N 1
ATOM 5439 C CA . GLU B 1 326 ? -21.312 -26.234 -11.578 1 64.94 326 GLU B CA 1
ATOM 5440 C C . GLU B 1 326 ? -21.641 -25.953 -10.117 1 64.94 326 GLU B C 1
ATOM 5442 O O . GLU B 1 326 ? -20.797 -26.125 -9.242 1 64.94 326 GLU B O 1
ATOM 5447 N N . GLY B 1 327 ? -22.938 -25.609 -10.094 1 64.69 327 GLY B N 1
ATOM 5448 C CA . GLY B 1 327 ? -23.453 -25.375 -8.75 1 64.69 327 GLY B CA 1
ATOM 5449 C C . GLY B 1 327 ? -23.516 -26.641 -7.902 1 64.69 327 GLY B C 1
ATOM 5450 O O . GLY B 1 327 ? -23.562 -26.562 -6.676 1 64.69 327 GLY B O 1
ATOM 5451 N N . ALA B 1 328 ? -23.375 -27.672 -8.641 1 65.75 328 ALA B N 1
ATOM 5452 C CA . ALA B 1 328 ? -23.422 -28.969 -7.949 1 65.75 328 ALA B CA 1
ATOM 5453 C C . ALA B 1 328 ? -22.172 -29.156 -7.082 1 65.75 328 ALA B C 1
ATOM 5455 O O . ALA B 1 328 ? -22.188 -29.922 -6.121 1 65.75 328 ALA B O 1
ATOM 5456 N N . PHE B 1 329 ? -21.188 -28.438 -7.367 1 78.62 329 PHE B N 1
ATOM 5457 C CA . PHE B 1 329 ? -19.953 -28.578 -6.617 1 78.62 329 PHE B CA 1
ATOM 5458 C C . PHE B 1 329 ? -20.016 -27.797 -5.312 1 78.62 329 PHE B C 1
ATOM 5460 O O . PHE B 1 329 ? -19.156 -27.969 -4.441 1 78.62 329 PHE B O 1
ATOM 5467 N N . PHE B 1 330 ? -21.188 -27.094 -5.184 1 82.06 330 PHE B N 1
ATOM 5468 C CA . PHE B 1 330 ? -21.297 -26.281 -3.973 1 82.06 330 PHE B CA 1
ATOM 5469 C C . PHE B 1 330 ? -22.094 -27.031 -2.898 1 82.06 330 PHE B C 1
ATOM 5471 O O . PHE B 1 330 ? -23.109 -27.641 -3.188 1 82.06 330 PHE B O 1
ATOM 5478 N N . ARG B 1 331 ? -21.609 -27 -1.763 1 83.38 331 ARG B N 1
ATOM 5479 C CA . ARG B 1 331 ? -22.406 -27.469 -0.634 1 83.38 331 ARG B CA 1
ATOM 5480 C C . ARG B 1 331 ? -23.609 -26.578 -0.411 1 83.38 331 ARG B C 1
ATOM 5482 O O . ARG B 1 331 ? -23.609 -25.391 -0.783 1 83.38 331 ARG B O 1
ATOM 5489 N N . PRO B 1 332 ? -24.578 -27.094 0.207 1 82.75 332 PRO B N 1
ATOM 5490 C CA . PRO B 1 332 ? -25.828 -26.328 0.351 1 82.75 332 PRO B CA 1
ATOM 5491 C C . PRO B 1 332 ? -25.641 -25.016 1.103 1 82.75 332 PRO B C 1
ATOM 5493 O O . PRO B 1 332 ? -26.203 -24 0.71 1 82.75 332 PRO B O 1
ATOM 5496 N N . TRP B 1 333 ? -24.922 -25 2.189 1 83.69 333 TRP B N 1
ATOM 5497 C CA . TRP B 1 333 ? -24.781 -23.766 2.967 1 83.69 333 TRP B CA 1
ATOM 5498 C C . TRP B 1 333 ? -24.125 -22.672 2.131 1 83.69 333 TRP B C 1
ATOM 5500 O O . TRP B 1 333 ? -24.484 -21.5 2.26 1 83.69 333 TRP B O 1
ATOM 5510 N N . ARG B 1 334 ? -23.234 -22.984 1.285 1 85.75 334 ARG B N 1
ATOM 5511 C CA . ARG B 1 334 ? -22.562 -22.016 0.424 1 85.75 334 ARG B CA 1
ATOM 5512 C C . ARG B 1 334 ? -23.5 -21.5 -0.654 1 85.75 334 ARG B C 1
ATOM 5514 O O . ARG B 1 334 ? -23.469 -20.312 -1.006 1 85.75 334 ARG B O 1
ATOM 5521 N N . ARG B 1 335 ? -24.312 -22.391 -1.116 1 83.62 335 ARG B N 1
ATOM 5522 C CA . ARG B 1 335 ? -25.297 -21.969 -2.107 1 83.62 335 ARG B CA 1
ATOM 5523 C C . ARG B 1 335 ? -26.266 -20.953 -1.523 1 83.62 335 ARG B C 1
ATOM 5525 O O . ARG B 1 335 ? -26.562 -19.938 -2.166 1 83.62 335 ARG B O 1
ATOM 5532 N N . TYR B 1 336 ? -26.641 -21.219 -0.327 1 84.12 336 TYR B N 1
ATOM 5533 C CA . TYR B 1 336 ? -27.562 -20.297 0.326 1 84.12 336 TYR B CA 1
ATOM 5534 C C . TYR B 1 336 ? -26.891 -18.953 0.583 1 84.12 336 TYR B C 1
ATOM 5536 O O . TYR B 1 336 ? -27.531 -17.906 0.492 1 84.12 336 TYR B O 1
ATOM 5544 N N . LEU B 1 337 ? -25.703 -19 0.906 1 84.19 337 LEU B N 1
ATOM 5545 C CA . LEU B 1 337 ? -24.953 -17.75 1.109 1 84.19 337 LEU B CA 1
ATOM 5546 C C . LEU B 1 337 ? -24.953 -16.906 -0.156 1 84.19 337 LEU B C 1
ATOM 5548 O O . LEU B 1 337 ? -25.156 -15.695 -0.092 1 84.19 337 LEU B O 1
ATOM 5552 N N . PHE B 1 338 ? -24.797 -17.547 -1.277 1 83.5 338 PHE B N 1
ATOM 5553 C CA . PHE B 1 338 ? -24.781 -16.828 -2.543 1 83.5 338 PHE B CA 1
ATOM 5554 C C . PHE B 1 338 ? -26.172 -16.328 -2.914 1 83.5 338 PHE B C 1
ATOM 5556 O O . PHE B 1 338 ? -26.312 -15.227 -3.441 1 83.5 338 PHE B O 1
ATOM 5563 N N . TYR B 1 339 ? -27.141 -17.125 -2.527 1 83.5 339 TYR B N 1
ATOM 5564 C CA . TYR B 1 339 ? -28.516 -16.75 -2.828 1 83.5 339 TYR B CA 1
ATOM 5565 C C . TYR B 1 339 ? -28.906 -15.492 -2.062 1 83.5 339 TYR B C 1
ATOM 5567 O O . TYR B 1 339 ? -29.672 -14.672 -2.559 1 83.5 339 TYR B O 1
ATOM 5575 N N . VAL B 1 340 ? -28.328 -15.328 -0.953 1 85.06 340 VAL B N 1
ATOM 5576 C CA . VAL B 1 340 ? -28.688 -14.195 -0.114 1 85.06 340 VAL B CA 1
ATOM 5577 C C . VAL B 1 340 ? -27.797 -13 -0.45 1 85.06 340 VAL B C 1
ATOM 5579 O O . VAL B 1 340 ? -28.281 -11.875 -0.577 1 85.06 340 VAL B O 1
ATOM 5582 N N . SER B 1 341 ? -26.547 -13.234 -0.61 1 86.19 341 SER B N 1
ATOM 5583 C CA . SER B 1 341 ? -25.578 -12.148 -0.766 1 86.19 341 SER B CA 1
ATOM 5584 C C . SER B 1 341 ? -25.719 -11.477 -2.125 1 86.19 341 SER B C 1
ATOM 5586 O O . SER B 1 341 ? -25.562 -10.258 -2.24 1 86.19 341 SER B O 1
ATOM 5588 N N . ILE B 1 342 ? -26.094 -12.266 -3.137 1 84.56 342 ILE B N 1
ATOM 5589 C CA . ILE B 1 342 ? -26.141 -11.734 -4.496 1 84.56 342 ILE B CA 1
ATOM 5590 C C . ILE B 1 342 ? -27.234 -10.664 -4.594 1 84.56 342 ILE B C 1
ATOM 5592 O O . ILE B 1 342 ? -26.953 -9.523 -4.965 1 84.56 342 ILE B O 1
ATOM 5596 N N . PRO B 1 343 ? -28.453 -10.953 -4.188 1 85.5 343 PRO B N 1
ATOM 5597 C CA . PRO B 1 343 ? -29.469 -9.914 -4.27 1 85.5 343 PRO B CA 1
ATOM 5598 C C . PRO B 1 343 ? -29.219 -8.75 -3.318 1 85.5 343 PRO B C 1
ATOM 5600 O O . PRO B 1 343 ? -29.547 -7.602 -3.639 1 85.5 343 PRO B O 1
ATOM 5603 N N . LEU B 1 344 ? -28.672 -8.984 -2.197 1 85.19 344 LEU B N 1
ATOM 5604 C CA . LEU B 1 344 ? -28.391 -7.926 -1.237 1 85.19 344 LEU B CA 1
ATOM 5605 C C . LEU B 1 344 ? -27.359 -6.953 -1.794 1 85.19 344 LEU B C 1
ATOM 5607 O O . LEU B 1 344 ? -27.531 -5.734 -1.689 1 85.19 344 LEU B O 1
ATOM 5611 N N . PHE B 1 345 ? -26.344 -7.461 -2.391 1 84.69 345 PHE B N 1
ATOM 5612 C CA . PHE B 1 345 ? -25.312 -6.613 -2.99 1 84.69 345 PHE B CA 1
ATOM 5613 C C . PHE B 1 345 ? -25.875 -5.824 -4.164 1 84.69 345 PHE B C 1
ATOM 5615 O O . PHE B 1 345 ? -25.547 -4.648 -4.34 1 84.69 345 PHE B O 1
ATOM 5622 N N . ALA B 1 346 ? -26.672 -6.484 -4.902 1 86.94 346 ALA B N 1
ATOM 5623 C CA . ALA B 1 346 ? -27.281 -5.812 -6.047 1 86.94 346 ALA B CA 1
ATOM 5624 C C . ALA B 1 346 ? -28.172 -4.668 -5.594 1 86.94 346 ALA B C 1
ATOM 5626 O O . ALA B 1 346 ? -28.109 -3.564 -6.145 1 86.94 346 ALA B O 1
ATOM 5627 N N . ALA B 1 347 ? -28.922 -4.926 -4.555 1 88.25 347 ALA B N 1
ATOM 5628 C CA . ALA B 1 347 ? -29.844 -3.914 -4.035 1 88.25 347 ALA B CA 1
ATOM 5629 C C . ALA B 1 347 ? -29.078 -2.736 -3.439 1 88.25 347 ALA B C 1
ATOM 5631 O O . ALA B 1 347 ? -29.438 -1.577 -3.668 1 88.25 347 ALA B O 1
ATOM 5632 N N . LEU B 1 348 ? -28.078 -3.004 -2.725 1 85.44 348 LEU B N 1
ATOM 5633 C CA . LEU B 1 348 ? -27.297 -1.952 -2.096 1 85.44 348 LEU B CA 1
ATOM 5634 C C . LEU B 1 348 ? -26.625 -1.078 -3.145 1 85.44 348 LEU B C 1
ATOM 5636 O O . LEU B 1 348 ? -26.609 0.15 -3.029 1 85.44 348 LEU B O 1
ATOM 5640 N N . ASN B 1 349 ? -26.047 -1.679 -4.16 1 89 349 ASN B N 1
ATOM 5641 C CA . ASN B 1 349 ? -25.375 -0.93 -5.215 1 89 349 ASN B CA 1
ATOM 5642 C C . ASN B 1 349 ? -26.359 -0.078 -6.016 1 89 349 ASN B C 1
ATOM 5644 O O . ASN B 1 349 ? -26.031 1.048 -6.398 1 89 349 ASN B O 1
ATOM 5648 N N . LEU B 1 350 ? -27.516 -0.596 -6.23 1 91.44 350 LEU B N 1
ATOM 5649 C CA . LEU B 1 350 ? -28.531 0.172 -6.945 1 91.44 350 LEU B CA 1
ATOM 5650 C C . LEU B 1 350 ? -29.031 1.342 -6.098 1 91.44 350 LEU B C 1
ATOM 5652 O O . LEU B 1 350 ? -29.234 2.441 -6.617 1 91.44 350 LEU B O 1
ATOM 5656 N N . TYR B 1 351 ? -29.188 1.03 -4.844 1 89.38 351 TYR B N 1
ATOM 5657 C CA . TYR B 1 351 ? -29.594 2.09 -3.93 1 89.38 351 TYR B CA 1
ATOM 5658 C C . TYR B 1 351 ? -28.562 3.209 -3.891 1 89.38 351 TYR B C 1
ATOM 5660 O O . TYR B 1 351 ? -28.906 4.387 -3.988 1 89.38 351 TYR B O 1
ATOM 5668 N N . TRP B 1 352 ? -27.344 2.889 -3.773 1 88.62 352 TRP B N 1
ATOM 5669 C CA . TRP B 1 352 ? -26.281 3.889 -3.715 1 88.62 352 TRP B CA 1
ATOM 5670 C C . TRP B 1 352 ? -26.141 4.613 -5.051 1 88.62 352 TRP B C 1
ATOM 5672 O O . TRP B 1 352 ? -25.828 5.805 -5.086 1 88.62 352 TRP B O 1
ATOM 5682 N N . MET B 1 353 ? -26.344 3.855 -6.137 1 91.38 353 MET B N 1
ATOM 5683 C CA . MET B 1 353 ? -26.312 4.504 -7.445 1 91.38 353 MET B CA 1
ATOM 5684 C C . MET B 1 353 ? -27.438 5.531 -7.562 1 91.38 353 MET B C 1
ATOM 5686 O O . MET B 1 353 ? -27.234 6.625 -8.086 1 91.38 353 MET B O 1
ATOM 5690 N N . TYR B 1 354 ? -28.578 5.172 -7.023 1 90.56 354 TYR B N 1
ATOM 5691 C CA . TYR B 1 354 ? -29.703 6.098 -6.996 1 90.56 354 TYR B CA 1
ATOM 5692 C C . TYR B 1 354 ? -29.375 7.348 -6.195 1 90.56 354 TYR B C 1
ATOM 5694 O O . TYR B 1 354 ? -29.672 8.469 -6.625 1 90.56 354 TYR B O 1
ATOM 5702 N N . MET B 1 355 ? -28.766 7.152 -5.059 1 88.75 355 MET B N 1
ATOM 5703 C CA . MET B 1 355 ? -28.391 8.273 -4.207 1 88.75 355 MET B CA 1
ATOM 5704 C C . MET B 1 355 ? -27.391 9.188 -4.914 1 88.75 355 MET B C 1
ATOM 5706 O O . MET B 1 355 ? -27.438 10.406 -4.77 1 88.75 355 MET B O 1
ATOM 5710 N N . ILE B 1 356 ? -26.453 8.648 -5.633 1 89.5 356 ILE B N 1
ATOM 5711 C CA . ILE B 1 356 ? -25.453 9.406 -6.363 1 89.5 356 ILE B CA 1
ATOM 5712 C C . ILE B 1 356 ? -26.125 10.234 -7.453 1 89.5 356 ILE B C 1
ATOM 5714 O O . ILE B 1 356 ? -25.859 11.438 -7.574 1 89.5 356 ILE B O 1
ATOM 5718 N N . VAL B 1 357 ? -27.016 9.609 -8.18 1 88.81 357 VAL B N 1
ATOM 5719 C CA . VAL B 1 357 ? -27.719 10.281 -9.273 1 88.81 357 VAL B CA 1
ATOM 5720 C C . VAL B 1 357 ? -28.641 11.367 -8.711 1 88.81 357 VAL B C 1
ATOM 5722 O O . VAL B 1 357 ? -28.688 12.477 -9.242 1 88.81 357 VAL B O 1
ATOM 5725 N N . ALA B 1 358 ? -29.328 11.102 -7.637 1 85.31 358 ALA B N 1
ATOM 5726 C CA . ALA B 1 358 ? -30.219 12.062 -6.996 1 85.31 358 ALA B CA 1
ATOM 5727 C C . ALA B 1 358 ? -29.438 13.273 -6.488 1 85.31 358 ALA B C 1
ATOM 5729 O O . ALA B 1 358 ? -29.922 14.406 -6.57 1 85.31 358 ALA B O 1
ATOM 5730 N N . SER B 1 359 ? -28.312 12.992 -5.93 1 80.62 359 SER B N 1
ATOM 5731 C CA . SER B 1 359 ? -27.5 14.07 -5.398 1 80.62 359 SER B CA 1
ATOM 5732 C C . SER B 1 359 ? -27.016 15 -6.512 1 80.62 359 SER B C 1
ATOM 5734 O O . SER B 1 359 ? -26.891 16.203 -6.309 1 80.62 359 SER B O 1
ATOM 5736 N N . VAL B 1 360 ? -26.781 14.516 -7.688 1 74.19 360 VAL B N 1
ATOM 5737 C CA . VAL B 1 360 ? -26.328 15.305 -8.828 1 74.19 360 VAL B CA 1
ATOM 5738 C C . VAL B 1 360 ? -27.5 16.062 -9.438 1 74.19 360 VAL B C 1
ATOM 5740 O O . VAL B 1 360 ? -27.375 17.234 -9.805 1 74.19 360 VAL B O 1
ATOM 5743 N N . LEU B 1 361 ? -28.641 15.375 -9.5 1 68.62 361 LEU B N 1
ATOM 5744 C CA . LEU B 1 361 ? -29.812 15.977 -10.102 1 68.62 361 LEU B CA 1
ATOM 5745 C C . LEU B 1 361 ? -30.438 17.016 -9.172 1 68.62 361 LEU B C 1
ATOM 5747 O O . LEU B 1 361 ? -30.891 18.062 -9.633 1 68.62 361 LEU B O 1
ATOM 5751 N N . PHE B 1 362 ? -30.531 16.688 -7.973 1 60.09 362 PHE B N 1
ATOM 5752 C CA . PHE B 1 362 ? -31.125 17.609 -7.02 1 60.09 362 PHE B CA 1
ATOM 5753 C C . PHE B 1 362 ? -30.234 18.828 -6.82 1 60.09 362 PHE B C 1
ATOM 5755 O O . PHE B 1 362 ? -30.719 19.938 -6.562 1 60.09 362 PHE B O 1
ATOM 5762 N N . SER B 1 363 ? -28.984 18.641 -6.82 1 58.34 363 SER B N 1
ATOM 5763 C CA . SER B 1 363 ? -28.078 19.781 -6.746 1 58.34 363 SER B CA 1
ATOM 5764 C C . SER B 1 363 ? -28.266 20.703 -7.938 1 58.34 363 SER B C 1
ATOM 5766 O O . SER B 1 363 ? -28.203 21.938 -7.797 1 58.34 363 SER B O 1
ATOM 5768 N N . LYS B 1 364 ? -28.641 20.203 -9.023 1 55 364 LYS B N 1
ATOM 5769 C CA . LYS B 1 364 ? -28.922 20.984 -10.219 1 55 364 LYS B CA 1
ATOM 5770 C C . LYS B 1 364 ? -30.266 21.703 -10.109 1 55 364 LYS B C 1
ATOM 5772 O O . LYS B 1 364 ? -30.422 22.828 -10.555 1 55 364 LYS B O 1
ATOM 5777 N N . ARG B 1 365 ? -31.234 21.031 -9.516 1 46.28 365 ARG B N 1
ATOM 5778 C CA . ARG B 1 365 ? -32.562 21.625 -9.383 1 46.28 365 ARG B CA 1
ATOM 5779 C C . ARG B 1 365 ? -32.562 22.797 -8.406 1 46.28 365 ARG B C 1
ATOM 5781 O O . ARG B 1 365 ? -33.219 23.812 -8.633 1 46.28 365 ARG B O 1
ATOM 5788 N N . LYS B 1 366 ? -31.875 22.703 -7.352 1 47.34 366 LYS B N 1
ATOM 5789 C CA . LYS B 1 366 ? -31.812 23.828 -6.422 1 47.34 366 LYS B CA 1
ATOM 5790 C C . LYS B 1 366 ? -31.156 25.047 -7.082 1 47.34 366 LYS B C 1
ATOM 5792 O O . LYS B 1 366 ? -31.484 26.188 -6.766 1 47.34 366 LYS B O 1
ATOM 5797 N N . LYS B 1 367 ? -30.344 24.922 -8.031 1 47.53 367 LYS B N 1
ATOM 5798 C CA . LYS B 1 367 ? -29.734 26.031 -8.773 1 47.53 367 LYS B CA 1
ATOM 5799 C C . LYS B 1 367 ? -30.734 26.656 -9.742 1 47.53 367 LYS B C 1
ATOM 5801 O O . LYS B 1 367 ? -30.656 27.859 -10.031 1 47.53 367 LYS B O 1
ATOM 5806 N N . LYS B 1 368 ? -31.688 25.859 -10.102 1 49.09 368 LYS B N 1
ATOM 5807 C CA . LYS B 1 368 ? -32.625 26.375 -11.078 1 49.09 368 LYS B CA 1
ATOM 5808 C C . LYS B 1 368 ? -33.781 27.125 -10.391 1 49.09 368 LYS B C 1
ATOM 5810 O O . LYS B 1 368 ? -34.375 28.016 -10.984 1 49.09 368 LYS B O 1
ATOM 5815 N N . ASP B 1 369 ? -34.031 26.797 -9.242 1 34.47 369 ASP B N 1
ATOM 5816 C CA . ASP B 1 369 ? -35.094 27.609 -8.625 1 34.47 369 ASP B CA 1
ATOM 5817 C C . ASP B 1 369 ? -34.5 28.875 -7.992 1 34.47 369 ASP B C 1
ATOM 5819 O O . ASP B 1 369 ? -33.469 28.812 -7.312 1 34.47 369 ASP B O 1
#

Secondary structure (DSSP, 8-state):
--SHHHHH----SHHHHHHHHHHHHHHHH--HHHHHHHHHHHHHHHHHHGGG---------S-S------SS-HHHHHHHHHHHHHHHHHHHHS-GGGTGGGGS-HHHHHHHHHHHHHHHHHHHS---TTHHHHHHHHHHHHHHHHHHHHHHHHHHHHHHHHHHHHHT-HHHHH-TTT---HHHHHHHHHHHHHHHHHHHHHHHT--TTHHHHHHHHHHHHHHHHGGGGPPTTS---HHHHHHHHGGGGGHHHHHHHHHHHHHHHS----TTHHHHT--STT------HHHHHHHHHHHHHHIIIIIIIIIIIIHHHHHHHHHSGGGGGS-HHHHHHHHHHHHHHHHHHHHHHHHHHHHHHHHHHHHH-/-TTHHHHH----SHHHHHHHHHHHHHHHH--HHHHHHHHHHHHHHHHHHGGG---------S-S------SS-HHHHHHHHHHHHHHHHHHHHS-GGGTGGGGS-HHHHHHHHHHHHHHHHHHHS---TTHHHHHHHHHHHHHHHHHHHHHHHHHHHHHHHHHHHHHT-HHHHH-TTT---HHHHHHHHHHHHHHHHHHHHHHHT--TTHHHHHHHHHHHHHHHHGGGGPPTTS---HHHHHHHHGGGGGHHHHHHHHHHHHHHHS----TTTTTTT--STT------HHHHHHHHHHHHHHIIIIIIIIIIIIHHHHHHHHHSGGGGGS-HHHHHHHHHHHHHHHHHHHHHHHHHHHHHHHHHHHHH-

pLDDT: mean 74.86, std 25.27, range [23.38, 98.38]